Protein AF-A0AA90QHP8-F1 (afdb_monomer_lite)

Structure (mmCIF, N/CA/C/O backbone):
data_AF-A0AA90QHP8-F1
#
_entry.id   AF-A0AA90QHP8-F1
#
loop_
_atom_site.group_PDB
_atom_site.id
_atom_site.type_symbol
_atom_site.label_atom_id
_atom_site.label_alt_id
_atom_site.label_comp_id
_atom_site.label_asym_id
_atom_site.label_entity_id
_atom_site.label_seq_id
_atom_site.pdbx_PDB_ins_code
_atom_site.Cartn_x
_atom_site.Cartn_y
_atom_site.Cartn_z
_atom_site.occupancy
_atom_site.B_iso_or_equiv
_atom_site.auth_seq_id
_atom_site.auth_comp_id
_atom_site.auth_asym_id
_atom_site.auth_atom_id
_atom_site.pdbx_PDB_model_num
ATOM 1 N N . MET A 1 1 ? -7.336 -6.809 40.258 1.00 48.88 1 MET A N 1
ATOM 2 C CA . MET A 1 1 ? -8.769 -7.104 40.022 1.00 48.88 1 MET A CA 1
ATOM 3 C C . MET A 1 1 ? -8.972 -8.608 40.079 1.00 48.88 1 MET A C 1
ATOM 5 O O . MET A 1 1 ? -8.190 -9.326 39.473 1.00 48.88 1 MET A O 1
ATOM 9 N N . THR A 1 2 ? -9.960 -9.103 40.824 1.00 44.78 2 THR A N 1
ATOM 10 C CA . THR A 1 2 ? -10.292 -10.537 40.837 1.00 44.78 2 THR A CA 1
ATOM 11 C C . THR A 1 2 ? -11.044 -10.922 39.548 1.00 44.78 2 THR A C 1
ATOM 13 O O . THR A 1 2 ? -11.820 -10.106 39.043 1.00 44.78 2 THR A O 1
ATOM 16 N N . PRO A 1 3 ? -10.878 -12.151 39.017 1.00 57.00 3 PRO A N 1
ATOM 17 C CA . PRO A 1 3 ? -11.449 -12.572 37.725 1.00 57.00 3 PRO A CA 1
ATOM 18 C C . PRO A 1 3 ? -12.969 -12.378 37.604 1.00 57.00 3 PRO A C 1
ATOM 20 O O . PRO A 1 3 ? -13.498 -12.141 36.523 1.00 57.00 3 PRO A O 1
ATOM 23 N N . LYS A 1 4 ? -13.679 -12.438 38.736 1.00 54.69 4 LYS A N 1
ATOM 24 C CA . LYS A 1 4 ? -15.134 -12.278 38.807 1.00 54.69 4 LYS A CA 1
ATOM 25 C C . LYS A 1 4 ? -15.592 -10.843 38.506 1.00 54.69 4 LYS A C 1
ATOM 27 O O . LYS A 1 4 ? -16.574 -10.673 37.799 1.00 54.69 4 LYS A O 1
ATOM 32 N N . PHE A 1 5 ? -14.862 -9.829 38.982 1.00 53.56 5 PHE A N 1
ATOM 33 C CA . PHE A 1 5 ? -15.186 -8.420 38.717 1.00 53.56 5 PHE A CA 1
ATOM 34 C C . PHE A 1 5 ? -14.917 -8.033 37.261 1.00 53.56 5 PHE A C 1
ATOM 36 O O . PHE A 1 5 ? -15.706 -7.300 36.672 1.00 53.56 5 PHE A O 1
ATOM 43 N N . ALA A 1 6 ? -13.840 -8.562 36.671 1.00 63.06 6 ALA A N 1
ATOM 44 C CA . ALA A 1 6 ? -13.540 -8.353 35.256 1.00 63.06 6 ALA A CA 1
ATOM 45 C C . ALA A 1 6 ? -14.659 -8.911 34.361 1.00 63.06 6 ALA A C 1
ATOM 47 O O . ALA A 1 6 ? -15.100 -8.238 33.436 1.00 63.06 6 ALA A O 1
ATOM 48 N N . ARG A 1 7 ? -15.183 -10.099 34.691 1.00 68.56 7 ARG A N 1
ATOM 49 C CA . ARG A 1 7 ? -16.277 -10.724 33.939 1.00 68.56 7 ARG A CA 1
ATOM 50 C C . ARG A 1 7 ? -17.572 -9.911 33.996 1.00 68.56 7 ARG A C 1
ATOM 52 O O . ARG A 1 7 ? -18.142 -9.623 32.957 1.00 68.56 7 ARG A O 1
ATOM 59 N N . THR A 1 8 ? -17.976 -9.445 35.179 1.00 74.69 8 THR A N 1
ATOM 60 C CA . THR A 1 8 ? -19.186 -8.616 35.327 1.00 74.69 8 THR A CA 1
ATOM 61 C C . THR A 1 8 ? -19.090 -7.282 34.580 1.00 74.69 8 THR A C 1
ATOM 63 O O . THR A 1 8 ? -20.080 -6.828 34.013 1.00 74.69 8 THR A O 1
ATOM 66 N N . ALA A 1 9 ? -17.910 -6.653 34.551 1.00 74.12 9 ALA A N 1
ATOM 67 C CA . ALA A 1 9 ? -17.699 -5.421 33.790 1.00 74.12 9 ALA A CA 1
ATOM 68 C C . ALA A 1 9 ? -17.788 -5.652 32.270 1.00 74.12 9 ALA A C 1
ATOM 70 O O . ALA A 1 9 ? -18.388 -4.841 31.567 1.00 74.12 9 ALA A O 1
ATOM 71 N N . LEU A 1 10 ? -17.241 -6.768 31.776 1.00 77.19 10 LEU A N 1
ATOM 72 C CA . LEU A 1 10 ? -17.340 -7.166 30.368 1.00 77.19 10 LEU A CA 1
ATOM 73 C C . LEU A 1 10 ? -18.781 -7.512 29.965 1.00 77.19 10 LEU A C 1
ATOM 75 O O . LEU A 1 10 ? -19.226 -7.095 28.900 1.00 77.19 10 LEU A O 1
ATOM 79 N N . ASP A 1 11 ? -19.532 -8.203 30.825 1.00 82.19 11 ASP A N 1
ATOM 80 C CA . ASP A 1 11 ? -20.940 -8.538 30.567 1.00 82.19 11 ASP A CA 1
ATOM 81 C C . ASP A 1 11 ? -21.809 -7.267 30.469 1.00 82.19 11 ASP A C 1
ATOM 83 O O . ASP A 1 11 ? -22.664 -7.142 29.585 1.00 82.19 11 ASP A O 1
ATOM 87 N N . ALA A 1 12 ? -21.559 -6.284 31.344 1.00 83.38 12 ALA A N 1
ATOM 88 C CA . ALA A 1 12 ? -22.233 -4.987 31.306 1.00 83.38 12 ALA A CA 1
ATOM 89 C C . ALA A 1 12 ? -21.887 -4.192 30.035 1.00 83.38 12 ALA A C 1
ATOM 91 O O . ALA A 1 12 ? -22.782 -3.618 29.413 1.00 83.38 12 ALA A O 1
ATOM 92 N N . LEU A 1 13 ? -20.612 -4.198 29.626 1.00 84.12 13 LEU A N 1
ATOM 93 C CA . LEU A 1 13 ? -20.160 -3.581 28.377 1.00 84.12 13 LEU A CA 1
ATOM 94 C C . LEU A 1 13 ? -20.830 -4.234 27.162 1.00 84.12 13 LEU A C 1
ATOM 96 O O . LEU A 1 13 ? -21.380 -3.532 26.321 1.00 84.12 13 LEU A O 1
ATOM 100 N N . SER A 1 14 ? -20.837 -5.566 27.099 1.00 83.88 14 SER A N 1
ATOM 101 C CA . SER A 1 14 ? -21.453 -6.311 25.999 1.00 83.88 14 SER A CA 1
ATOM 102 C C . SER A 1 14 ? -22.949 -6.015 25.887 1.00 83.88 14 SER A C 1
ATOM 104 O O . SER A 1 14 ? -23.439 -5.734 24.798 1.00 83.88 14 SER A O 1
ATOM 106 N N . THR A 1 15 ? -23.666 -5.980 27.014 1.00 86.00 15 THR A N 1
ATOM 107 C CA . THR A 1 15 ? -25.095 -5.622 27.034 1.00 86.00 15 THR A CA 1
ATOM 108 C C . THR A 1 15 ? -25.328 -4.213 26.484 1.00 86.00 15 THR A C 1
ATOM 110 O O . THR A 1 15 ? -26.223 -4.004 25.667 1.00 86.00 15 THR A O 1
ATOM 113 N N . LEU A 1 16 ? -24.503 -3.250 26.902 1.00 87.62 16 LEU A N 1
ATOM 114 C CA . LEU A 1 16 ? -24.586 -1.861 26.456 1.00 87.62 16 LEU A CA 1
ATOM 115 C C . LEU A 1 16 ? -24.309 -1.715 24.954 1.00 87.62 16 LEU A C 1
ATOM 117 O O . LEU A 1 16 ? -25.044 -1.020 24.253 1.00 87.62 16 LEU A O 1
ATOM 121 N N . VAL A 1 17 ? -23.262 -2.377 24.462 1.00 86.06 17 VAL A N 1
ATOM 122 C CA . VAL A 1 17 ? -22.875 -2.344 23.047 1.00 86.06 17 VAL A CA 1
ATOM 123 C C . VAL A 1 17 ? -23.924 -3.023 22.173 1.00 86.06 17 VAL A C 1
ATOM 125 O O . VAL A 1 17 ? -24.247 -2.502 21.107 1.00 86.06 17 VAL A O 1
ATOM 128 N N . ASN A 1 18 ? -24.507 -4.134 22.629 1.00 83.12 18 ASN A N 1
ATOM 129 C CA . ASN A 1 18 ? -25.599 -4.797 21.920 1.00 83.12 18 ASN A CA 1
ATOM 130 C C . ASN A 1 18 ? -26.815 -3.871 21.798 1.00 83.12 18 ASN A C 1
ATOM 132 O O . ASN A 1 18 ? -27.340 -3.718 20.701 1.00 83.12 18 ASN A O 1
ATOM 136 N N . ALA A 1 19 ? -27.196 -3.182 22.880 1.00 84.38 19 ALA A N 1
ATOM 137 C CA . ALA A 1 19 ? -28.291 -2.212 22.847 1.00 84.38 19 ALA A CA 1
ATOM 138 C C . ALA A 1 19 ? -28.018 -1.060 21.864 1.00 84.38 19 ALA A C 1
ATOM 140 O O . ALA A 1 19 ? -28.893 -0.692 21.084 1.00 84.38 19 ALA A O 1
ATOM 141 N N . TRP A 1 20 ? -26.793 -0.520 21.840 1.00 85.94 20 TRP A N 1
ATOM 142 C CA . TRP A 1 20 ? -26.430 0.514 20.862 1.00 85.94 20 TRP A CA 1
ATOM 143 C C . TRP A 1 20 ? -26.394 -0.026 19.424 1.00 85.94 20 TRP A C 1
ATOM 145 O O . TRP A 1 20 ? -26.725 0.671 18.469 1.00 85.94 20 TRP A O 1
ATOM 155 N N . SER A 1 21 ? -26.020 -1.292 19.259 1.00 79.06 21 SER A N 1
ATOM 156 C CA . SER A 1 21 ? -25.985 -1.960 17.960 1.00 79.06 21 SER A CA 1
ATOM 157 C C . SER A 1 21 ? -27.375 -2.260 17.402 1.00 79.06 21 SER A C 1
ATOM 159 O O . SER A 1 21 ? -27.491 -2.446 16.194 1.00 79.06 21 SER A O 1
ATOM 161 N N . GLU A 1 22 ? -28.420 -2.331 18.229 1.00 79.62 22 GLU A N 1
ATOM 162 C CA . GLU A 1 22 ? -29.803 -2.519 17.771 1.00 79.62 22 GLU A CA 1
ATOM 163 C C . GLU A 1 22 ? -30.367 -1.259 17.102 1.00 79.62 22 GLU A C 1
ATOM 165 O O . GLU A 1 22 ? -31.032 -1.379 16.064 1.00 79.62 22 GLU A O 1
ATOM 170 N N . ASP A 1 23 ? -30.049 -0.082 17.658 1.00 80.81 23 ASP A N 1
ATOM 171 C CA . ASP A 1 23 ? -30.383 1.241 17.120 1.00 80.81 23 ASP A CA 1
ATOM 172 C C . ASP A 1 23 ? -29.153 2.182 17.130 1.00 80.81 23 ASP A C 1
ATOM 174 O O . ASP A 1 23 ? -28.923 2.928 18.087 1.00 80.81 23 ASP A O 1
ATOM 178 N N . PRO A 1 24 ? -28.359 2.187 16.040 1.00 77.31 24 PRO A N 1
ATOM 179 C CA . PRO A 1 24 ? -27.145 3.000 15.918 1.00 77.31 24 PRO A CA 1
ATOM 180 C C . PRO A 1 24 ? -27.350 4.511 16.077 1.00 77.31 24 PRO A C 1
ATOM 182 O O . PRO A 1 24 ? -26.395 5.233 16.377 1.00 77.31 24 PRO A O 1
ATOM 185 N N . LEU A 1 25 ? -28.570 5.002 15.838 1.00 78.06 25 LEU A N 1
ATOM 186 C CA . LEU A 1 25 ? -28.900 6.427 15.883 1.00 78.06 25 LEU A CA 1
ATOM 187 C C . LEU A 1 25 ? -29.231 6.910 17.295 1.00 78.06 25 LEU A C 1
ATOM 189 O O . LEU A 1 25 ? -29.163 8.114 17.553 1.00 78.06 25 LEU A O 1
ATOM 193 N N . VAL A 1 26 ? -29.569 5.994 18.201 1.00 83.38 26 VAL A N 1
ATOM 194 C CA . VAL A 1 26 ? -29.993 6.314 19.563 1.00 83.38 26 VAL A CA 1
ATOM 195 C C . VAL A 1 26 ? -28.948 5.779 20.546 1.00 83.38 26 VAL A C 1
ATOM 197 O O . VAL A 1 26 ? -28.985 4.604 20.914 1.00 83.38 26 VAL A O 1
ATOM 200 N N . PRO A 1 27 ? -27.990 6.616 20.995 1.00 85.94 27 PRO A N 1
ATOM 201 C CA . PRO A 1 27 ? -27.003 6.174 21.969 1.00 85.94 27 PRO A CA 1
ATOM 202 C C . PRO A 1 27 ? -27.696 5.794 23.290 1.00 85.94 27 PRO A C 1
ATOM 204 O O . PRO A 1 27 ? -28.555 6.543 23.769 1.00 85.94 27 PRO A O 1
ATOM 207 N N . PRO A 1 28 ? -27.324 4.665 23.922 1.00 91.31 28 PRO A N 1
ATOM 208 C CA . PRO A 1 28 ? -27.885 4.283 25.211 1.00 91.31 28 PRO A CA 1
ATOM 209 C C . PRO A 1 28 ? -27.637 5.343 26.291 1.00 91.31 28 PRO A C 1
ATOM 211 O O . PRO A 1 28 ? -26.601 6.013 26.297 1.00 91.31 28 PRO A O 1
ATOM 214 N N . VAL A 1 29 ? -28.541 5.440 27.272 1.00 92.75 29 VAL A N 1
ATOM 215 C CA . VAL A 1 29 ? -28.478 6.457 28.342 1.00 92.75 29 VAL A CA 1
ATOM 216 C C . VAL A 1 29 ? -27.154 6.443 29.110 1.00 92.75 29 VAL A C 1
ATOM 218 O O . VAL A 1 29 ? -26.658 7.492 29.505 1.00 92.75 29 VAL A O 1
ATOM 221 N N . GLN A 1 30 ? -26.543 5.270 29.284 1.00 92.62 30 GLN A N 1
ATOM 222 C CA . GLN A 1 30 ? -25.252 5.129 29.952 1.00 92.62 30 GLN A CA 1
ATOM 223 C C . GLN A 1 30 ? -24.118 5.767 29.138 1.00 92.62 30 GLN A C 1
ATOM 225 O O . GLN A 1 30 ? -23.208 6.346 29.723 1.00 92.62 30 GLN A O 1
ATOM 230 N N . VAL A 1 31 ? -24.174 5.697 27.802 1.00 92.62 31 VAL A N 1
ATOM 231 C CA . VAL A 1 31 ? -23.197 6.349 26.913 1.00 92.62 31 VAL A CA 1
ATOM 232 C C . VAL A 1 31 ? -23.368 7.864 26.969 1.00 92.62 31 VAL A C 1
ATOM 234 O O . VAL A 1 31 ? -22.379 8.579 27.127 1.00 92.62 31 VAL A O 1
ATOM 237 N N . THR A 1 32 ? -24.610 8.353 26.906 1.00 93.19 32 THR A N 1
ATOM 238 C CA . THR A 1 32 ? -24.903 9.789 27.050 1.00 93.19 32 THR A CA 1
ATOM 239 C C . THR A 1 32 ? -24.450 10.312 28.411 1.00 93.19 32 THR A C 1
ATOM 241 O O . THR A 1 32 ? -23.779 11.334 28.468 1.00 93.19 32 THR A O 1
ATOM 244 N N . GLY A 1 33 ? -24.704 9.569 29.493 1.00 95.75 33 GLY A N 1
ATOM 245 C CA . GLY A 1 33 ? -24.261 9.940 30.840 1.00 95.75 33 GLY A CA 1
ATOM 246 C C . GLY A 1 33 ? -22.738 10.032 30.982 1.00 95.75 33 GLY A C 1
ATOM 247 O O . GLY A 1 33 ? -22.246 10.956 31.624 1.00 95.75 33 GLY A O 1
ATOM 248 N N . LEU A 1 34 ? -21.981 9.130 30.345 1.00 95.38 34 LEU A N 1
ATOM 249 C CA . LEU A 1 34 ? -20.515 9.218 30.302 1.00 95.38 34 LEU A CA 1
ATOM 250 C C . LEU A 1 34 ? -20.036 10.447 29.515 1.00 95.38 34 LEU A C 1
ATOM 252 O O . LEU A 1 34 ? -19.080 11.103 29.922 1.00 95.38 34 LEU A O 1
ATOM 256 N N . TRP A 1 35 ? -20.695 10.789 28.405 1.00 94.38 35 TRP A N 1
ATOM 257 C CA . TRP A 1 35 ? -20.393 12.018 27.664 1.00 94.38 35 TRP A CA 1
ATOM 258 C C . TRP A 1 35 ? -20.705 13.279 28.472 1.00 94.38 35 TRP A C 1
ATOM 260 O O . TRP A 1 35 ? -19.898 14.210 28.472 1.00 94.38 35 TRP A O 1
ATOM 270 N N . ASP A 1 36 ? -21.831 13.300 29.184 1.00 96.38 36 ASP A N 1
ATOM 271 C CA . ASP A 1 36 ? -22.202 14.407 30.064 1.00 96.38 36 ASP A CA 1
ATOM 272 C C . ASP A 1 36 ? -21.186 14.569 31.201 1.00 96.38 36 ASP A C 1
ATOM 274 O O . ASP A 1 36 ? -20.721 15.681 31.450 1.00 96.38 36 ASP A O 1
ATOM 278 N N . GLU A 1 37 ? -20.768 13.472 31.840 1.00 95.94 37 GLU A N 1
ATOM 279 C CA . GLU A 1 37 ? -19.698 13.474 32.846 1.00 95.94 37 GLU A CA 1
ATOM 280 C C . GLU A 1 37 ? -18.388 14.018 32.259 1.00 95.94 37 GLU A C 1
ATOM 282 O O . GLU A 1 37 ? -17.800 14.955 32.806 1.00 95.94 37 GLU A O 1
ATOM 287 N N . LEU A 1 38 ? -17.955 13.493 31.107 1.00 94.94 38 LEU A N 1
ATOM 288 C CA . LEU A 1 38 ? -16.720 13.927 30.457 1.00 94.94 38 LEU A CA 1
ATOM 289 C C . LEU A 1 38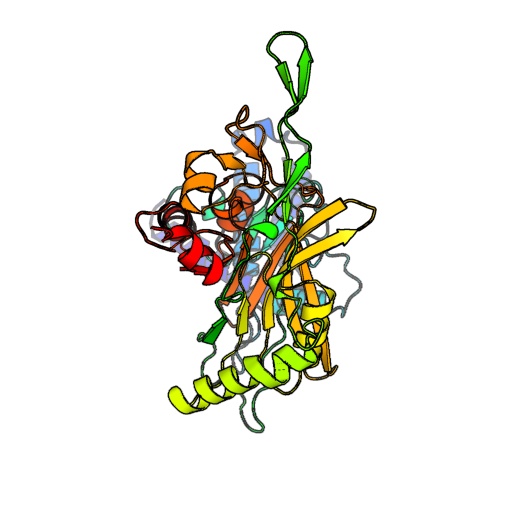 ? -16.737 15.428 30.151 1.00 94.94 38 LEU A C 1
ATOM 291 O O . LEU A 1 38 ? -15.770 16.121 30.449 1.00 94.94 38 LEU A O 1
ATOM 295 N N . VAL A 1 39 ? -17.820 15.939 29.565 1.00 94.56 39 VAL A N 1
ATOM 296 C CA . VAL A 1 39 ? -17.899 17.333 29.109 1.00 94.56 39 VAL A CA 1
ATOM 297 C C . VAL A 1 39 ? -18.139 18.296 30.271 1.00 94.56 39 VAL A C 1
ATOM 299 O O . VAL A 1 39 ? -17.471 19.328 30.348 1.00 94.56 39 VAL A O 1
ATOM 302 N N . GLN A 1 40 ? -19.070 17.984 31.174 1.00 96.06 40 GLN A N 1
ATOM 303 C CA . GLN A 1 40 ? -19.484 18.908 32.235 1.00 96.06 40 GLN A CA 1
ATOM 304 C C . GLN A 1 40 ? -18.536 18.895 33.434 1.00 96.06 40 GLN A C 1
ATOM 306 O O . GLN A 1 40 ? -18.297 19.947 34.029 1.00 96.06 40 GLN A O 1
ATOM 311 N N . VAL A 1 41 ? -17.987 17.728 33.790 1.00 95.38 41 VAL A N 1
ATOM 312 C CA . VAL A 1 41 ? -17.111 17.578 34.964 1.00 95.38 41 VAL A CA 1
ATOM 313 C C . VAL A 1 41 ? -15.647 17.729 34.564 1.00 95.38 41 VAL A C 1
ATOM 315 O O . VAL A 1 41 ? -14.927 18.524 35.166 1.00 95.38 41 VAL A O 1
ATOM 318 N N . HIS A 1 42 ? -15.217 17.021 33.518 1.00 94.69 42 HIS A N 1
ATOM 319 C CA . HIS A 1 42 ? -13.798 16.926 33.150 1.00 94.69 42 HIS A CA 1
ATOM 320 C C . HIS A 1 42 ? -13.407 17.768 31.924 1.00 94.69 42 HIS A C 1
ATOM 322 O O . HIS A 1 42 ? -12.225 17.871 31.604 1.00 94.69 42 HIS A O 1
ATOM 328 N N . GLY A 1 43 ? -14.352 18.428 31.248 1.00 90.81 43 GLY A N 1
ATOM 329 C CA . GLY A 1 43 ? -14.102 19.091 29.960 1.00 90.81 43 GLY A CA 1
ATOM 330 C C . GLY A 1 43 ? -13.157 20.295 30.026 1.00 90.81 43 GLY A C 1
ATOM 331 O O . GLY A 1 43 ? -12.652 20.743 28.999 1.00 90.81 43 GLY A O 1
ATOM 332 N N . LYS A 1 44 ? -12.899 20.823 31.230 1.00 92.25 44 LYS A N 1
ATOM 333 C CA . LYS A 1 44 ? -11.922 21.898 31.478 1.00 92.25 44 LYS A CA 1
ATOM 334 C C . LYS A 1 44 ? -10.562 21.382 31.952 1.00 92.25 44 LYS A C 1
ATOM 336 O O . LYS A 1 44 ? -9.636 22.182 32.099 1.00 92.25 44 LYS A O 1
ATOM 341 N N . THR A 1 45 ? -10.427 20.082 32.205 1.00 92.06 45 THR A N 1
ATOM 342 C CA . THR A 1 45 ? -9.157 19.471 32.594 1.00 92.06 45 THR A CA 1
ATOM 343 C C . THR A 1 45 ? -8.194 19.550 31.413 1.00 92.06 45 THR A C 1
ATOM 345 O O . THR A 1 45 ? -8.476 19.068 30.319 1.00 92.06 45 THR A O 1
ATOM 348 N N . SER A 1 46 ? -7.042 20.187 31.622 1.00 93.00 46 SER A N 1
ATOM 349 C CA . SER A 1 46 ? -5.981 20.224 30.612 1.00 93.00 46 SER A CA 1
ATOM 350 C C . SER A 1 46 ? -5.505 18.803 30.299 1.00 93.00 46 SER A C 1
ATOM 352 O O . SER A 1 46 ? -5.327 18.008 31.219 1.00 93.00 46 SER A O 1
ATOM 354 N N . LEU A 1 47 ? -5.237 18.501 29.022 1.00 89.94 47 LEU A N 1
ATOM 355 C CA . LEU A 1 47 ? -4.774 17.177 28.576 1.00 89.94 47 LEU A CA 1
ATOM 356 C C . LEU A 1 47 ? -3.567 16.667 29.378 1.00 89.94 47 LEU A C 1
ATOM 358 O O . LEU A 1 47 ? -3.507 15.488 29.709 1.00 89.94 47 LEU A O 1
ATOM 362 N N . ALA A 1 48 ? -2.649 17.563 29.756 1.00 92.94 48 ALA A N 1
ATOM 363 C CA . ALA A 1 48 ? -1.468 17.228 30.555 1.00 92.94 48 ALA A CA 1
ATOM 364 C C . ALA A 1 48 ? -1.793 16.721 31.976 1.00 92.94 48 ALA A C 1
ATOM 366 O O . ALA A 1 48 ? -0.938 16.126 32.620 1.00 92.94 48 ALA A O 1
ATOM 367 N N . HIS A 1 49 ? -3.011 16.960 32.466 1.00 93.31 49 HIS A N 1
ATOM 368 C CA . HIS A 1 49 ? -3.463 16.587 33.807 1.00 93.31 49 HIS A CA 1
ATOM 369 C C . HIS A 1 49 ? -4.499 15.455 33.803 1.00 93.31 49 HIS A C 1
ATOM 371 O O . HIS A 1 49 ? -4.932 15.031 34.872 1.00 93.31 49 HIS A O 1
ATOM 377 N N . VAL A 1 50 ? -4.888 14.938 32.632 1.00 92.06 50 VAL A N 1
ATOM 378 C CA . VAL A 1 50 ? -5.865 13.839 32.533 1.00 92.06 50 VAL A CA 1
ATOM 379 C C . VAL A 1 50 ? -5.346 12.577 33.222 1.00 92.06 50 VAL A C 1
ATOM 381 O O . VAL A 1 50 ? -6.102 11.911 33.918 1.00 92.06 50 VAL A O 1
ATOM 384 N N . GLU A 1 51 ? -4.050 12.275 33.101 1.00 90.12 51 GLU A N 1
ATOM 385 C CA . GLU A 1 51 ? -3.434 11.124 33.781 1.00 90.12 51 GLU A CA 1
ATOM 386 C C . GLU A 1 51 ? -3.512 11.242 35.314 1.00 90.12 51 GLU A C 1
ATOM 388 O O . GLU A 1 51 ? -3.684 10.246 36.013 1.00 90.12 51 GLU A O 1
ATOM 393 N N . SER A 1 52 ? -3.447 12.469 35.839 1.00 92.94 52 SER A N 1
ATOM 394 C CA . SER A 1 52 ? -3.566 12.751 37.274 1.00 92.94 52 SER A CA 1
ATOM 395 C C . SER A 1 52 ? -5.008 12.843 37.788 1.00 92.94 52 SER A C 1
ATOM 397 O O . SER A 1 52 ? -5.200 13.027 38.988 1.00 92.94 52 SER A O 1
ATOM 399 N N . ASP A 1 53 ? -6.011 12.705 36.915 1.00 93.88 53 ASP A N 1
ATOM 400 C CA . ASP A 1 53 ? -7.438 12.665 37.255 1.00 93.88 53 ASP A CA 1
ATOM 401 C C . ASP A 1 53 ? -7.997 11.255 36.963 1.00 93.88 53 ASP A C 1
ATOM 403 O O . ASP A 1 53 ? -8.437 10.966 35.844 1.00 93.88 53 ASP A O 1
ATOM 407 N N . PRO A 1 54 ? -7.998 10.342 37.958 1.00 93.62 54 PRO A N 1
ATOM 408 C CA . PRO A 1 54 ? -8.455 8.968 37.762 1.00 93.62 54 PRO A CA 1
ATOM 409 C C . PRO A 1 54 ? -9.914 8.857 37.307 1.00 93.62 54 PRO A C 1
ATOM 411 O O . PRO A 1 54 ? -10.271 7.871 36.659 1.00 93.62 54 PRO A O 1
ATOM 414 N N . ALA A 1 55 ? -10.759 9.838 37.640 1.00 93.31 55 ALA A N 1
ATOM 415 C CA . ALA A 1 55 ? -12.155 9.855 37.219 1.00 93.31 55 ALA A CA 1
ATOM 416 C C . ALA A 1 55 ? -12.262 10.205 35.728 1.00 93.31 55 ALA A C 1
ATOM 418 O O . ALA A 1 55 ? -12.869 9.438 34.975 1.00 93.31 55 ALA A O 1
ATOM 419 N N . ALA A 1 56 ? -11.559 11.252 35.276 1.00 93.62 56 ALA A N 1
ATOM 420 C CA . ALA A 1 56 ? -11.472 11.590 33.852 1.00 93.62 56 ALA A CA 1
ATOM 421 C C . ALA A 1 56 ? -10.902 10.428 33.028 1.00 93.62 56 ALA A C 1
ATOM 423 O O . ALA A 1 56 ? -11.487 10.033 32.016 1.00 93.62 56 ALA A O 1
ATOM 424 N N . ALA A 1 57 ? -9.788 9.841 33.480 1.00 92.62 57 ALA A N 1
ATOM 425 C CA . ALA A 1 57 ? -9.157 8.709 32.809 1.00 92.62 57 ALA A CA 1
ATOM 426 C C . ALA A 1 57 ? -10.095 7.491 32.740 1.00 92.62 57 ALA A C 1
ATOM 428 O O . ALA A 1 57 ? -10.216 6.859 31.690 1.00 92.62 57 ALA A O 1
ATOM 429 N N . SER A 1 58 ? -10.809 7.179 33.829 1.00 92.50 58 SER A N 1
ATOM 430 C CA . SER A 1 58 ? -11.791 6.089 33.844 1.00 92.50 58 SER A CA 1
ATOM 431 C C . SER A 1 58 ? -12.955 6.346 32.886 1.00 92.50 58 SER A C 1
ATOM 433 O O . SER A 1 58 ? -13.363 5.428 32.173 1.00 92.50 58 SER A O 1
ATOM 435 N N . CYS A 1 59 ? -13.476 7.575 32.843 1.00 94.00 59 CYS A N 1
ATOM 436 C CA . CYS A 1 59 ? -14.553 7.961 31.937 1.00 94.00 59 CYS A CA 1
ATOM 437 C C . CYS A 1 59 ? -14.125 7.820 30.464 1.00 94.00 59 CYS A C 1
ATOM 439 O O . CYS A 1 59 ? -14.802 7.146 29.683 1.00 94.00 59 CYS A O 1
ATOM 441 N N . LEU A 1 60 ? -12.943 8.339 30.109 1.00 93.38 60 LEU A N 1
ATOM 442 C CA . LEU A 1 60 ? -12.365 8.219 28.766 1.00 93.38 60 LEU A CA 1
ATOM 443 C C . LEU A 1 60 ? -12.136 6.762 28.350 1.00 93.38 60 LEU A C 1
ATOM 445 O O . LEU A 1 60 ? -12.506 6.384 27.241 1.00 93.38 60 LEU A O 1
ATOM 449 N N . LEU A 1 61 ? -11.575 5.927 29.231 1.00 91.62 61 LEU A N 1
ATOM 450 C CA . LEU A 1 61 ? -11.329 4.509 28.937 1.00 91.62 61 LEU A CA 1
ATOM 451 C C . LEU A 1 61 ? -12.628 3.713 28.748 1.00 91.62 61 LEU A C 1
ATOM 453 O O . LEU A 1 61 ? -12.672 2.817 27.907 1.00 91.62 61 LEU A O 1
ATOM 457 N N . LYS A 1 62 ? -13.699 4.045 29.485 1.00 92.12 62 LYS A N 1
ATOM 458 C CA . LYS A 1 62 ? -15.025 3.440 29.272 1.00 92.12 62 LYS A CA 1
ATOM 459 C C . LYS A 1 62 ? -15.598 3.836 27.916 1.00 92.12 62 LYS A C 1
ATOM 461 O O . LYS A 1 62 ? -16.003 2.956 27.166 1.00 92.12 62 LYS A O 1
ATOM 466 N N . LEU A 1 63 ? -15.602 5.133 27.592 1.00 92.88 63 LEU A N 1
ATOM 467 C CA . LEU A 1 63 ? -16.071 5.625 26.291 1.00 92.88 63 LEU A CA 1
ATOM 468 C C . LEU A 1 63 ? -15.280 4.997 25.139 1.00 92.88 63 LEU A C 1
ATOM 470 O O . LEU A 1 63 ? -15.877 4.563 24.158 1.00 92.88 63 LEU A O 1
ATOM 474 N N . PHE A 1 64 ? -13.960 4.887 25.291 1.00 92.12 64 PHE A N 1
ATOM 475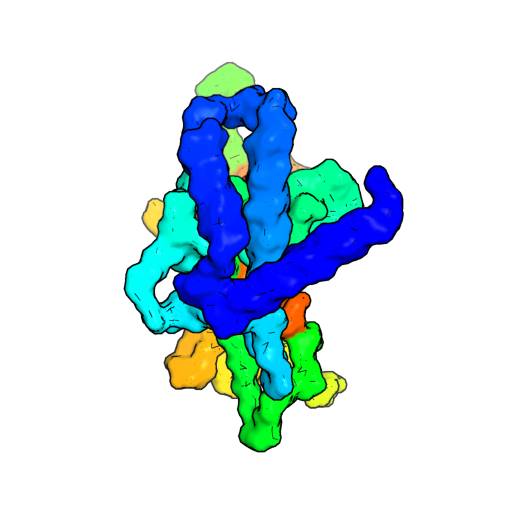 C CA . PHE A 1 64 ? -13.081 4.211 24.343 1.00 92.12 64 PHE A CA 1
ATOM 476 C C . PHE A 1 64 ? -13.465 2.738 24.143 1.00 92.12 64 PHE A C 1
ATOM 478 O O . PHE A 1 64 ? -13.684 2.324 23.008 1.00 92.12 64 PHE A O 1
ATOM 485 N N . ALA A 1 65 ? -13.602 1.962 25.225 1.00 90.62 65 ALA A N 1
ATOM 486 C CA . ALA A 1 65 ? -13.937 0.539 25.139 1.00 90.62 65 ALA A CA 1
ATOM 487 C C . ALA A 1 65 ? -15.324 0.298 24.516 1.00 90.62 65 ALA A C 1
ATOM 489 O O . ALA A 1 65 ? -15.490 -0.623 23.721 1.00 90.62 65 ALA A O 1
ATOM 490 N N . ILE A 1 66 ? -16.309 1.144 24.845 1.00 90.75 66 ILE A N 1
ATOM 491 C CA . ILE A 1 66 ? -17.651 1.088 24.248 1.00 90.75 66 ILE A CA 1
ATOM 492 C C . ILE A 1 66 ? -17.580 1.395 22.748 1.00 90.75 66 ILE A C 1
ATOM 494 O O . ILE A 1 66 ? -18.182 0.676 21.955 1.00 90.75 66 ILE A O 1
ATOM 498 N N . ALA A 1 67 ? -16.860 2.452 22.360 1.00 89.06 67 ALA A N 1
ATOM 499 C CA . ALA A 1 67 ? -16.751 2.868 20.965 1.00 89.06 67 ALA A CA 1
ATOM 500 C C . ALA A 1 67 ? -16.046 1.814 20.099 1.00 89.06 67 ALA A C 1
ATOM 502 O O . ALA A 1 67 ? -16.505 1.537 18.993 1.00 89.06 67 ALA A O 1
ATOM 503 N N . ASP A 1 68 ? -14.961 1.222 20.603 1.00 90.25 68 ASP A N 1
ATOM 504 C CA . ASP A 1 68 ? -14.225 0.179 19.892 1.00 90.25 68 ASP A CA 1
ATOM 505 C C . ASP A 1 68 ? -15.095 -1.071 19.687 1.00 90.25 68 ASP A C 1
ATOM 507 O O . ASP A 1 68 ? -15.295 -1.486 18.548 1.00 90.25 68 ASP A O 1
ATOM 511 N N . GLU A 1 69 ? -15.710 -1.607 20.748 1.00 88.62 69 GLU A N 1
ATOM 512 C CA . GLU A 1 69 ? -16.551 -2.811 20.652 1.00 88.62 69 GLU A CA 1
ATOM 513 C C . GLU A 1 69 ? -17.809 -2.583 19.790 1.00 88.62 69 GLU A C 1
ATOM 515 O O . GLU A 1 69 ? -18.195 -3.458 19.017 1.00 88.62 69 GLU A O 1
ATOM 520 N N . ALA A 1 70 ? -18.422 -1.392 19.835 1.00 85.44 70 ALA A N 1
ATOM 521 C CA . ALA A 1 70 ? -19.542 -1.046 18.949 1.00 85.44 70 ALA A CA 1
ATOM 522 C C . ALA A 1 70 ? -19.143 -1.022 17.462 1.00 85.44 70 ALA A C 1
ATOM 524 O O . ALA A 1 70 ? -19.966 -1.299 16.583 1.00 85.44 70 ALA A O 1
ATOM 525 N N . CYS A 1 71 ? -17.869 -0.743 17.175 1.00 85.44 71 CYS A N 1
ATOM 526 C CA . CYS A 1 71 ? -17.297 -0.764 15.831 1.00 85.44 71 CYS A CA 1
ATOM 527 C C . CYS A 1 71 ? -16.822 -2.154 15.390 1.00 85.44 71 CYS A C 1
ATOM 529 O O . CYS A 1 71 ? -16.169 -2.278 14.352 1.00 85.44 71 CYS A O 1
ATOM 531 N N . ARG A 1 72 ? -17.164 -3.221 16.117 1.00 85.50 72 ARG A N 1
ATOM 532 C CA . ARG A 1 72 ? -16.902 -4.586 15.665 1.00 85.50 72 ARG A CA 1
ATOM 533 C C . ARG A 1 72 ? -17.504 -4.830 14.278 1.00 85.50 72 ARG A C 1
ATOM 535 O O . ARG A 1 72 ? -18.707 -4.676 14.074 1.00 85.50 72 ARG A O 1
ATOM 542 N N . GLY A 1 73 ? -16.660 -5.256 13.339 1.00 78.94 73 GLY A N 1
ATOM 543 C CA . GLY A 1 73 ? -17.036 -5.487 11.938 1.00 78.94 73 GLY A CA 1
ATOM 544 C C . GLY A 1 73 ? -16.944 -4.265 11.032 1.00 78.94 73 GLY A C 1
ATOM 545 O O . GLY A 1 73 ? -17.198 -4.380 9.837 1.00 78.94 73 GLY A O 1
ATOM 546 N N . MET A 1 74 ? -16.583 -3.098 11.570 1.00 82.62 74 MET A N 1
ATOM 547 C CA . MET A 1 74 ? -16.434 -1.882 10.778 1.00 82.62 74 MET A CA 1
ATOM 548 C C . MET A 1 74 ? -15.417 -2.086 9.652 1.00 82.62 74 MET A C 1
ATOM 550 O O . MET A 1 74 ? -14.338 -2.628 9.874 1.00 82.62 74 MET A O 1
ATOM 554 N N . GLY A 1 75 ? -15.755 -1.612 8.453 1.00 78.62 75 GLY A N 1
ATOM 555 C CA . GLY A 1 75 ? -14.888 -1.700 7.277 1.00 78.62 75 GLY A CA 1
ATOM 556 C C . GLY A 1 75 ? -14.990 -3.004 6.483 1.00 78.62 75 GLY A C 1
ATOM 557 O O . GLY A 1 75 ? -14.335 -3.103 5.447 1.00 78.62 75 GLY A O 1
ATOM 558 N N . TRP A 1 76 ? -15.814 -3.959 6.920 1.00 77.25 76 TRP A N 1
ATOM 559 C CA . TRP A 1 76 ? -16.044 -5.236 6.245 1.00 77.25 76 TRP A CA 1
ATOM 560 C C . TRP A 1 76 ? -17.453 -5.321 5.655 1.00 77.25 76 TRP A C 1
ATOM 562 O O . TRP A 1 76 ? -18.385 -4.709 6.170 1.00 77.25 76 TRP A O 1
ATOM 572 N N . GLY A 1 77 ? -17.588 -6.080 4.570 1.00 61.16 77 GLY A N 1
ATOM 573 C CA . GLY A 1 77 ? -18.855 -6.358 3.899 1.00 61.16 77 GLY A CA 1
ATOM 574 C C . GLY A 1 77 ? -19.625 -7.481 4.582 1.00 61.16 77 GLY A C 1
ATOM 575 O O . GLY A 1 77 ? -19.096 -8.169 5.458 1.00 61.16 77 GLY A O 1
ATOM 576 N N . ASP A 1 78 ? -20.876 -7.648 4.165 1.00 54.75 78 ASP A N 1
ATOM 577 C CA . ASP A 1 78 ? -21.819 -8.584 4.769 1.00 54.75 78 ASP A CA 1
ATOM 578 C C . ASP A 1 78 ? -21.318 -10.041 4.682 1.00 54.75 78 ASP A C 1
ATOM 580 O O . ASP A 1 78 ? -20.857 -10.498 3.635 1.00 54.75 78 ASP A O 1
ATOM 584 N N . ASP A 1 79 ? -21.453 -10.797 5.777 1.00 50.56 79 ASP A N 1
ATOM 585 C CA . ASP A 1 79 ? -21.684 -12.239 5.657 1.00 50.56 79 ASP A CA 1
ATOM 586 C C . ASP A 1 79 ? -23.092 -12.357 5.080 1.00 50.56 79 ASP A C 1
ATOM 588 O O . ASP A 1 79 ? -24.045 -11.898 5.722 1.00 50.56 79 ASP A O 1
ATOM 592 N N . VAL A 1 80 ? -23.270 -12.966 3.910 1.00 43.28 80 VAL A N 1
ATOM 593 C CA . VAL A 1 80 ? -24.642 -13.238 3.501 1.00 43.28 80 VAL A CA 1
ATOM 594 C C . VAL A 1 80 ? -25.233 -14.237 4.529 1.00 43.28 80 VAL A C 1
ATOM 596 O O . VAL A 1 80 ? -24.536 -14.993 5.218 1.00 43.28 80 VAL A O 1
ATOM 599 N N . GLY A 1 81 ? -26.523 -14.092 4.839 1.00 41.47 81 GLY A N 1
ATOM 600 C CA . GLY A 1 81 ? -27.211 -14.944 5.816 1.00 41.47 81 GLY A CA 1
ATOM 601 C C . GLY A 1 81 ? -26.846 -14.754 7.300 1.00 41.47 81 GLY A C 1
ATOM 602 O O . GLY A 1 81 ? -27.525 -15.339 8.150 1.00 41.47 81 GLY A O 1
ATOM 603 N N . LYS A 1 82 ? -25.855 -13.924 7.661 1.00 46.00 82 LYS A N 1
ATOM 604 C CA . LYS A 1 82 ? -25.632 -13.490 9.052 1.00 46.00 82 LYS A CA 1
ATOM 605 C C . LYS A 1 82 ? -25.787 -11.975 9.143 1.00 46.00 82 LYS A C 1
ATOM 607 O O . LYS A 1 82 ? -25.197 -11.259 8.344 1.00 46.00 82 LYS A O 1
ATOM 612 N N . PRO A 1 83 ? -26.556 -11.452 10.115 1.00 43.66 83 PRO A N 1
ATOM 613 C CA . PRO A 1 83 ? -26.550 -10.018 10.348 1.00 43.66 83 PRO A CA 1
ATOM 614 C C . PRO A 1 83 ? -25.107 -9.584 10.608 1.00 43.66 83 PRO A C 1
ATOM 616 O O . PRO A 1 83 ? -24.348 -10.333 11.233 1.00 43.66 83 PRO A O 1
ATOM 619 N N . LEU A 1 84 ? -24.740 -8.392 10.129 1.00 52.59 84 LEU A N 1
ATOM 620 C CA . LEU A 1 84 ? -23.459 -7.778 10.464 1.00 52.59 84 LEU A CA 1
ATOM 621 C C . LEU A 1 84 ? -23.152 -7.960 11.937 1.00 52.59 84 LEU A C 1
ATOM 623 O O . LEU A 1 84 ? -24.063 -7.938 12.771 1.00 52.59 84 LEU A O 1
ATOM 627 N N . SER A 1 85 ? -21.867 -8.092 12.265 1.00 55.38 85 SER A N 1
ATOM 628 C CA . SER A 1 85 ? -21.461 -8.252 13.660 1.00 55.38 85 SER A CA 1
ATOM 629 C C . SER A 1 85 ? -22.049 -7.164 14.564 1.00 55.38 85 SER A C 1
ATOM 631 O O . SER A 1 85 ? -22.266 -7.446 15.738 1.00 55.38 85 SER A O 1
ATOM 633 N N . THR A 1 86 ? -22.387 -5.986 14.011 1.00 59.62 86 THR A N 1
ATOM 634 C CA . THR A 1 86 ? -23.325 -5.008 14.592 1.00 59.62 86 THR A CA 1
ATOM 635 C C . THR A 1 86 ? -24.115 -4.263 13.494 1.00 59.62 86 THR A C 1
ATOM 637 O O . THR A 1 86 ? -23.550 -3.951 12.444 1.00 59.62 86 THR A O 1
ATOM 640 N N . ARG A 1 87 ? -25.387 -3.861 13.707 1.00 65.00 87 ARG A N 1
ATOM 641 C CA . ARG A 1 87 ? -26.075 -2.947 12.751 1.00 65.00 87 ARG A CA 1
ATOM 642 C C . ARG A 1 87 ? -25.412 -1.568 12.691 1.00 65.00 87 ARG A C 1
ATOM 644 O O . ARG A 1 87 ? -25.614 -0.833 11.732 1.00 65.00 87 ARG A O 1
ATOM 651 N N . PHE A 1 88 ? -24.617 -1.220 13.702 1.00 63.03 88 PHE A N 1
ATOM 652 C CA . PHE A 1 88 ? -23.827 0.005 13.741 1.00 63.03 88 PHE A CA 1
ATOM 653 C C . PHE A 1 88 ? -22.782 0.041 12.619 1.00 63.03 88 PHE A C 1
ATOM 655 O O . PHE A 1 88 ? -22.700 1.026 11.886 1.00 63.03 88 PHE A O 1
ATOM 662 N N . SER A 1 89 ? -22.048 -1.059 12.419 1.00 67.69 89 SER A N 1
ATOM 663 C CA . SER A 1 89 ? -21.116 -1.193 11.293 1.00 67.69 89 SER A CA 1
ATOM 664 C C . SER A 1 89 ? -21.829 -1.104 9.939 1.00 67.69 89 SER A C 1
ATOM 666 O O . SER A 1 89 ? -21.389 -0.339 9.081 1.00 67.69 89 SER A O 1
ATOM 668 N N . HIS A 1 90 ? -22.984 -1.770 9.788 1.00 67.62 90 HIS A N 1
ATOM 669 C CA . HIS A 1 90 ? -23.830 -1.656 8.591 1.00 67.62 90 HIS A CA 1
ATOM 670 C C . HIS A 1 90 ? -24.222 -0.219 8.307 1.00 67.62 90 HIS A C 1
ATOM 672 O O . HIS A 1 90 ? -24.105 0.260 7.187 1.00 67.62 90 HIS A O 1
ATOM 678 N N . PHE A 1 91 ? -24.719 0.462 9.340 1.00 67.50 91 PHE A N 1
ATOM 679 C CA . PHE A 1 91 ? -25.193 1.821 9.232 1.00 67.50 91 PHE A CA 1
ATOM 680 C C . PHE A 1 91 ? -24.063 2.696 8.707 1.00 67.50 91 PHE A C 1
ATOM 682 O O . PHE A 1 91 ? -24.231 3.333 7.678 1.00 67.50 91 PHE A O 1
ATOM 689 N N . VAL A 1 92 ? -22.884 2.663 9.329 1.00 67.62 92 VAL A N 1
ATOM 690 C CA . VAL A 1 92 ? -21.738 3.452 8.858 1.00 67.62 92 VAL A CA 1
ATOM 691 C C . VAL A 1 92 ? -21.310 3.046 7.441 1.00 67.62 92 VAL A C 1
ATOM 693 O O . VAL A 1 92 ? -21.031 3.931 6.638 1.00 67.62 92 VAL A O 1
ATOM 696 N N . LEU A 1 93 ? -21.337 1.760 7.080 1.00 65.75 93 LEU A N 1
ATOM 697 C CA . LEU A 1 93 ? -21.018 1.296 5.723 1.00 65.75 93 LEU A CA 1
ATOM 698 C C . LEU A 1 93 ? -22.028 1.789 4.668 1.00 65.75 93 LEU A C 1
ATOM 700 O O . LEU A 1 93 ? -21.635 2.313 3.629 1.00 65.75 93 LEU A O 1
ATOM 704 N N . MET A 1 94 ? -23.329 1.731 4.953 1.00 62.44 94 MET A N 1
ATOM 705 C CA . MET A 1 94 ? -24.379 2.306 4.101 1.00 62.44 94 MET A CA 1
ATOM 706 C C . MET A 1 94 ? -24.219 3.823 3.947 1.00 62.44 94 MET A C 1
ATOM 708 O O . MET A 1 94 ? -24.537 4.396 2.903 1.00 62.44 94 MET A O 1
ATOM 712 N N . ARG A 1 95 ? -23.689 4.492 4.979 1.00 65.25 95 ARG A N 1
ATOM 713 C CA . ARG A 1 95 ? -23.340 5.917 4.930 1.00 65.25 95 ARG A CA 1
ATOM 714 C C . ARG A 1 95 ? -22.086 6.170 4.074 1.00 65.25 95 ARG A C 1
ATOM 716 O O . ARG A 1 95 ? -22.067 7.173 3.367 1.00 65.25 95 ARG A O 1
ATOM 723 N N . ILE A 1 96 ? -21.102 5.259 4.058 1.00 57.38 96 ILE A N 1
ATOM 724 C CA . ILE A 1 96 ? -19.974 5.267 3.096 1.00 57.38 96 ILE A CA 1
ATOM 725 C C . ILE A 1 96 ? -20.497 5.203 1.654 1.00 57.38 96 ILE A C 1
ATOM 727 O O . ILE A 1 96 ? -19.976 5.905 0.792 1.00 57.38 96 ILE A O 1
ATOM 731 N N . GLY A 1 97 ? -21.569 4.444 1.410 1.00 53.22 97 GLY A N 1
ATOM 732 C CA . GLY A 1 97 ? -22.241 4.342 0.109 1.00 53.22 97 GLY A CA 1
ATOM 733 C C . GLY A 1 97 ? -23.111 5.541 -0.308 1.00 53.22 97 GLY A C 1
ATOM 734 O O . GLY A 1 97 ? -23.772 5.453 -1.337 1.00 53.22 97 GLY A O 1
ATOM 735 N N . GLY A 1 98 ? -23.156 6.643 0.459 1.00 52.50 98 GLY A N 1
ATOM 736 C CA . GLY A 1 98 ? -23.772 7.911 0.023 1.00 52.50 98 GLY A CA 1
ATOM 737 C C . GLY A 1 98 ? -25.241 8.164 0.407 1.00 52.50 98 GLY A C 1
ATOM 738 O O . GLY A 1 98 ? -25.838 9.121 -0.077 1.00 52.50 98 GLY A O 1
ATOM 739 N N . TRP A 1 99 ? -25.848 7.372 1.296 1.00 44.75 99 TRP A N 1
ATOM 740 C CA . TRP A 1 99 ? -27.298 7.422 1.574 1.00 44.75 99 TRP A CA 1
ATOM 741 C C . TRP A 1 99 ? -27.723 8.404 2.703 1.00 44.75 99 TRP A C 1
ATOM 743 O O . TRP A 1 99 ? -28.606 8.070 3.500 1.00 44.75 99 TRP A O 1
ATOM 753 N N . ALA A 1 100 ? -27.066 9.569 2.898 1.00 49.41 100 ALA A N 1
ATOM 754 C CA . ALA A 1 100 ? -27.239 10.363 4.141 1.00 49.41 100 ALA A CA 1
ATOM 755 C C . ALA A 1 100 ? -26.713 11.803 4.248 1.00 49.41 100 ALA A C 1
ATOM 757 O O . ALA A 1 100 ? -25.679 12.132 3.685 1.00 49.41 100 ALA A O 1
ATOM 758 N N . GLU A 1 101 ? -27.306 12.571 5.174 1.00 50.81 101 GLU A N 1
ATOM 759 C CA . GLU A 1 101 ? -26.935 13.954 5.538 1.00 50.81 101 GLU A CA 1
ATOM 760 C C . GLU A 1 101 ? -25.975 14.103 6.747 1.00 50.81 101 GLU A C 1
ATOM 762 O O . GLU A 1 101 ? -25.667 15.220 7.159 1.00 50.81 101 GLU A O 1
ATOM 767 N N . VAL A 1 102 ? -25.481 13.017 7.358 1.00 55.50 102 VAL A N 1
ATOM 768 C CA . VAL A 1 102 ? -24.484 13.140 8.443 1.00 55.50 102 VAL A CA 1
ATOM 769 C C . VAL A 1 102 ? -23.100 13.345 7.830 1.00 55.50 102 VAL A C 1
ATOM 771 O O . VAL A 1 102 ? -22.575 12.445 7.180 1.00 55.50 102 VAL A O 1
ATOM 774 N N . HIS A 1 103 ? -22.487 14.506 8.074 1.00 62.91 103 HIS A N 1
ATOM 775 C CA . HIS A 1 103 ? -21.121 14.818 7.643 1.00 62.91 103 HIS A CA 1
ATOM 776 C C . HIS A 1 103 ? -20.086 13.965 8.401 1.00 62.91 103 HIS A C 1
ATOM 778 O O . HIS A 1 103 ? -19.531 14.386 9.414 1.00 62.91 103 HIS A O 1
ATOM 784 N N . ILE A 1 104 ? -19.843 12.743 7.933 1.00 73.44 104 ILE A N 1
ATOM 785 C CA . ILE A 1 104 ? -18.691 11.928 8.334 1.00 73.44 104 ILE A CA 1
ATOM 786 C C . ILE A 1 104 ? -17.570 12.197 7.326 1.00 73.44 104 ILE A C 1
ATOM 788 O O . ILE A 1 104 ? -17.833 12.341 6.133 1.00 73.44 104 ILE A O 1
ATOM 792 N N . HIS A 1 105 ? -16.317 12.246 7.773 1.00 87.25 105 HIS A N 1
ATOM 793 C CA . HIS A 1 105 ? -15.157 12.481 6.906 1.00 87.25 105 HIS A CA 1
ATOM 794 C C . HIS A 1 105 ? -14.760 11.257 6.056 1.00 87.25 105 HIS A C 1
ATOM 796 O O . HIS A 1 105 ? -13.582 11.053 5.762 1.00 87.25 105 HIS A O 1
ATOM 802 N N . LEU A 1 106 ? -15.727 10.433 5.654 1.00 83.81 106 LEU A N 1
ATOM 803 C CA . LEU A 1 106 ? -15.512 9.258 4.815 1.00 83.81 106 LEU A CA 1
ATOM 804 C C . LEU A 1 106 ? -15.017 9.669 3.414 1.00 83.81 106 LEU A C 1
ATOM 806 O O . LEU A 1 106 ? -15.375 10.745 2.933 1.00 83.81 106 LEU A O 1
ATOM 810 N N . PRO A 1 107 ? -14.191 8.842 2.746 1.00 87.81 107 PRO A N 1
ATOM 811 C CA . PRO A 1 107 ? -13.566 7.602 3.230 1.00 87.81 107 PRO A CA 1
ATOM 812 C C . PRO A 1 107 ? -12.300 7.836 4.085 1.00 87.81 107 PRO A C 1
ATOM 814 O O . PRO A 1 107 ? -11.559 6.898 4.371 1.00 87.81 107 PRO A O 1
ATOM 817 N N . PHE A 1 108 ? -11.998 9.081 4.461 1.00 92.25 108 PHE A N 1
ATOM 818 C CA . PHE A 1 108 ? -10.728 9.476 5.082 1.00 92.25 108 PHE A CA 1
ATOM 819 C C . PHE A 1 108 ? -10.693 9.307 6.604 1.00 92.25 108 PHE A C 1
ATOM 821 O O . PHE A 1 108 ? -9.614 9.181 7.167 1.00 92.25 108 PHE A O 1
ATOM 828 N N . SER A 1 109 ? -11.841 9.327 7.282 1.00 92.69 109 SER A N 1
ATOM 829 C CA . SER A 1 109 ? -11.966 9.064 8.719 1.00 92.69 109 SER A CA 1
ATOM 830 C C . SER A 1 109 ? -13.402 8.666 9.070 1.00 92.69 109 SER A C 1
ATOM 832 O O . SER A 1 109 ? -14.355 9.189 8.496 1.00 92.69 109 SER A O 1
ATOM 834 N N . LEU A 1 110 ? -13.555 7.774 10.050 1.00 89.00 110 LEU A N 1
ATOM 835 C CA . LEU A 1 110 ? -14.834 7.375 10.647 1.00 89.00 110 LEU A CA 1
ATOM 836 C C . LEU A 1 110 ? -15.404 8.447 11.595 1.00 89.00 110 LEU A C 1
ATOM 838 O O . LEU A 1 110 ? -16.519 8.311 12.098 1.00 89.00 110 LEU A O 1
ATOM 842 N N . CYS A 1 111 ? -14.652 9.515 11.869 1.00 88.06 111 CYS A N 1
ATOM 843 C CA . CYS A 1 111 ? -15.109 10.613 12.710 1.00 88.06 111 CYS A CA 1
ATOM 844 C C . CYS A 1 111 ? -15.952 11.630 11.926 1.00 88.06 111 CYS A C 1
ATOM 846 O O . CYS A 1 111 ? -15.657 11.956 10.777 1.00 88.06 111 CYS A O 1
ATOM 848 N N . SER A 1 112 ? -16.963 12.195 12.591 1.00 82.81 112 SER A N 1
ATOM 849 C CA . SER A 1 112 ? -17.776 13.310 12.078 1.00 82.81 112 SER A CA 1
ATOM 850 C C . SER A 1 112 ? -17.405 14.667 12.679 1.00 82.81 112 SER A C 1
ATOM 852 O O . SER A 1 112 ? -17.489 15.688 12.009 1.00 82.81 112 SER A O 1
ATOM 854 N N . LYS A 1 113 ? -16.994 14.697 13.954 1.00 86.31 113 LYS A N 1
ATOM 855 C CA . LYS A 1 113 ? -16.644 15.938 14.674 1.00 86.31 113 LYS A CA 1
ATOM 856 C C . LYS A 1 113 ? -15.143 16.211 14.765 1.00 86.31 113 LYS A C 1
ATOM 858 O O . LYS A 1 113 ? -14.751 17.325 15.098 1.00 86.31 113 LYS A O 1
ATOM 863 N N . VAL A 1 114 ? -14.310 15.199 14.527 1.00 90.88 114 VAL A N 1
ATOM 864 C CA . VAL A 1 114 ? -12.849 15.317 14.594 1.00 90.88 114 VAL A CA 1
ATOM 865 C C . VAL A 1 114 ? -12.318 15.468 13.178 1.00 90.88 114 VAL A C 1
ATOM 867 O O . VAL A 1 114 ? -12.459 14.551 12.370 1.00 90.88 114 VAL A O 1
ATOM 870 N N . SER A 1 115 ? -11.709 16.622 12.897 1.00 92.81 115 SER A N 1
ATOM 871 C CA . SER A 1 115 ? -11.094 16.895 11.599 1.00 92.81 115 SER A CA 1
ATOM 872 C C . SER A 1 115 ? -9.961 15.896 11.311 1.00 92.81 115 SER A C 1
ATOM 874 O O . SER A 1 115 ? -9.113 15.687 12.190 1.00 92.81 115 SER A O 1
ATOM 876 N N . PRO A 1 116 ? -9.858 15.359 10.077 1.00 94.38 116 PRO A N 1
ATOM 877 C CA . PRO A 1 116 ? -8.723 14.545 9.639 1.00 94.38 116 PRO A CA 1
ATOM 878 C C . PRO A 1 116 ? -7.363 15.247 9.771 1.00 94.38 116 PRO A C 1
ATOM 880 O O . PRO A 1 116 ? -6.327 14.589 9.802 1.00 94.38 116 PRO A O 1
ATOM 883 N N . GLU A 1 117 ? -7.342 16.579 9.868 1.00 94.12 117 GLU A N 1
ATOM 884 C CA . GLU A 1 117 ? -6.119 17.358 10.109 1.00 94.12 117 GLU A CA 1
ATOM 885 C C . GLU A 1 117 ? -5.613 17.264 11.556 1.00 94.12 117 GLU A C 1
ATOM 887 O O . GLU A 1 117 ? -4.464 17.610 11.825 1.00 94.12 117 GLU A O 1
ATOM 892 N N . SER A 1 118 ? -6.457 16.809 12.487 1.00 93.62 118 SER A N 1
ATOM 893 C CA . SER A 1 118 ? -6.106 16.601 13.898 1.00 93.62 118 SER A CA 1
ATOM 894 C C . SER A 1 118 ? -5.852 15.131 14.217 1.00 93.62 118 SER A C 1
ATOM 896 O O . SER A 1 118 ? -4.875 14.810 14.888 1.00 93.62 118 SER A O 1
ATOM 898 N N . ALA A 1 119 ? -6.725 14.241 13.746 1.00 93.19 119 ALA A N 1
ATOM 899 C CA . ALA A 1 119 ? -6.579 12.800 13.900 1.00 93.19 119 ALA A CA 1
ATOM 900 C C . ALA A 1 119 ? -7.450 12.071 12.876 1.00 93.19 119 ALA A C 1
ATOM 902 O O . ALA A 1 119 ? -8.534 12.536 12.518 1.00 93.19 119 ALA A O 1
ATOM 903 N N . VAL A 1 120 ? -6.994 10.900 12.446 1.00 95.62 120 VAL A N 1
ATOM 904 C CA . VAL A 1 120 ? -7.756 10.023 11.558 1.00 95.62 120 VAL A CA 1
ATOM 905 C C . VAL A 1 120 ? -8.086 8.734 12.299 1.00 95.62 120 VAL A C 1
ATOM 907 O O . VAL A 1 120 ? -7.223 8.158 12.957 1.00 95.62 120 VAL A O 1
ATOM 910 N N . VAL A 1 121 ? -9.331 8.271 12.184 1.00 94.94 121 VAL A N 1
ATOM 911 C CA . VAL A 1 121 ? -9.752 6.960 12.689 1.00 94.94 121 VAL A CA 1
ATOM 912 C C . VAL A 1 121 ? -10.237 6.129 11.514 1.00 94.94 121 VAL A C 1
ATOM 914 O O . VAL A 1 121 ? -11.186 6.524 10.844 1.00 94.94 121 VAL A O 1
ATOM 917 N N . LEU A 1 122 ? -9.597 4.991 11.263 1.00 94.25 122 LEU A N 1
ATOM 918 C CA . LEU A 1 122 ? -10.005 4.028 10.237 1.00 94.25 122 LEU A CA 1
ATOM 919 C C . LEU A 1 122 ? -10.362 2.679 10.875 1.00 94.25 122 LEU A C 1
ATOM 921 O O . LEU A 1 122 ? -10.036 2.453 12.044 1.00 94.25 122 LEU A O 1
ATOM 925 N N . PRO A 1 123 ? -11.007 1.768 10.129 1.00 92.19 123 PRO A N 1
ATOM 926 C CA . PRO A 1 123 ? -11.100 0.372 10.530 1.00 92.19 123 PRO A CA 1
ATOM 927 C C . PRO A 1 123 ? -9.727 -0.242 10.828 1.00 92.19 123 PRO A C 1
ATOM 929 O O . PRO A 1 123 ? -8.720 0.109 10.205 1.00 92.19 123 PRO A O 1
ATOM 932 N N . LYS A 1 124 ? -9.696 -1.176 11.778 1.00 92.50 124 LYS A N 1
ATOM 933 C CA . LYS A 1 124 ? -8.540 -2.021 12.085 1.00 92.50 124 LYS A CA 1
ATOM 934 C C . LYS A 1 124 ? -8.820 -3.441 11.617 1.00 92.50 124 LYS A C 1
ATOM 936 O O . LYS A 1 124 ? -9.897 -3.976 11.863 1.00 92.50 124 LYS A O 1
ATOM 941 N N . SER A 1 125 ? -7.837 -4.050 10.965 1.00 89.88 125 SER A N 1
ATOM 942 C CA . SER A 1 125 ? -7.945 -5.414 10.459 1.00 89.88 125 SER A CA 1
ATOM 943 C C . SER A 1 125 ? -7.245 -6.438 11.336 1.00 89.88 125 SER A C 1
ATOM 945 O O . SER A 1 125 ? -7.832 -7.472 11.636 1.00 89.88 125 SER A O 1
ATOM 947 N N . ILE A 1 126 ? -6.031 -6.139 11.796 1.00 88.31 126 ILE A N 1
ATOM 948 C CA . ILE A 1 126 ? -5.295 -6.975 12.745 1.00 88.31 126 ILE A CA 1
ATOM 949 C C . ILE A 1 126 ? -4.959 -6.138 13.974 1.00 88.31 126 ILE A C 1
ATOM 951 O O . ILE A 1 126 ? -4.449 -5.019 13.880 1.00 88.31 126 ILE A O 1
ATOM 955 N N . THR A 1 127 ? -5.220 -6.701 15.152 1.00 83.50 127 THR A N 1
ATOM 956 C CA . THR A 1 127 ? -4.668 -6.178 16.404 1.00 83.50 127 THR A CA 1
ATOM 957 C C . THR A 1 127 ? -3.285 -6.776 16.612 1.00 83.50 127 THR A C 1
ATOM 959 O O . THR A 1 127 ? -3.160 -7.993 16.725 1.00 83.50 127 THR A O 1
ATOM 962 N N . ALA A 1 128 ? -2.255 -5.930 16.669 1.00 73.44 128 ALA A N 1
ATOM 963 C CA . ALA A 1 128 ? -0.888 -6.380 16.910 1.00 73.44 128 ALA A CA 1
ATOM 964 C C . ALA A 1 128 ? -0.816 -7.198 18.213 1.00 73.44 128 ALA A C 1
ATOM 966 O O . ALA A 1 128 ? -1.181 -6.709 19.284 1.00 73.44 128 ALA A O 1
ATOM 967 N N . SER A 1 129 ? -0.341 -8.441 18.117 1.00 69.94 129 SER A N 1
ATOM 968 C CA . SER A 1 129 ? -0.200 -9.363 19.253 1.00 69.94 129 SER A CA 1
ATOM 969 C C . SER A 1 129 ? 1.091 -9.148 20.048 1.00 69.94 129 SER A C 1
ATOM 971 O O . SER A 1 129 ? 1.261 -9.723 21.124 1.00 69.94 129 SER A O 1
ATOM 973 N N . VAL A 1 130 ? 2.009 -8.331 19.523 1.00 68.25 130 VAL A N 1
ATOM 974 C CA . VAL A 1 130 ? 3.332 -8.078 20.095 1.00 68.25 130 VAL A CA 1
ATOM 975 C C . VAL A 1 130 ? 3.460 -6.609 20.489 1.00 68.25 130 VAL A C 1
ATOM 977 O O . VAL A 1 130 ? 3.206 -5.704 19.698 1.00 68.25 130 VAL A O 1
ATOM 980 N N . GLY A 1 131 ? 3.909 -6.375 21.724 1.00 64.75 131 GLY A N 1
ATOM 981 C CA . GLY A 1 131 ? 4.151 -5.041 22.267 1.00 64.75 131 GLY A CA 1
ATOM 982 C C . GLY A 1 131 ? 2.901 -4.379 22.858 1.00 64.75 131 GLY A C 1
ATOM 983 O O . GLY A 1 131 ? 1.836 -4.310 22.245 1.00 64.75 131 GLY A O 1
ATOM 984 N N . CYS A 1 132 ? 3.041 -3.839 24.070 1.00 68.69 132 CYS A N 1
ATOM 985 C CA . CYS A 1 132 ? 2.034 -2.963 24.666 1.00 68.69 132 CYS A CA 1
ATOM 986 C C . CYS A 1 132 ? 2.208 -1.563 24.062 1.00 68.69 132 CYS A C 1
ATOM 988 O O . CYS A 1 132 ? 3.032 -0.774 24.524 1.00 68.69 132 CYS A O 1
ATOM 990 N N . THR A 1 133 ? 1.507 -1.286 22.964 1.00 79.56 133 THR A N 1
ATOM 991 C CA . THR A 1 133 ? 1.533 0.020 22.292 1.00 79.56 133 THR A CA 1
ATOM 992 C C . THR A 1 133 ? 0.116 0.571 22.215 1.00 79.56 133 THR A C 1
ATOM 994 O O . THR A 1 133 ? -0.851 -0.174 22.327 1.00 79.56 133 THR A O 1
ATOM 997 N N . ILE A 1 134 ? -0.041 1.870 21.945 1.00 82.00 134 ILE A N 1
ATOM 998 C CA . ILE A 1 134 ? -1.379 2.454 21.740 1.00 82.00 134 ILE A CA 1
ATOM 999 C C . ILE A 1 134 ? -2.165 1.753 20.614 1.00 82.00 134 ILE A C 1
ATOM 1001 O O . ILE A 1 134 ? -3.390 1.763 20.612 1.00 82.00 134 ILE A O 1
ATOM 1005 N N . ARG A 1 135 ? -1.468 1.090 19.677 1.00 86.00 135 ARG A N 1
ATOM 1006 C CA . ARG A 1 135 ? -2.072 0.339 18.567 1.00 86.00 135 ARG A CA 1
ATOM 1007 C C . ARG A 1 135 ? -2.702 -0.986 18.998 1.00 86.00 135 ARG A C 1
ATOM 1009 O O . ARG A 1 135 ? -3.536 -1.487 18.250 1.00 86.00 135 ARG A O 1
ATOM 1016 N N . SER A 1 136 ? -2.307 -1.541 20.142 1.00 85.44 136 SER A N 1
ATOM 1017 C CA . SER A 1 136 ? -2.890 -2.761 20.715 1.00 85.44 136 SER A CA 1
ATOM 1018 C C . SER A 1 136 ? -3.932 -2.470 21.800 1.00 85.44 136 SER A C 1
ATOM 1020 O O . SER A 1 136 ? -4.469 -3.403 22.387 1.00 85.44 136 SER A O 1
ATOM 1022 N N . LEU A 1 137 ? -4.248 -1.190 22.051 1.00 87.75 137 LEU A N 1
ATOM 1023 C CA . LEU A 1 137 ? -5.292 -0.799 23.000 1.00 87.75 137 LEU A CA 1
ATOM 1024 C C . LEU A 1 137 ? -6.708 -1.028 22.442 1.00 87.75 137 LEU A C 1
ATOM 1026 O O . LEU A 1 137 ? -7.620 -1.298 23.216 1.00 87.75 137 LEU A O 1
ATOM 1030 N N . SER A 1 138 ? -6.888 -0.904 21.123 1.00 90.56 138 SER A N 1
ATOM 1031 C CA . SER A 1 138 ? -8.149 -1.128 20.404 1.00 90.56 138 SER A CA 1
ATOM 1032 C C . SER A 1 138 ? -8.086 -2.375 19.525 1.00 90.56 138 SER A C 1
ATOM 1034 O O . SER A 1 138 ? -7.038 -2.693 18.953 1.00 90.56 138 SER A O 1
ATOM 1036 N N . HIS A 1 139 ? -9.231 -3.030 19.360 1.00 89.19 139 HIS A N 1
ATOM 1037 C CA . HIS A 1 139 ? -9.413 -4.221 18.541 1.00 89.19 139 HIS A CA 1
ATOM 1038 C C . HIS A 1 139 ? -9.959 -3.933 17.141 1.00 89.19 139 HIS A C 1
ATOM 1040 O O . HIS A 1 139 ? -9.589 -4.632 16.197 1.00 89.19 139 HIS A O 1
ATOM 1046 N N . TYR A 1 140 ? -10.794 -2.903 16.980 1.00 90.56 140 TYR A N 1
ATOM 1047 C CA . TYR A 1 140 ? -11.559 -2.686 15.743 1.00 90.56 140 TYR A CA 1
ATOM 1048 C C . TYR A 1 140 ? -11.328 -1.316 15.105 1.00 90.56 140 TYR A C 1
ATOM 1050 O O . TYR A 1 140 ? -11.569 -1.144 13.910 1.00 90.56 140 TYR A O 1
ATOM 1058 N N . LEU A 1 141 ? -10.811 -0.349 15.866 1.00 93.06 141 LEU A N 1
ATOM 1059 C CA . LEU A 1 141 ? -10.511 0.997 15.375 1.00 93.06 141 LEU A CA 1
ATOM 1060 C C . LEU A 1 141 ? -9.015 1.302 15.392 1.00 93.06 141 LEU A C 1
ATOM 1062 O O . LEU A 1 141 ? -8.317 1.067 16.376 1.00 93.06 141 LEU A O 1
ATOM 1066 N N . ALA A 1 142 ? -8.506 1.880 14.311 1.00 94.75 142 ALA A N 1
ATOM 1067 C CA . ALA A 1 142 ? -7.126 2.318 14.180 1.00 94.75 142 ALA A CA 1
ATOM 1068 C C . ALA A 1 142 ? -7.036 3.842 14.284 1.00 94.75 142 ALA A C 1
ATOM 1070 O O . ALA A 1 142 ? -7.569 4.557 13.437 1.00 94.75 142 ALA A O 1
ATOM 1071 N N . LEU A 1 143 ? -6.319 4.338 15.297 1.00 94.81 143 LEU A N 1
ATOM 1072 C CA . LEU A 1 143 ? -5.928 5.744 15.375 1.00 94.81 143 LEU A CA 1
ATOM 1073 C C . LEU A 1 143 ? -4.687 5.980 14.511 1.00 94.81 143 LEU A C 1
ATOM 1075 O O . LEU A 1 143 ? -3.651 5.340 14.707 1.00 94.81 143 LEU A O 1
ATOM 1079 N N . LEU A 1 144 ? -4.800 6.914 13.574 1.00 94.88 144 LEU A N 1
ATOM 1080 C CA . LEU A 1 144 ? -3.783 7.242 12.587 1.00 94.88 144 LEU A CA 1
ATOM 1081 C C . LEU A 1 144 ? -3.274 8.679 12.749 1.00 94.88 144 LEU A C 1
ATOM 1083 O O . LEU A 1 144 ? -3.979 9.529 13.308 1.00 94.88 144 LEU A O 1
ATOM 1087 N N . PRO A 1 145 ? -2.063 8.974 12.235 1.00 92.12 145 PRO A N 1
ATOM 1088 C CA . PRO A 1 145 ? -1.580 10.343 12.138 1.00 92.12 145 PRO A CA 1
ATOM 1089 C C . PRO A 1 145 ? -2.544 11.246 11.351 1.00 92.12 145 PRO A C 1
ATOM 1091 O O . PRO A 1 145 ? -3.316 10.756 10.524 1.00 92.12 145 PRO A O 1
ATOM 1094 N N . PRO A 1 146 ? -2.455 12.569 11.550 1.00 94.06 146 PRO A N 1
ATOM 1095 C CA . PRO A 1 146 ? -3.161 13.540 10.728 1.00 94.06 146 PRO A CA 1
ATOM 1096 C C . PRO A 1 146 ? -2.937 13.375 9.221 1.00 94.06 146 PRO A C 1
ATOM 1098 O O . PRO A 1 146 ? -1.846 13.011 8.770 1.00 94.06 146 PRO A O 1
ATOM 1101 N N . SER A 1 147 ? -3.931 13.789 8.437 1.00 93.81 147 SER A N 1
ATOM 1102 C CA . SER A 1 147 ? -3.938 13.701 6.971 1.00 93.81 147 SER A CA 1
ATOM 1103 C C . SER A 1 147 ? -2.787 14.445 6.279 1.00 93.81 147 SER A C 1
ATOM 1105 O O . SER A 1 147 ? -2.417 14.089 5.160 1.00 93.81 147 SER A O 1
ATOM 1107 N N . HIS A 1 148 ? -2.189 15.448 6.931 1.00 92.00 148 HIS A N 1
ATOM 1108 C CA . HIS A 1 148 ? -1.039 16.187 6.400 1.00 92.00 148 HIS A CA 1
ATOM 1109 C C . HIS A 1 148 ? 0.289 15.409 6.491 1.00 92.00 148 HIS A C 1
ATOM 1111 O O . HIS A 1 148 ? 1.246 15.762 5.805 1.00 92.00 148 HIS A O 1
ATOM 1117 N N . VAL A 1 149 ? 0.367 14.353 7.313 1.00 92.19 149 VAL A N 1
ATOM 1118 C CA . VAL A 1 149 ? 1.537 13.456 7.378 1.00 92.19 149 VAL A CA 1
ATOM 1119 C C . VAL A 1 149 ? 1.487 12.453 6.226 1.00 92.19 149 VAL A C 1
ATOM 1121 O O . VAL A 1 149 ? 2.443 12.316 5.457 1.00 92.19 149 VAL A O 1
ATOM 1124 N N . VAL A 1 150 ? 0.352 11.763 6.113 1.00 93.50 150 VAL A N 1
ATOM 1125 C CA . VAL A 1 150 ? -0.008 10.856 5.023 1.00 93.50 150 VAL A CA 1
ATOM 1126 C C . VAL A 1 150 ? -1.531 10.810 4.939 1.00 93.50 150 VAL A C 1
ATOM 1128 O O . VAL A 1 150 ? -2.209 10.593 5.943 1.00 93.50 150 VAL A O 1
ATOM 1131 N N . ARG A 1 151 ? -2.091 11.029 3.748 1.00 95.81 151 ARG A N 1
ATOM 1132 C CA . ARG A 1 151 ? -3.542 11.004 3.555 1.00 95.81 151 ARG A CA 1
ATOM 1133 C C . ARG A 1 151 ? -4.010 9.570 3.341 1.00 95.81 151 ARG A C 1
ATOM 1135 O O . ARG A 1 151 ? -3.836 9.010 2.259 1.00 95.81 151 ARG A O 1
ATOM 1142 N N . THR A 1 152 ? -4.604 8.980 4.364 1.00 96.19 152 THR A N 1
ATOM 1143 C CA . THR A 1 152 ? -5.145 7.619 4.318 1.00 96.19 152 THR A CA 1
ATOM 1144 C C . THR A 1 152 ? -6.622 7.626 3.938 1.00 96.19 152 THR A C 1
ATOM 1146 O O . THR A 1 152 ? -7.321 8.622 4.125 1.00 96.19 152 THR A O 1
ATOM 1149 N N . SER A 1 153 ? -7.105 6.519 3.381 1.00 94.31 153 SER A N 1
ATOM 1150 C CA . SER A 1 153 ? -8.537 6.279 3.193 1.00 94.31 153 SER A CA 1
ATOM 1151 C C . SER A 1 153 ? -8.853 4.799 3.338 1.00 94.31 153 SER A C 1
ATOM 1153 O O . SER A 1 153 ? -7.991 3.961 3.080 1.00 94.31 153 SER A O 1
ATOM 1155 N N . TRP A 1 154 ? -10.078 4.483 3.748 1.00 92.62 154 TRP A N 1
ATOM 1156 C CA . TRP A 1 154 ? -10.614 3.127 3.719 1.00 92.62 154 TRP A CA 1
ATOM 1157 C C . TRP A 1 154 ? -11.596 2.997 2.561 1.00 92.62 154 TRP A C 1
ATOM 1159 O O . TRP A 1 154 ? -12.650 3.632 2.563 1.00 92.62 154 TRP A O 1
ATOM 1169 N N . ASN A 1 155 ? -11.236 2.196 1.566 1.00 87.81 155 ASN A N 1
ATOM 1170 C CA . ASN A 1 155 ? -12.008 2.026 0.343 1.00 87.81 155 ASN A CA 1
ATOM 1171 C C . ASN A 1 155 ? -12.572 0.609 0.303 1.00 87.81 155 ASN A C 1
ATOM 1173 O O . ASN A 1 155 ? -11.922 -0.347 0.727 1.00 87.81 155 ASN A O 1
ATOM 1177 N N . TRP A 1 156 ? -13.785 0.482 -0.214 1.00 76.75 156 TRP A N 1
ATOM 1178 C CA . TRP A 1 156 ? -14.406 -0.812 -0.438 1.00 76.75 156 TRP A CA 1
ATOM 1179 C C . TRP A 1 156 ? -14.174 -1.213 -1.892 1.00 76.75 156 TRP A C 1
ATOM 1181 O O . TRP A 1 156 ? -14.599 -0.498 -2.800 1.00 76.75 156 TRP A O 1
ATOM 1191 N N . ALA A 1 157 ? -13.464 -2.317 -2.116 1.00 67.50 157 ALA A N 1
ATOM 1192 C CA . ALA A 1 157 ? -13.411 -2.918 -3.442 1.00 67.50 157 ALA A CA 1
ATOM 1193 C C . ALA A 1 157 ? -14.716 -3.707 -3.626 1.00 67.50 157 ALA A C 1
ATOM 1195 O O . ALA A 1 157 ? -15.020 -4.563 -2.800 1.00 67.50 157 ALA A O 1
ATOM 1196 N N . ALA A 1 158 ? -15.532 -3.330 -4.617 1.00 56.59 158 ALA A N 1
ATOM 1197 C CA . ALA A 1 158 ? -16.921 -3.768 -4.748 1.00 56.59 158 ALA A CA 1
ATOM 1198 C C . ALA A 1 158 ? -17.088 -5.293 -4.632 1.00 56.59 158 ALA A C 1
ATOM 1200 O O . ALA A 1 158 ? -16.257 -6.076 -5.093 1.00 56.59 158 ALA A O 1
ATOM 1201 N N . GLY A 1 159 ? -18.177 -5.684 -3.964 1.00 54.03 159 GLY A N 1
ATOM 1202 C CA . GLY A 1 159 ? -18.502 -7.069 -3.661 1.00 54.03 159 GLY A CA 1
ATOM 1203 C C . GLY A 1 159 ? -18.697 -7.885 -4.933 1.00 54.03 159 GLY A C 1
ATOM 1204 O O . GLY A 1 159 ? -19.361 -7.461 -5.871 1.00 54.03 159 GLY A O 1
ATOM 1205 N N . ARG A 1 160 ? -18.098 -9.070 -4.931 1.00 54.59 160 ARG A N 1
ATOM 1206 C CA . ARG A 1 160 ? -18.219 -10.122 -5.939 1.00 54.59 160 ARG A CA 1
ATOM 1207 C C . ARG A 1 160 ? -19.655 -10.234 -6.482 1.00 54.59 160 ARG A C 1
ATOM 1209 O O . ARG A 1 160 ? -20.587 -10.371 -5.690 1.00 54.59 160 ARG A O 1
ATOM 1216 N N . HIS A 1 161 ? -19.828 -10.286 -7.807 1.00 50.50 161 HIS A N 1
ATOM 1217 C CA . HIS A 1 161 ? -21.067 -10.817 -8.381 1.00 50.50 161 HIS A CA 1
ATOM 1218 C C . HIS A 1 161 ? -21.205 -12.277 -7.936 1.00 50.50 161 HIS A C 1
ATOM 1220 O O . HIS A 1 161 ? -20.379 -13.125 -8.282 1.00 50.50 161 HIS A O 1
ATOM 1226 N N . LEU A 1 162 ? -22.217 -12.557 -7.118 1.00 53.22 162 LEU A N 1
ATOM 1227 C CA . LEU A 1 162 ? -22.638 -13.923 -6.831 1.00 53.22 162 LEU A CA 1
ATOM 1228 C C . LEU A 1 162 ? -23.208 -14.520 -8.122 1.00 53.22 162 LEU A C 1
ATOM 1230 O O . LEU A 1 162 ? -23.935 -13.837 -8.846 1.00 53.22 162 LEU A O 1
ATOM 1234 N N . GLU A 1 163 ? -22.868 -15.772 -8.434 1.00 55.19 163 GLU A N 1
ATOM 1235 C CA . GLU A 1 163 ? -23.490 -16.452 -9.573 1.00 55.19 163 GLU A CA 1
ATOM 1236 C C . GLU A 1 163 ? -25.000 -16.593 -9.329 1.00 55.19 163 GLU A C 1
ATOM 1238 O O . GLU A 1 163 ? -25.461 -16.655 -8.187 1.00 55.19 163 GLU A O 1
ATOM 1243 N N . GLU A 1 164 ? -25.789 -16.653 -10.401 1.00 44.53 164 GLU A N 1
ATOM 1244 C CA . GLU A 1 164 ? -27.245 -16.755 -10.303 1.00 44.53 164 GLU A CA 1
ATOM 1245 C C . GLU A 1 164 ? -27.651 -17.994 -9.477 1.00 44.53 164 GLU A C 1
ATOM 1247 O O . GLU A 1 164 ? -27.338 -19.133 -9.824 1.00 44.53 164 GLU A O 1
ATOM 1252 N N . GLY A 1 165 ? -28.315 -17.765 -8.337 1.00 49.31 165 GLY A N 1
ATOM 1253 C CA . GLY A 1 165 ? -28.700 -18.809 -7.378 1.00 49.31 165 GLY A CA 1
ATOM 1254 C C . GLY A 1 165 ? -27.722 -19.040 -6.216 1.00 49.31 165 GLY A C 1
ATOM 1255 O O . GLY A 1 165 ? -28.054 -19.793 -5.299 1.00 49.31 165 GLY A O 1
ATOM 1256 N N . GLN A 1 166 ? -26.558 -18.382 -6.198 1.00 54.16 166 GLN A N 1
ATOM 1257 C CA . GLN A 1 166 ? -25.682 -18.342 -5.026 1.00 54.16 166 GLN A CA 1
ATOM 1258 C C . GLN A 1 166 ? -26.134 -17.241 -4.070 1.00 54.16 166 GLN A C 1
ATOM 1260 O O . GLN A 1 166 ? -26.227 -16.073 -4.437 1.00 54.16 166 GLN A O 1
ATOM 1265 N N . THR A 1 167 ? -26.391 -17.615 -2.818 1.00 51.88 167 THR A N 1
ATOM 1266 C CA . THR A 1 167 ? -26.586 -16.645 -1.736 1.00 51.88 167 THR A CA 1
ATOM 1267 C C . THR A 1 167 ? -25.261 -16.261 -1.086 1.00 51.88 167 THR A C 1
ATOM 1269 O O . THR A 1 167 ? -25.158 -15.161 -0.583 1.00 51.88 167 THR A O 1
ATOM 1272 N N . GLU A 1 168 ? -24.229 -17.110 -1.136 1.00 56.94 168 GLU A N 1
ATOM 1273 C CA . GLU A 1 168 ? -22.923 -16.868 -0.503 1.00 56.94 168 GLU A CA 1
ATOM 1274 C C . GLU A 1 168 ? -21.769 -16.999 -1.501 1.00 56.94 168 GLU A C 1
ATOM 1276 O O . GLU A 1 168 ? -21.829 -17.862 -2.387 1.00 56.94 168 GLU A O 1
ATOM 1281 N N . PRO A 1 169 ? -20.653 -16.270 -1.309 1.00 59.75 169 PRO A N 1
ATOM 1282 C CA . PRO A 1 169 ? -19.395 -16.624 -1.947 1.00 59.75 169 PRO A CA 1
ATOM 1283 C C . PRO A 1 169 ? -18.991 -18.043 -1.532 1.00 59.75 169 PRO A C 1
ATOM 1285 O O . PRO A 1 169 ? -18.913 -18.350 -0.345 1.00 59.75 169 PRO A O 1
ATOM 1288 N N . SER A 1 170 ? -18.632 -18.891 -2.500 1.00 60.50 170 SER A N 1
ATOM 1289 C CA . SER A 1 170 ? -18.140 -20.255 -2.228 1.00 60.50 170 SER A CA 1
ATOM 1290 C C . SER A 1 170 ? -16.935 -20.291 -1.277 1.00 60.50 170 SER A C 1
ATOM 1292 O O . SER A 1 170 ? -16.656 -21.311 -0.659 1.00 60.50 170 SER A O 1
ATOM 1294 N N . ASP A 1 171 ? -16.181 -19.190 -1.244 1.00 67.12 171 ASP A N 1
ATOM 1295 C CA . ASP A 1 171 ? -15.049 -18.980 -0.358 1.00 67.12 171 ASP A CA 1
ATOM 1296 C C . ASP A 1 171 ? -14.908 -17.476 -0.049 1.00 67.12 171 ASP A C 1
ATOM 1298 O O . ASP A 1 171 ? -14.444 -16.712 -0.913 1.00 67.12 171 ASP A O 1
ATOM 1302 N N . PRO A 1 172 ? -15.394 -17.015 1.118 1.00 65.88 172 PRO A N 1
ATOM 1303 C CA . PRO A 1 172 ? -15.371 -15.602 1.481 1.00 65.88 172 PRO A CA 1
ATOM 1304 C C . PRO A 1 172 ? -13.983 -15.118 1.926 1.00 65.88 172 PRO A C 1
ATOM 1306 O O . PRO A 1 172 ? -13.771 -13.908 1.974 1.00 65.88 172 PRO A O 1
ATOM 1309 N N . TYR A 1 173 ? -13.044 -16.028 2.205 1.00 71.31 173 TYR A N 1
ATOM 1310 C CA . TYR A 1 173 ? -11.713 -15.703 2.730 1.00 71.31 173 TYR A CA 1
ATOM 1311 C C . TYR A 1 173 ? -10.607 -15.838 1.674 1.00 71.31 173 TYR A C 1
ATOM 1313 O O . TYR A 1 173 ? -9.577 -15.173 1.772 1.00 71.31 173 TYR A O 1
ATOM 1321 N N . ASP A 1 174 ? -10.819 -16.648 0.635 1.00 79.94 174 ASP A N 1
ATOM 1322 C CA . ASP A 1 174 ? -9.820 -16.864 -0.409 1.00 79.94 174 ASP A CA 1
ATOM 1323 C C . ASP A 1 174 ? -9.624 -15.655 -1.335 1.00 79.94 174 ASP A C 1
ATOM 1325 O O . ASP A 1 174 ? -10.559 -15.155 -1.977 1.00 79.94 174 ASP A O 1
ATOM 1329 N N . ILE A 1 175 ? -8.354 -15.302 -1.549 1.00 85.81 175 ILE A N 1
ATOM 1330 C CA . ILE A 1 175 ? -7.906 -14.403 -2.613 1.00 85.81 175 ILE A CA 1
ATOM 1331 C C . ILE A 1 175 ? -6.975 -15.140 -3.581 1.00 85.81 175 ILE A C 1
ATOM 1333 O O . ILE A 1 175 ? -6.044 -15.831 -3.176 1.00 85.81 175 ILE A O 1
ATOM 1337 N N . ARG A 1 176 ? -7.221 -15.000 -4.888 1.00 91.50 176 ARG A N 1
ATOM 1338 C CA . ARG A 1 176 ? -6.391 -15.588 -5.945 1.00 91.50 176 ARG A CA 1
ATOM 1339 C C . ARG A 1 176 ? -5.821 -14.461 -6.779 1.00 91.50 176 ARG A C 1
ATOM 1341 O O . ARG A 1 176 ? -6.581 -13.677 -7.344 1.00 91.50 176 ARG A O 1
ATOM 1348 N N . LEU A 1 177 ? -4.501 -14.379 -6.833 1.00 95.44 177 LEU A N 1
ATOM 1349 C CA . LEU A 1 177 ? -3.795 -13.311 -7.526 1.00 95.44 177 LEU A CA 1
ATOM 1350 C C . LEU A 1 177 ? -3.063 -13.874 -8.740 1.00 95.44 177 LEU A C 1
ATOM 1352 O O . LEU A 1 177 ? -2.324 -14.850 -8.624 1.00 95.44 177 LEU A O 1
ATOM 1356 N N . LEU A 1 178 ? -3.242 -13.232 -9.890 1.00 98.06 178 LEU A N 1
ATOM 1357 C CA . LEU A 1 178 ? -2.383 -13.418 -11.050 1.00 98.06 178 LEU A CA 1
ATOM 1358 C C . LEU A 1 178 ? -1.227 -12.418 -10.956 1.00 98.06 178 LEU A C 1
ATOM 1360 O O . LEU A 1 178 ? -1.415 -11.211 -11.111 1.00 98.06 178 LEU A O 1
ATOM 1364 N N . LEU A 1 179 ? -0.031 -12.930 -10.679 1.00 98.38 179 LEU A N 1
ATOM 1365 C CA . LEU A 1 179 ? 1.181 -12.126 -10.543 1.00 98.38 179 LEU A CA 1
ATOM 1366 C C . LEU A 1 179 ? 1.903 -12.069 -11.884 1.00 98.38 179 LEU A C 1
ATOM 1368 O O . LEU A 1 179 ? 2.357 -13.093 -12.397 1.00 98.38 179 LEU A O 1
ATOM 1372 N N . ILE A 1 180 ? 2.014 -10.875 -12.456 1.00 98.38 180 ILE A N 1
ATOM 1373 C CA . ILE A 1 180 ? 2.608 -10.678 -13.776 1.00 98.38 180 ILE A CA 1
ATOM 1374 C C . ILE A 1 180 ? 3.893 -9.876 -13.605 1.00 98.38 180 ILE A C 1
ATOM 1376 O O . ILE A 1 180 ? 3.845 -8.660 -13.467 1.00 98.38 180 ILE A O 1
ATOM 1380 N N . ALA A 1 181 ? 5.050 -10.540 -13.663 1.00 97.50 181 ALA A N 1
ATOM 1381 C CA . ALA A 1 181 ? 6.376 -9.925 -13.503 1.00 97.50 181 ALA A CA 1
ATOM 1382 C C . ALA A 1 181 ? 6.826 -9.088 -14.727 1.00 97.50 181 ALA A C 1
ATOM 1384 O O . ALA A 1 181 ? 7.975 -9.166 -15.161 1.00 97.50 181 ALA A O 1
ATOM 1385 N N . PHE A 1 182 ? 5.915 -8.306 -15.306 1.00 97.75 182 PHE A N 1
ATOM 1386 C CA . PHE A 1 182 ? 6.171 -7.407 -16.427 1.00 97.75 182 PHE A CA 1
ATOM 1387 C C . PHE A 1 182 ? 6.835 -6.101 -15.945 1.00 97.75 182 PHE A C 1
ATOM 1389 O O . PHE A 1 182 ? 6.445 -5.584 -14.900 1.00 97.75 182 PHE A O 1
ATOM 1396 N N . PRO A 1 183 ? 7.781 -5.518 -16.702 1.00 97.31 183 PRO A N 1
ATOM 1397 C CA . PRO A 1 183 ? 8.321 -6.004 -17.974 1.00 97.31 183 PRO A CA 1
ATOM 1398 C C . PRO A 1 183 ? 9.299 -7.177 -17.834 1.00 97.31 183 PRO A C 1
ATOM 1400 O O . PRO A 1 183 ? 10.029 -7.301 -16.854 1.00 97.31 183 PRO A O 1
ATOM 1403 N N . PHE A 1 184 ? 9.358 -8.012 -18.873 1.00 96.19 184 PHE A N 1
ATOM 1404 C CA . PHE A 1 184 ? 10.299 -9.140 -18.956 1.00 96.19 184 PHE A CA 1
ATOM 1405 C C . PHE A 1 184 ? 11.703 -8.732 -19.400 1.00 96.19 184 PHE A C 1
ATOM 1407 O O . PHE A 1 184 ? 12.640 -9.500 -19.261 1.00 96.19 184 PHE A O 1
ATOM 1414 N N . HIS A 1 185 ? 11.857 -7.521 -19.928 1.00 95.12 185 HIS A N 1
ATOM 1415 C CA . HIS A 1 185 ? 13.141 -6.964 -20.315 1.00 95.12 185 HIS A CA 1
ATOM 1416 C C . HIS A 1 185 ? 13.130 -5.462 -20.038 1.00 95.12 185 HIS A C 1
ATOM 1418 O O . HIS A 1 185 ? 12.220 -4.759 -20.479 1.00 95.12 185 HIS A O 1
ATOM 1424 N N . VAL A 1 186 ? 14.148 -4.978 -19.327 1.00 95.62 186 VAL A N 1
ATOM 1425 C CA . VAL A 1 186 ? 14.361 -3.551 -19.062 1.00 95.62 186 VAL A CA 1
ATOM 1426 C C . VAL A 1 186 ? 15.645 -3.126 -19.778 1.00 95.62 186 VAL A C 1
ATOM 1428 O O . VAL A 1 186 ? 16.741 -3.472 -19.323 1.00 95.62 186 VAL A O 1
ATOM 1431 N N . PRO A 1 187 ? 15.545 -2.405 -20.908 1.00 93.88 187 PRO A N 1
ATOM 1432 C CA . PRO A 1 187 ? 16.721 -1.896 -21.607 1.00 93.88 187 PRO A CA 1
ATOM 1433 C C . PRO A 1 187 ? 17.536 -0.938 -20.725 1.00 93.88 187 PRO A C 1
ATOM 1435 O O . PRO A 1 187 ? 16.946 -0.187 -19.949 1.00 93.88 187 PRO A O 1
ATOM 1438 N N . SER A 1 188 ? 18.867 -0.921 -20.853 1.00 92.00 188 SER A N 1
ATOM 1439 C CA . SER A 1 188 ? 19.732 -0.050 -20.031 1.00 92.00 188 SER A CA 1
ATOM 1440 C C . SER A 1 188 ? 19.442 1.428 -20.267 1.00 92.00 188 SER A C 1
ATOM 1442 O O . SER A 1 188 ? 19.429 2.202 -19.316 1.00 92.00 188 SER A O 1
ATOM 1444 N N . GLN A 1 189 ? 19.115 1.787 -21.510 1.00 93.75 189 GLN A N 1
ATOM 1445 C CA . GLN A 1 189 ? 18.730 3.141 -21.903 1.00 93.75 189 GLN A CA 1
ATOM 1446 C C . GLN A 1 189 ? 17.434 3.640 -21.247 1.00 93.75 189 GLN A C 1
ATOM 1448 O O . GLN A 1 189 ? 17.116 4.811 -21.369 1.00 93.75 189 GLN A O 1
ATOM 1453 N N . SER A 1 190 ? 16.689 2.770 -20.553 1.00 96.12 190 SER A N 1
ATOM 1454 C CA . SER A 1 190 ? 15.516 3.181 -19.767 1.00 96.12 190 SER A CA 1
ATOM 1455 C C . SER A 1 190 ? 15.900 4.034 -18.566 1.00 96.12 190 SER A C 1
ATOM 1457 O O . SER A 1 190 ? 15.057 4.741 -18.036 1.00 96.12 190 SER A O 1
ATOM 1459 N N . PHE A 1 191 ? 17.151 3.962 -18.116 1.00 96.12 191 PHE A N 1
ATOM 1460 C CA . PHE A 1 191 ? 17.667 4.821 -17.062 1.00 96.12 191 PHE A CA 1
ATOM 1461 C C . PHE A 1 191 ? 18.386 5.997 -17.707 1.00 96.12 191 PHE A C 1
ATOM 1463 O O . PHE A 1 191 ? 19.327 5.805 -18.479 1.00 96.12 191 PHE A O 1
ATOM 1470 N N . VAL A 1 192 ? 17.950 7.209 -17.380 1.00 96.06 192 VAL A N 1
ATOM 1471 C CA . VAL A 1 192 ? 18.456 8.444 -17.992 1.00 96.06 192 VAL A CA 1
ATOM 1472 C C . VAL A 1 192 ? 18.975 9.390 -16.921 1.00 96.06 192 VAL A C 1
ATOM 1474 O O . VAL A 1 192 ? 18.386 9.509 -15.851 1.00 96.06 192 VAL A O 1
ATOM 1477 N N . LEU A 1 193 ? 20.092 10.071 -17.173 1.00 96.25 193 LEU A N 1
ATOM 1478 C CA . LEU A 1 193 ? 20.597 11.097 -16.262 1.00 96.25 193 LEU A CA 1
ATOM 1479 C C . LEU A 1 193 ? 19.878 12.423 -16.531 1.00 96.25 193 LEU A C 1
ATOM 1481 O O . LEU A 1 193 ? 20.231 13.144 -17.462 1.00 96.25 193 LEU A O 1
ATOM 1485 N N . ASN A 1 194 ? 18.904 12.764 -15.690 1.00 95.31 194 ASN A N 1
ATOM 1486 C CA . ASN A 1 194 ? 18.164 14.026 -15.798 1.00 95.31 194 ASN A CA 1
ATOM 1487 C C . ASN A 1 194 ? 18.987 15.214 -15.295 1.00 95.31 194 ASN A C 1
ATOM 1489 O O . ASN A 1 194 ? 18.931 16.310 -15.850 1.00 95.31 194 ASN A O 1
ATOM 1493 N N . SER A 1 195 ? 19.765 14.998 -14.233 1.00 94.62 195 SER A N 1
ATOM 1494 C CA . SER A 1 195 ? 20.617 16.029 -13.649 1.00 94.62 195 SER A CA 1
ATOM 1495 C C . SER A 1 195 ? 21.930 15.429 -13.173 1.00 94.62 195 SER A C 1
ATOM 1497 O O . SER A 1 195 ? 21.953 14.522 -12.340 1.00 94.62 195 SER A O 1
ATOM 1499 N N . ALA A 1 196 ? 23.040 15.940 -13.701 1.00 93.69 196 ALA A N 1
ATOM 1500 C CA . ALA A 1 196 ? 24.368 15.550 -13.254 1.00 93.69 196 ALA A CA 1
ATOM 1501 C C . ALA A 1 196 ? 24.687 16.163 -11.884 1.00 93.69 196 ALA A C 1
ATOM 1503 O O . ALA A 1 196 ? 24.209 17.242 -11.527 1.00 93.69 196 ALA A O 1
ATOM 1504 N N . ARG A 1 197 ? 25.575 15.503 -11.136 1.00 93.00 197 ARG A N 1
ATOM 1505 C CA . ARG A 1 197 ? 26.143 16.080 -9.916 1.00 93.00 197 ARG A CA 1
ATOM 1506 C C . ARG A 1 197 ? 26.813 17.415 -10.255 1.00 93.00 197 ARG A C 1
ATOM 1508 O O . ARG A 1 197 ? 27.651 17.485 -11.152 1.00 93.00 197 ARG A O 1
ATOM 1515 N N . ALA A 1 198 ? 26.486 18.462 -9.505 1.00 91.44 198 ALA A N 1
ATOM 1516 C CA . ALA A 1 198 ? 27.036 19.799 -9.722 1.00 91.44 198 ALA A CA 1
ATOM 1517 C C . ALA A 1 198 ? 27.594 20.380 -8.421 1.00 91.44 198 ALA A C 1
ATOM 1519 O O . ALA A 1 198 ? 27.003 20.217 -7.355 1.00 91.44 198 ALA A O 1
ATOM 1520 N N . GLN A 1 199 ? 28.740 21.058 -8.482 1.00 91.38 199 GLN A N 1
ATOM 1521 C CA . GLN A 1 199 ? 29.313 21.724 -7.312 1.00 91.38 199 GLN A CA 1
ATOM 1522 C C . GLN A 1 199 ? 28.474 22.961 -6.958 1.00 91.38 199 GLN A C 1
ATOM 1524 O O . GLN A 1 199 ? 28.230 23.805 -7.817 1.00 91.38 199 GLN A O 1
ATOM 1529 N N . LEU A 1 200 ? 28.035 23.065 -5.700 1.00 89.81 200 LEU A N 1
ATOM 1530 C CA . LEU A 1 200 ? 27.311 24.235 -5.194 1.00 89.81 200 LEU A CA 1
ATOM 1531 C C . LEU A 1 200 ? 28.295 25.252 -4.603 1.00 89.81 200 LEU A C 1
ATOM 1533 O O . LEU A 1 200 ? 28.356 26.393 -5.051 1.00 89.81 200 LEU A O 1
ATOM 1537 N N . SER A 1 201 ? 29.073 24.839 -3.598 1.00 89.88 201 SER A N 1
ATOM 1538 C CA . SER A 1 201 ? 30.109 25.667 -2.969 1.00 89.88 201 SER A CA 1
ATOM 1539 C C . SER A 1 201 ? 31.072 24.814 -2.140 1.00 89.88 201 SER A C 1
ATOM 1541 O O . SER A 1 201 ? 30.652 23.933 -1.391 1.00 89.88 201 SER A O 1
ATOM 1543 N N . GLY A 1 202 ? 32.381 25.064 -2.256 1.00 87.31 202 GLY A N 1
ATOM 1544 C CA . GLY A 1 202 ? 33.402 24.327 -1.503 1.00 87.31 202 GLY A CA 1
ATOM 1545 C C . GLY A 1 202 ? 33.263 22.809 -1.665 1.00 87.31 202 GLY A C 1
ATOM 1546 O O . GLY A 1 202 ? 33.389 22.289 -2.772 1.00 87.31 202 GLY A O 1
ATOM 1547 N N . ILE A 1 203 ? 32.976 22.114 -0.560 1.00 85.69 203 ILE A N 1
ATOM 1548 C CA . ILE A 1 203 ? 32.771 20.656 -0.510 1.00 85.69 203 ILE A CA 1
ATOM 1549 C C . ILE A 1 203 ? 31.312 20.217 -0.742 1.00 85.69 203 ILE A C 1
ATOM 1551 O O . ILE A 1 203 ? 31.026 19.020 -0.721 1.00 85.69 203 ILE A O 1
ATOM 1555 N N . HIS A 1 204 ? 30.380 21.155 -0.930 1.00 90.00 204 HIS A N 1
ATOM 1556 C CA . HIS A 1 204 ? 28.955 20.877 -1.104 1.00 90.00 204 HIS A CA 1
ATOM 1557 C C . HIS A 1 204 ? 28.589 20.722 -2.581 1.00 90.00 204 HIS A C 1
ATOM 1559 O O . HIS A 1 204 ? 28.983 21.525 -3.430 1.00 90.00 204 HIS A O 1
ATOM 1565 N N . TYR A 1 205 ? 27.785 19.701 -2.870 1.00 91.06 205 TYR A N 1
ATOM 1566 C CA . TYR A 1 205 ? 27.332 19.353 -4.213 1.00 91.06 205 TYR A CA 1
ATOM 1567 C C . TYR A 1 205 ? 25.814 19.209 -4.236 1.00 91.06 205 TYR A C 1
ATOM 1569 O O . TYR A 1 205 ? 25.225 18.667 -3.298 1.00 91.06 205 TYR A O 1
ATOM 1577 N N . TRP A 1 206 ? 25.201 19.633 -5.335 1.00 92.81 206 TRP A N 1
ATOM 1578 C CA . TRP A 1 206 ? 23.877 19.170 -5.713 1.00 92.81 206 TRP A CA 1
ATOM 1579 C C . TRP A 1 206 ? 23.943 17.684 -6.080 1.00 92.81 206 TRP A C 1
ATOM 1581 O O . TRP A 1 206 ? 24.874 17.277 -6.788 1.00 92.81 206 TRP A O 1
ATOM 1591 N N . PRO A 1 207 ? 22.997 16.866 -5.592 1.00 94.25 207 PRO A N 1
ATOM 1592 C CA . PRO A 1 207 ? 22.949 15.458 -5.949 1.00 94.25 207 PRO A CA 1
ATOM 1593 C C . PRO A 1 207 ? 22.628 15.278 -7.434 1.00 94.25 207 PRO A C 1
ATOM 1595 O O . PRO A 1 207 ? 21.945 16.109 -8.029 1.00 94.25 207 PRO A O 1
ATOM 1598 N N . ALA A 1 208 ? 23.095 14.168 -8.002 1.00 95.81 208 ALA A N 1
ATOM 1599 C CA . ALA A 1 208 ? 22.662 13.729 -9.319 1.00 95.81 208 ALA A CA 1
ATOM 1600 C C . ALA A 1 208 ? 21.287 13.054 -9.239 1.00 95.81 208 ALA A C 1
ATOM 1602 O O . ALA A 1 208 ? 20.983 12.375 -8.247 1.00 95.81 208 ALA A O 1
ATOM 1603 N N . TYR A 1 209 ? 20.502 13.196 -10.304 1.00 96.94 209 TYR A N 1
ATOM 1604 C CA . TYR A 1 209 ? 19.177 12.608 -10.433 1.00 96.94 209 TYR A CA 1
ATOM 1605 C C . TYR A 1 209 ? 19.041 11.802 -11.720 1.00 96.94 209 TYR A C 1
ATOM 1607 O O . TYR A 1 209 ? 19.486 12.249 -12.780 1.00 96.94 209 TYR A O 1
ATOM 1615 N N . PHE A 1 210 ? 18.414 10.632 -11.619 1.00 96.81 210 PHE A N 1
ATOM 1616 C CA . PHE A 1 210 ? 18.101 9.776 -12.759 1.00 96.81 210 PHE A CA 1
ATOM 1617 C C . PHE A 1 210 ? 16.587 9.654 -12.955 1.00 96.81 210 PHE A C 1
ATOM 1619 O O . PHE A 1 210 ? 15.841 9.559 -11.982 1.00 96.81 210 PHE A O 1
ATOM 1626 N N . GLY A 1 211 ? 16.150 9.643 -14.209 1.00 96.50 211 GLY A N 1
ATOM 1627 C CA . GLY A 1 211 ? 14.782 9.364 -14.625 1.00 96.50 211 GLY A CA 1
ATOM 1628 C C . GLY A 1 211 ? 14.619 7.934 -15.136 1.00 96.50 211 GLY A C 1
ATOM 1629 O O . GLY A 1 211 ? 15.599 7.199 -15.313 1.00 96.50 211 GLY A O 1
ATOM 1630 N N . LEU A 1 212 ? 13.363 7.558 -15.377 1.00 96.12 212 LEU A N 1
ATOM 1631 C CA . LEU A 1 212 ? 12.991 6.262 -15.928 1.00 96.12 212 LEU A CA 1
ATOM 1632 C C . LEU A 1 212 ? 12.080 6.427 -17.149 1.00 96.12 212 LEU A C 1
ATOM 1634 O O . LEU A 1 212 ? 10.912 6.788 -17.011 1.00 96.12 212 LEU A O 1
ATOM 1638 N N . ASP A 1 213 ? 12.595 6.049 -18.313 1.00 95.62 213 ASP A N 1
ATOM 1639 C CA . ASP A 1 213 ? 11.867 6.011 -19.577 1.00 95.62 213 ASP A CA 1
ATOM 1640 C C . ASP A 1 213 ? 11.379 4.586 -19.853 1.00 95.62 213 ASP A C 1
ATOM 1642 O O . ASP A 1 213 ? 12.163 3.641 -19.961 1.00 95.62 213 ASP A O 1
ATOM 1646 N N . GLN A 1 214 ? 10.065 4.403 -20.003 1.00 95.94 214 GLN A N 1
ATOM 1647 C CA . GLN A 1 214 ? 9.444 3.080 -20.149 1.00 95.94 214 GLN A CA 1
ATOM 1648 C C . GLN A 1 214 ? 9.607 2.495 -21.568 1.00 95.94 214 GLN A C 1
ATOM 1650 O O . GLN A 1 214 ? 8.625 2.172 -22.241 1.00 95.94 214 GLN A O 1
ATOM 1655 N N . HIS A 1 215 ? 10.842 2.324 -22.052 1.00 95.75 215 HIS A N 1
ATOM 1656 C CA . HIS A 1 215 ? 11.122 1.843 -23.414 1.00 95.75 215 HIS A CA 1
ATOM 1657 C C . HIS A 1 215 ? 10.537 0.458 -23.726 1.00 95.75 215 HIS A C 1
ATOM 1659 O O . HIS A 1 215 ? 10.302 0.149 -24.892 1.00 95.75 215 HIS A O 1
ATOM 1665 N N . TRP A 1 216 ? 10.248 -0.367 -22.716 1.00 95.81 216 TRP A N 1
ATOM 1666 C CA . TRP A 1 216 ? 9.557 -1.654 -22.889 1.00 95.81 216 TRP A CA 1
ATOM 1667 C C . TRP A 1 216 ? 8.094 -1.520 -23.339 1.00 95.81 216 TRP A C 1
ATOM 1669 O O . TRP A 1 216 ? 7.505 -2.503 -23.786 1.00 95.81 216 TRP A O 1
ATOM 1679 N N . LEU A 1 217 ? 7.503 -0.324 -23.253 1.00 96.06 217 LEU A N 1
ATOM 1680 C CA . LEU A 1 217 ? 6.184 -0.028 -23.819 1.00 96.06 217 LEU A CA 1
ATOM 1681 C C . LEU A 1 217 ? 6.251 0.319 -25.313 1.00 96.06 217 LEU A C 1
ATOM 1683 O O . LEU A 1 217 ? 5.213 0.475 -25.947 1.00 96.06 217 LEU A O 1
ATOM 1687 N N . SER A 1 218 ? 7.443 0.395 -25.905 1.00 92.88 218 SER A N 1
ATOM 1688 C CA . SER A 1 218 ? 7.635 0.583 -27.343 1.00 92.88 218 SER A CA 1
ATOM 1689 C C . SER A 1 218 ? 8.067 -0.735 -27.978 1.00 92.88 218 SER A C 1
ATOM 1691 O O . SER A 1 218 ? 9.150 -1.249 -27.707 1.00 92.88 218 SER A O 1
ATOM 1693 N N . THR A 1 219 ? 7.222 -1.302 -28.841 1.00 84.50 219 THR A N 1
ATOM 1694 C CA . THR A 1 219 ? 7.511 -2.564 -29.541 1.00 84.50 219 THR A CA 1
ATOM 1695 C C . THR A 1 219 ? 7.862 -2.311 -31.006 1.00 84.50 219 THR A C 1
ATOM 1697 O O . THR A 1 219 ? 7.551 -1.255 -31.555 1.00 84.50 219 THR A O 1
ATOM 1700 N N . GLN A 1 220 ? 8.440 -3.306 -31.688 1.00 82.56 220 GLN A N 1
ATOM 1701 C CA . GLN A 1 220 ? 8.679 -3.234 -33.140 1.00 82.56 220 GLN A CA 1
ATOM 1702 C C . GLN A 1 220 ? 7.392 -2.979 -33.945 1.00 82.56 220 GLN A C 1
ATOM 1704 O O . GLN A 1 220 ? 7.436 -2.382 -35.013 1.00 82.56 220 GLN A O 1
ATOM 1709 N N . SER A 1 221 ? 6.239 -3.408 -33.424 1.00 82.75 221 SER A N 1
ATOM 1710 C CA . SER A 1 221 ? 4.923 -3.204 -34.041 1.00 82.75 221 SER A CA 1
ATOM 1711 C C . SER A 1 221 ? 4.261 -1.878 -33.636 1.00 82.75 221 SER A C 1
ATOM 1713 O O . SER A 1 221 ? 3.060 -1.722 -33.836 1.00 82.75 221 SER A O 1
ATOM 1715 N N . GLY A 1 222 ? 5.009 -0.953 -33.026 1.00 90.06 222 GLY A N 1
ATOM 1716 C CA . GLY A 1 222 ? 4.503 0.310 -32.486 1.00 90.06 222 GLY A CA 1
ATOM 1717 C C . GLY A 1 222 ? 4.330 0.303 -30.958 1.00 90.06 222 GLY A C 1
ATOM 1718 O O . GLY A 1 222 ? 4.733 -0.660 -30.288 1.00 90.06 222 GLY A O 1
ATOM 1719 N N . PRO A 1 223 ? 3.755 1.376 -30.386 1.00 93.38 223 PRO A N 1
ATOM 1720 C CA . PRO A 1 223 ? 3.524 1.478 -28.948 1.00 93.38 223 PRO A CA 1
ATOM 1721 C C . PRO A 1 223 ? 2.594 0.361 -28.456 1.00 93.38 223 PRO A C 1
ATOM 1723 O O . PRO A 1 223 ? 1.648 -0.044 -29.135 1.00 93.38 223 PRO A O 1
ATOM 1726 N N . LEU A 1 224 ? 2.883 -0.164 -27.271 1.00 95.62 224 LEU A N 1
ATOM 1727 C CA . LEU A 1 224 ? 2.047 -1.133 -26.580 1.00 95.62 224 LEU A CA 1
ATOM 1728 C C . LEU A 1 224 ? 0.817 -0.412 -26.026 1.00 95.62 224 LEU A C 1
ATOM 1730 O O . LEU A 1 224 ? 0.948 0.502 -25.218 1.00 95.62 224 LEU A O 1
ATOM 1734 N N . THR A 1 225 ? -0.368 -0.838 -26.453 1.00 96.88 225 THR A N 1
ATOM 1735 C CA . THR A 1 225 ? -1.645 -0.335 -25.936 1.00 96.88 225 THR A CA 1
ATOM 1736 C C . THR A 1 225 ? -2.205 -1.277 -24.875 1.00 96.88 225 THR A C 1
ATOM 1738 O O . THR A 1 225 ? -1.827 -2.456 -24.810 1.00 96.88 225 THR A O 1
ATOM 1741 N N . GLY A 1 226 ? -3.117 -0.772 -24.045 1.00 97.19 226 GLY A N 1
ATOM 1742 C CA . GLY A 1 226 ? -3.787 -1.585 -23.033 1.00 97.19 226 GLY A CA 1
ATOM 1743 C C . GLY A 1 226 ? -4.656 -2.686 -23.641 1.00 97.19 226 GLY A C 1
ATOM 1744 O O . GLY A 1 226 ? -4.621 -3.814 -23.155 1.00 97.19 226 GLY A O 1
ATOM 1745 N N . GLU A 1 227 ? -5.342 -2.422 -24.760 1.00 96.94 227 GLU A N 1
ATOM 1746 C CA . GLU A 1 227 ? -6.121 -3.422 -25.505 1.00 96.94 227 GLU A CA 1
ATOM 1747 C C . GLU A 1 227 ? -5.234 -4.543 -26.036 1.00 96.94 227 GLU A C 1
ATOM 1749 O O . GLU A 1 227 ? -5.546 -5.730 -25.885 1.00 96.94 227 GLU A O 1
ATOM 1754 N N . ARG A 1 228 ? -4.085 -4.187 -26.620 1.00 96.31 228 ARG A N 1
ATOM 1755 C CA . ARG A 1 228 ? -3.140 -5.182 -27.118 1.00 96.31 228 ARG A CA 1
ATOM 1756 C C . ARG A 1 228 ? -2.606 -6.043 -25.976 1.00 96.31 228 ARG A C 1
ATOM 1758 O O . ARG A 1 228 ? -2.548 -7.262 -26.132 1.00 96.31 228 ARG A O 1
ATOM 1765 N N . LEU A 1 229 ? -2.255 -5.428 -24.847 1.00 97.00 229 LEU A N 1
ATOM 1766 C CA . LEU A 1 229 ? -1.789 -6.131 -23.653 1.00 97.00 229 LEU A CA 1
ATOM 1767 C C . LEU A 1 229 ? -2.877 -7.052 -23.074 1.00 97.00 229 LEU A C 1
ATOM 1769 O O . LEU A 1 229 ? -2.594 -8.209 -22.757 1.00 97.00 229 LEU A O 1
ATOM 1773 N N . ALA A 1 230 ? -4.126 -6.587 -23.008 1.00 97.94 230 ALA A N 1
ATOM 1774 C CA . ALA A 1 230 ? -5.267 -7.377 -22.555 1.00 97.94 230 ALA A CA 1
ATOM 1775 C C . ALA A 1 230 ? -5.468 -8.618 -23.434 1.00 97.94 230 ALA A C 1
ATOM 1777 O O . ALA A 1 230 ? -5.451 -9.747 -22.941 1.00 97.94 230 ALA A O 1
ATOM 1778 N N . ARG A 1 231 ? -5.603 -8.411 -24.750 1.00 97.38 231 ARG A N 1
ATOM 1779 C CA . ARG A 1 231 ? -5.923 -9.460 -25.727 1.00 97.38 231 ARG A CA 1
ATOM 1780 C C . ARG A 1 231 ? -4.799 -10.473 -25.905 1.00 97.38 231 ARG A C 1
ATOM 1782 O O . ARG A 1 231 ? -5.063 -11.666 -25.981 1.00 97.38 231 ARG A O 1
ATOM 1789 N N . GLN A 1 232 ? -3.560 -10.005 -26.049 1.00 95.75 232 GLN A N 1
ATOM 1790 C CA . GLN A 1 232 ? -2.440 -10.872 -26.434 1.00 95.75 232 GLN A CA 1
ATOM 1791 C C . GLN A 1 232 ? -1.750 -11.523 -25.239 1.00 95.75 232 GLN A C 1
ATOM 1793 O O . GLN A 1 232 ? -0.997 -12.474 -25.436 1.00 95.75 232 GLN A O 1
ATOM 1798 N N . PHE A 1 233 ? -1.973 -11.016 -24.024 1.00 96.50 233 PHE A N 1
ATOM 1799 C CA . PHE A 1 233 ? -1.198 -11.448 -22.870 1.00 96.50 233 PHE A CA 1
ATOM 1800 C C . PHE A 1 233 ? -2.048 -11.707 -21.628 1.00 96.50 233 PHE A C 1
ATOM 1802 O O . PHE A 1 233 ? -2.104 -12.842 -21.163 1.00 96.50 233 PHE A O 1
ATOM 1809 N N . VAL A 1 234 ? -2.756 -10.702 -21.110 1.00 98.31 234 VAL A N 1
ATOM 1810 C CA . VAL A 1 234 ? -3.428 -10.828 -19.804 1.00 98.31 234 VAL A CA 1
ATOM 1811 C C . VAL A 1 234 ? -4.606 -11.807 -19.844 1.00 98.31 234 VAL A C 1
ATOM 1813 O O . VAL A 1 234 ? -4.677 -12.690 -18.993 1.00 98.31 234 VAL A O 1
ATOM 1816 N N . ARG A 1 235 ? -5.494 -11.726 -20.843 1.00 98.19 235 ARG A N 1
ATOM 1817 C CA . ARG A 1 235 ? -6.620 -12.671 -20.986 1.00 98.19 235 ARG A CA 1
ATOM 1818 C C . ARG A 1 235 ? -6.155 -14.119 -21.190 1.00 98.19 235 ARG A C 1
ATOM 1820 O O . ARG A 1 235 ? -6.620 -14.975 -20.439 1.00 98.19 235 ARG A O 1
ATOM 1827 N N . PRO A 1 236 ? -5.185 -14.410 -22.082 1.00 98.31 236 PRO A N 1
ATOM 1828 C CA . PRO A 1 236 ? -4.594 -15.744 -22.163 1.00 98.31 236 PRO A CA 1
ATOM 1829 C C . PRO A 1 236 ? -4.050 -16.273 -20.828 1.00 98.31 236 PRO A C 1
ATOM 1831 O O . PRO A 1 236 ? -4.207 -17.458 -20.539 1.00 98.31 236 PRO A O 1
ATOM 1834 N N . LEU A 1 237 ? -3.440 -15.419 -19.993 1.00 98.25 237 LEU A N 1
ATOM 1835 C CA . LEU A 1 237 ? -2.968 -15.822 -18.662 1.00 98.25 237 LEU A CA 1
ATOM 1836 C C . LEU A 1 237 ? -4.116 -16.131 -17.693 1.00 98.25 237 LEU A C 1
ATOM 1838 O O . LEU A 1 237 ? -4.022 -17.108 -16.952 1.00 98.25 237 LEU A O 1
ATOM 1842 N N . ILE A 1 238 ? -5.197 -15.343 -17.711 1.00 97.88 238 ILE A N 1
ATOM 1843 C CA . ILE A 1 238 ? -6.408 -15.605 -16.913 1.00 97.88 238 ILE A CA 1
ATOM 1844 C C . ILE A 1 238 ? -6.999 -16.968 -17.292 1.00 97.88 238 ILE A C 1
ATOM 1846 O O . ILE A 1 238 ? -7.217 -17.808 -16.420 1.00 97.88 238 ILE A O 1
ATOM 1850 N N . GLU A 1 239 ? -7.192 -17.216 -18.590 1.00 97.31 239 GLU A N 1
ATOM 1851 C CA . GLU A 1 239 ? -7.717 -18.489 -19.095 1.00 97.31 239 GLU A CA 1
ATOM 1852 C C . GLU A 1 239 ? -6.803 -19.667 -18.747 1.00 97.31 239 GLU A C 1
ATOM 1854 O O . GLU A 1 239 ? -7.274 -20.758 -18.429 1.00 97.31 239 GLU A O 1
ATOM 1859 N N . HIS A 1 240 ? -5.485 -19.473 -18.828 1.00 97.31 240 HIS A N 1
ATOM 1860 C CA . HIS A 1 240 ? -4.523 -20.510 -18.472 1.00 97.31 240 HIS A CA 1
ATOM 1861 C C . HIS A 1 240 ? -4.577 -20.838 -16.977 1.00 97.31 240 HIS A C 1
ATOM 1863 O O . HIS A 1 240 ? -4.610 -22.015 -16.615 1.00 97.31 240 HIS A O 1
ATOM 1869 N N . ALA A 1 241 ? -4.650 -19.818 -16.117 1.00 95.94 241 ALA A N 1
ATOM 1870 C CA . ALA A 1 241 ? -4.795 -19.993 -14.675 1.00 95.94 241 ALA A CA 1
ATOM 1871 C C . ALA A 1 241 ? -6.098 -20.728 -14.322 1.00 95.94 241 ALA A C 1
ATOM 1873 O O . ALA A 1 241 ? -6.082 -21.652 -13.507 1.00 95.94 241 ALA A O 1
ATOM 1874 N N . GLU A 1 242 ? -7.208 -20.382 -14.979 1.00 94.94 242 GLU A N 1
ATOM 1875 C CA . GLU A 1 242 ? -8.491 -21.069 -14.807 1.00 94.94 242 GLU A CA 1
ATOM 1876 C C . GLU A 1 242 ? -8.416 -22.532 -15.255 1.00 94.94 242 GLU A C 1
ATOM 1878 O O . GLU A 1 242 ? -8.812 -23.421 -14.505 1.00 94.94 242 GLU A O 1
ATOM 1883 N N . LYS A 1 243 ? -7.828 -22.814 -16.424 1.00 96.88 243 LYS A N 1
ATOM 1884 C CA . LYS A 1 243 ? -7.643 -24.191 -16.918 1.00 96.88 243 LYS A CA 1
ATOM 1885 C C . LYS A 1 243 ? -6.774 -25.042 -15.988 1.00 96.88 243 LYS A C 1
ATOM 1887 O O . LYS A 1 243 ? -7.029 -26.234 -15.857 1.00 96.88 243 LYS A O 1
ATOM 1892 N N . GLN A 1 244 ? -5.750 -24.457 -15.363 1.00 96.00 244 GLN A N 1
ATOM 1893 C CA . GLN A 1 244 ? -4.843 -25.185 -14.469 1.00 96.00 244 GLN A CA 1
ATOM 1894 C C . GLN A 1 244 ? -5.404 -25.395 -13.062 1.00 96.00 244 GLN A C 1
ATOM 1896 O O . GLN A 1 244 ? -5.158 -26.437 -12.458 1.00 96.00 244 GLN A O 1
ATOM 1901 N N . THR A 1 245 ? -6.123 -24.410 -12.523 1.00 92.38 245 THR A N 1
ATOM 1902 C CA . THR A 1 245 ? -6.556 -24.413 -11.114 1.00 92.38 245 THR A CA 1
ATOM 1903 C C . THR A 1 245 ? -8.049 -24.691 -10.936 1.00 92.38 245 THR A C 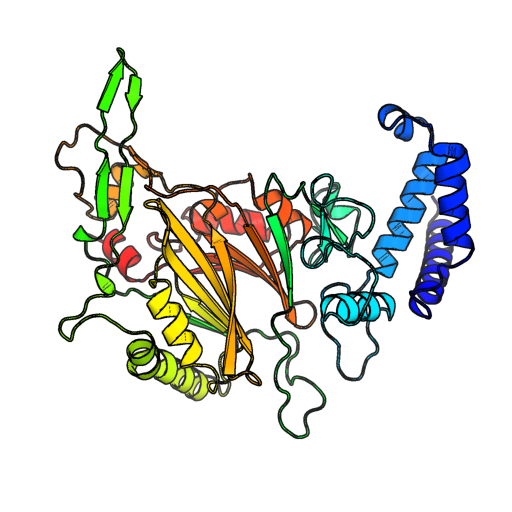1
ATOM 1905 O O . THR A 1 245 ? -8.510 -24.879 -9.812 1.00 92.38 245 THR A O 1
ATOM 1908 N N . GLY A 1 246 ? -8.816 -24.696 -12.029 1.00 90.56 246 GLY A N 1
ATOM 1909 C CA . GLY A 1 246 ? -10.275 -24.782 -12.024 1.00 90.56 246 GLY A CA 1
ATOM 1910 C C . GLY A 1 246 ? -10.975 -23.513 -11.527 1.00 90.56 246 GLY A C 1
ATOM 1911 O O . GLY A 1 246 ? -12.193 -23.527 -11.372 1.00 90.56 246 GLY A O 1
ATOM 1912 N N . LYS A 1 247 ? -10.239 -22.431 -11.232 1.00 90.00 247 LYS A N 1
ATOM 1913 C CA . LYS A 1 247 ? -10.798 -21.174 -10.716 1.00 90.00 247 LYS A CA 1
ATOM 1914 C C . LYS A 1 247 ? -10.142 -19.965 -11.385 1.00 90.00 247 LYS A C 1
ATOM 1916 O O . LYS A 1 247 ? -8.926 -19.923 -11.550 1.00 90.00 247 LYS A O 1
ATOM 1921 N N . LYS A 1 248 ? -10.925 -18.926 -11.682 1.00 91.25 248 LYS A N 1
ATOM 1922 C CA . LYS A 1 248 ? -10.380 -17.639 -12.140 1.00 91.25 248 LYS A CA 1
ATOM 1923 C C . LYS A 1 248 ? -9.630 -16.908 -11.014 1.00 91.25 248 LYS A C 1
ATOM 1925 O O . LYS A 1 248 ? -10.027 -17.033 -9.841 1.00 91.25 248 LYS A O 1
ATOM 1930 N N . PRO A 1 249 ? -8.565 -16.147 -11.334 1.00 93.50 249 PRO A N 1
ATOM 1931 C CA . PRO A 1 249 ? -8.003 -15.153 -10.424 1.00 93.50 249 PRO A CA 1
ATOM 1932 C C . PRO A 1 249 ? -9.062 -14.117 -10.030 1.00 93.50 249 PRO A C 1
ATOM 1934 O O . PRO A 1 249 ? -9.962 -13.833 -10.809 1.00 93.50 249 PRO A O 1
ATOM 1937 N N . HIS A 1 250 ? -8.943 -13.552 -8.831 1.00 91.19 250 HIS A N 1
ATOM 1938 C CA . HIS A 1 250 ? -9.754 -12.411 -8.395 1.00 91.19 250 HIS A CA 1
ATOM 1939 C C . HIS A 1 250 ? -9.047 -11.086 -8.694 1.00 91.19 250 HIS A C 1
ATOM 1941 O O . HIS A 1 250 ? -9.691 -10.111 -9.051 1.00 91.19 250 HIS A O 1
ATOM 1947 N N . GLY A 1 251 ? -7.720 -11.044 -8.555 1.00 94.19 251 GLY A N 1
ATOM 1948 C CA . GLY A 1 251 ? -6.936 -9.828 -8.752 1.00 94.19 251 GLY A CA 1
ATOM 1949 C C . GLY A 1 251 ? -5.713 -10.049 -9.628 1.00 94.19 251 GLY A C 1
ATOM 1950 O O . GLY A 1 251 ? -5.191 -11.162 -9.718 1.00 94.19 251 GLY A O 1
ATOM 1951 N N . ILE A 1 252 ? -5.233 -8.975 -10.247 1.00 98.12 252 ILE A N 1
ATOM 1952 C CA . ILE A 1 252 ? -3.983 -8.957 -11.020 1.00 98.12 252 ILE A CA 1
ATOM 1953 C C . ILE A 1 252 ? -3.003 -7.999 -10.349 1.00 98.12 252 ILE A C 1
ATOM 1955 O O . ILE A 1 252 ? -3.394 -6.910 -9.933 1.00 98.12 252 ILE A O 1
ATOM 1959 N N . VAL A 1 253 ? -1.728 -8.383 -10.265 1.00 98.69 253 VAL A N 1
ATOM 1960 C CA . VAL A 1 253 ? -0.661 -7.524 -9.733 1.00 98.69 253 VAL A CA 1
ATOM 1961 C C . VAL A 1 253 ? 0.462 -7.391 -10.757 1.00 98.69 253 VAL A C 1
ATOM 1963 O O . VAL A 1 253 ? 0.985 -8.398 -11.242 1.00 98.69 253 VAL A O 1
ATOM 1966 N N . LEU A 1 254 ? 0.841 -6.148 -11.059 1.00 98.75 254 LEU A N 1
ATOM 1967 C CA . LEU A 1 254 ? 1.996 -5.790 -11.878 1.00 98.75 254 LEU A CA 1
ATOM 1968 C C . LEU A 1 254 ? 3.003 -4.949 -11.058 1.00 98.75 254 LEU A C 1
ATOM 1970 O O . LEU A 1 254 ? 2.568 -4.105 -10.271 1.00 98.75 254 LEU A O 1
ATOM 1974 N N . PRO A 1 255 ? 4.322 -5.151 -11.251 1.00 98.31 255 PRO A N 1
ATOM 1975 C CA . PRO A 1 255 ? 5.402 -4.450 -10.554 1.00 98.31 255 PRO A CA 1
ATOM 1976 C C . PRO A 1 255 ? 5.383 -2.921 -10.646 1.00 98.31 255 PRO A C 1
ATOM 1978 O O . PRO A 1 255 ? 4.624 -2.311 -11.403 1.00 98.31 255 PRO A O 1
ATOM 1981 N N . GLU A 1 256 ? 6.302 -2.309 -9.897 1.00 98.19 256 GLU A N 1
ATOM 1982 C CA . GLU A 1 256 ? 6.612 -0.880 -9.958 1.00 98.19 256 GLU A CA 1
ATOM 1983 C C . GLU A 1 256 ? 6.949 -0.448 -11.387 1.00 98.19 256 GLU A C 1
ATOM 1985 O O . GLU A 1 256 ? 7.646 -1.155 -12.116 1.00 98.19 256 GLU A O 1
ATOM 1990 N N . CYS A 1 257 ? 6.435 0.720 -11.781 1.00 97.69 257 CYS A N 1
ATOM 1991 C CA . CYS A 1 257 ? 6.645 1.306 -13.102 1.00 97.69 257 CYS A CA 1
ATOM 1992 C C . CYS A 1 257 ? 6.299 0.382 -14.282 1.00 97.69 257 CYS A C 1
ATOM 1994 O O . CYS A 1 257 ? 6.758 0.636 -15.388 1.00 97.69 257 CYS A O 1
ATOM 1996 N N . ALA A 1 258 ? 5.502 -0.674 -14.106 1.00 98.06 258 ALA A N 1
ATOM 1997 C CA . ALA A 1 258 ? 5.214 -1.625 -15.174 1.00 98.06 258 ALA A CA 1
ATOM 1998 C C . ALA A 1 258 ? 4.581 -0.957 -16.407 1.00 98.06 258 ALA A C 1
ATOM 2000 O O . ALA A 1 258 ? 5.016 -1.219 -17.530 1.00 98.06 258 ALA A O 1
ATOM 2001 N N . LEU A 1 259 ? 3.589 -0.080 -16.213 1.00 97.94 259 LEU A N 1
ATOM 2002 C CA . LEU A 1 259 ? 2.813 0.539 -17.297 1.00 97.94 259 LEU A CA 1
ATOM 2003 C C . LEU A 1 259 ? 2.801 2.068 -17.200 1.00 97.94 259 LEU A C 1
ATOM 2005 O O . LEU A 1 259 ? 3.106 2.641 -16.158 1.00 97.94 259 LEU A O 1
ATOM 2009 N N . SER A 1 260 ? 2.435 2.749 -18.282 1.00 96.25 260 SER A N 1
ATOM 2010 C CA . SER A 1 260 ? 2.027 4.154 -18.202 1.00 96.25 260 SER A CA 1
ATOM 2011 C C . SER A 1 260 ? 0.563 4.233 -17.763 1.00 96.25 260 SER A C 1
ATOM 2013 O O . SER A 1 260 ? -0.199 3.273 -17.930 1.00 96.25 260 SER A O 1
ATOM 2015 N N . ARG A 1 261 ? 0.126 5.386 -17.235 1.00 95.19 261 ARG A N 1
ATOM 2016 C CA . ARG A 1 261 ? -1.280 5.573 -16.821 1.00 95.19 261 ARG A CA 1
ATOM 2017 C C . ARG A 1 261 ? -2.271 5.266 -17.951 1.00 95.19 261 ARG A C 1
ATOM 2019 O O . ARG A 1 261 ? -3.277 4.608 -17.703 1.00 95.19 261 ARG A O 1
ATOM 2026 N N . ALA A 1 262 ? -1.983 5.712 -19.174 1.00 95.00 262 ALA A N 1
ATOM 2027 C CA . ALA A 1 262 ? -2.867 5.508 -20.321 1.00 95.00 262 ALA A CA 1
ATOM 2028 C C . ALA A 1 262 ? -3.021 4.018 -20.672 1.00 95.00 262 ALA A C 1
ATOM 2030 O O . ALA A 1 262 ? -4.142 3.534 -20.822 1.00 95.00 262 ALA A O 1
ATOM 2031 N N . VAL A 1 263 ? -1.905 3.281 -20.722 1.00 97.06 263 VAL A N 1
ATOM 2032 C CA . VAL A 1 263 ? -1.907 1.841 -21.025 1.00 97.06 263 VAL A CA 1
ATOM 2033 C C . VAL A 1 263 ? -2.636 1.056 -19.936 1.00 97.06 263 VAL A C 1
ATOM 2035 O O . VAL A 1 263 ? -3.410 0.157 -20.250 1.00 97.06 263 VAL A O 1
ATOM 2038 N N . ALA A 1 264 ? -2.442 1.409 -18.663 1.00 97.62 264 ALA A N 1
ATOM 2039 C CA . ALA A 1 264 ? -3.135 0.761 -17.552 1.00 97.62 264 ALA A CA 1
ATOM 2040 C C . ALA A 1 264 ? -4.655 1.000 -17.579 1.00 97.62 264 ALA A C 1
ATOM 2042 O O . ALA A 1 264 ? -5.420 0.053 -17.424 1.00 97.62 264 ALA A O 1
ATOM 2043 N N . GLN A 1 265 ? -5.100 2.236 -17.825 1.00 96.06 265 GLN A N 1
ATOM 2044 C CA . GLN A 1 265 ? -6.530 2.553 -17.933 1.00 96.06 265 GLN A CA 1
ATOM 2045 C C . GLN A 1 265 ? -7.196 1.801 -19.088 1.00 96.06 265 GLN A C 1
ATOM 2047 O O . GLN A 1 265 ? -8.283 1.254 -18.933 1.00 96.06 265 GLN A O 1
ATOM 2052 N N . GLU A 1 266 ? -6.545 1.755 -20.249 1.00 96.56 266 GLU A N 1
ATOM 2053 C CA . GLU A 1 266 ? -7.046 0.998 -21.394 1.00 96.56 266 GLU A CA 1
ATOM 2054 C C . GLU A 1 266 ? -7.048 -0.513 -21.116 1.00 96.56 266 GLU A C 1
ATOM 2056 O O . GLU A 1 266 ? -8.026 -1.174 -21.444 1.00 96.56 266 GLU A O 1
ATOM 2061 N N . LEU A 1 267 ? -6.016 -1.055 -20.456 1.00 97.69 267 LEU A N 1
ATOM 2062 C CA . LEU A 1 267 ? -5.970 -2.464 -20.053 1.00 97.69 267 LEU A CA 1
ATOM 2063 C C . LEU A 1 267 ? -7.171 -2.818 -19.173 1.00 97.69 267 LEU A C 1
ATOM 2065 O O . LEU A 1 267 ? -7.848 -3.803 -19.441 1.00 97.69 267 LEU A O 1
ATOM 2069 N N . VAL A 1 268 ? -7.451 -2.023 -18.141 1.00 96.44 268 VAL A N 1
ATOM 2070 C CA . VAL A 1 268 ? -8.524 -2.330 -17.187 1.00 96.44 268 VAL A CA 1
ATOM 2071 C C . VAL A 1 268 ? -9.906 -2.232 -17.834 1.00 96.44 268 VAL A C 1
ATOM 2073 O O . VAL A 1 268 ? -10.725 -3.125 -17.627 1.00 96.44 268 VAL A O 1
ATOM 2076 N N . ARG A 1 269 ? -10.139 -1.246 -18.713 1.00 94.88 269 ARG A N 1
ATOM 2077 C CA . ARG A 1 269 ? -11.364 -1.196 -19.537 1.00 94.88 269 ARG A CA 1
ATOM 2078 C C . ARG A 1 269 ? -11.542 -2.430 -20.410 1.00 94.88 269 ARG A C 1
ATOM 2080 O O . ARG A 1 269 ? -12.645 -2.739 -20.819 1.00 94.88 269 ARG A O 1
ATOM 2087 N N . GLN A 1 270 ? -10.467 -3.138 -20.725 1.00 95.88 270 GLN A N 1
ATOM 2088 C CA . GLN A 1 270 ? -10.507 -4.351 -21.533 1.00 95.88 270 GLN A CA 1
ATOM 2089 C C . GLN A 1 270 ? -10.613 -5.607 -20.671 1.00 95.88 270 GLN A C 1
ATOM 2091 O O . GLN A 1 270 ? -10.439 -6.700 -21.201 1.00 95.88 270 GLN A O 1
ATOM 2096 N N . LEU A 1 271 ? -10.869 -5.479 -19.367 1.00 94.75 271 LEU A N 1
ATOM 2097 C CA . LEU A 1 271 ? -11.006 -6.587 -18.420 1.00 94.75 271 LEU A CA 1
ATOM 2098 C C . LEU A 1 271 ? -12.340 -6.566 -17.657 1.00 94.75 271 LEU A C 1
ATOM 2100 O O . LEU A 1 271 ? -12.541 -7.437 -16.813 1.00 94.75 271 LEU A O 1
ATOM 2104 N N . TRP A 1 272 ? -13.259 -5.639 -17.952 1.00 91.25 272 TRP A N 1
ATOM 2105 C CA . TRP A 1 272 ? -14.531 -5.524 -17.224 1.00 91.25 272 TRP A CA 1
ATOM 2106 C C . TRP A 1 272 ? -15.381 -6.805 -17.286 1.00 91.25 272 TRP A C 1
ATOM 2108 O O . TRP A 1 272 ? -16.074 -7.117 -16.336 1.00 91.25 272 TRP A O 1
ATOM 2118 N N . ASP A 1 273 ? -15.292 -7.611 -18.343 1.00 91.00 273 ASP A N 1
ATOM 2119 C CA . ASP A 1 273 ? -16.049 -8.867 -18.498 1.00 91.00 273 ASP A CA 1
ATOM 2120 C C . ASP A 1 273 ? -15.266 -10.116 -18.039 1.00 91.00 273 ASP A C 1
ATOM 2122 O O . ASP A 1 273 ? -15.725 -11.253 -18.168 1.00 91.00 273 ASP A O 1
ATOM 2126 N N . SER A 1 274 ? -14.043 -9.938 -17.531 1.00 90.38 274 SER A N 1
ATOM 2127 C CA . SER A 1 274 ? -13.124 -11.055 -17.283 1.00 90.38 274 SER A CA 1
ATOM 2128 C C . SER A 1 274 ? -13.398 -11.805 -15.973 1.00 90.38 274 SER A C 1
ATOM 2130 O O . SER A 1 274 ? -12.903 -12.920 -15.788 1.00 90.38 274 SER A O 1
ATOM 2132 N N . GLY A 1 275 ? -14.197 -11.213 -15.079 1.00 88.38 275 GLY A N 1
ATOM 2133 C CA . GLY A 1 275 ? -14.404 -11.678 -13.702 1.00 88.38 275 GLY A CA 1
ATOM 2134 C C . GLY A 1 275 ? -13.271 -11.301 -12.739 1.00 88.38 275 GLY A C 1
ATOM 2135 O O . GLY A 1 275 ? -13.235 -11.804 -11.620 1.00 88.38 275 GLY A O 1
ATOM 2136 N N . ILE A 1 276 ? -12.334 -10.452 -13.174 1.00 92.12 276 ILE A N 1
ATOM 2137 C CA . ILE A 1 276 ? -11.330 -9.828 -12.308 1.00 92.12 276 ILE A CA 1
ATOM 2138 C C . ILE A 1 276 ? -11.991 -8.697 -11.517 1.00 92.12 276 ILE A C 1
ATOM 2140 O O . ILE A 1 276 ? -12.662 -7.852 -12.093 1.00 92.12 276 ILE A O 1
ATOM 2144 N N . GLU A 1 277 ? -11.750 -8.669 -10.212 1.00 89.81 277 GLU A N 1
ATOM 2145 C CA . GLU A 1 277 ? -12.323 -7.709 -9.262 1.00 89.81 277 GLU A CA 1
ATOM 2146 C C . GLU A 1 277 ? -11.442 -6.457 -9.130 1.00 89.81 277 GLU A C 1
ATOM 2148 O O . GLU A 1 277 ? -11.931 -5.349 -8.914 1.00 89.81 277 GLU A O 1
ATOM 2153 N N . PHE A 1 278 ? -10.119 -6.611 -9.254 1.00 93.75 278 PHE A N 1
ATOM 2154 C CA . PHE A 1 278 ? -9.191 -5.486 -9.150 1.00 93.75 278 PHE A CA 1
ATOM 2155 C C . PHE A 1 278 ? -7.847 -5.723 -9.851 1.00 93.75 278 PHE A C 1
ATOM 2157 O O . PHE A 1 278 ? -7.386 -6.853 -10.036 1.00 93.75 278 PHE A O 1
ATOM 2164 N N . VAL A 1 279 ? -7.171 -4.626 -10.194 1.00 97.38 279 VAL A N 1
ATOM 2165 C CA . VAL A 1 279 ? -5.817 -4.625 -10.767 1.00 97.38 279 VAL A CA 1
ATOM 2166 C C . VAL A 1 279 ? -4.930 -3.667 -9.980 1.00 97.38 279 VAL A C 1
ATOM 2168 O O . VAL A 1 279 ? -5.232 -2.482 -9.889 1.00 97.38 279 VAL A O 1
ATOM 2171 N N . ILE A 1 280 ? -3.820 -4.164 -9.436 1.00 98.25 280 ILE A N 1
ATOM 2172 C CA . ILE A 1 280 ? -2.771 -3.360 -8.798 1.00 98.25 280 ILE A CA 1
ATOM 2173 C C . ILE A 1 280 ? -1.610 -3.233 -9.782 1.00 98.25 280 ILE A C 1
ATOM 2175 O O . ILE A 1 280 ? -1.076 -4.240 -10.244 1.00 98.25 280 ILE A O 1
ATOM 2179 N N . VAL A 1 281 ? -1.199 -2.010 -10.102 1.00 98.56 281 VAL A N 1
ATOM 2180 C CA . VAL A 1 281 ? -0.130 -1.765 -11.077 1.00 98.56 281 VAL A CA 1
ATOM 2181 C C . VAL A 1 281 ? 0.746 -0.586 -10.675 1.00 98.56 281 VAL A C 1
ATOM 2183 O O . VAL A 1 281 ? 0.246 0.458 -10.255 1.00 98.56 281 VAL A O 1
ATOM 2186 N N . GLY A 1 282 ? 2.061 -0.741 -10.826 1.00 98.50 282 GLY A N 1
ATOM 2187 C CA . GLY A 1 282 ? 3.004 0.368 -10.762 1.00 98.50 282 GLY A CA 1
ATOM 2188 C C . GLY A 1 282 ? 3.019 1.182 -12.056 1.00 98.50 282 GLY A C 1
ATOM 2189 O O . GLY A 1 282 ? 3.048 0.627 -13.156 1.00 98.50 282 GLY A O 1
ATOM 2190 N N . LEU A 1 283 ? 3.018 2.504 -11.922 1.00 97.50 283 LEU A N 1
ATOM 2191 C CA . LEU A 1 283 ? 2.893 3.473 -13.000 1.00 97.50 283 LEU A CA 1
ATOM 2192 C C . LEU A 1 283 ? 3.986 4.536 -12.942 1.00 97.50 283 LEU A C 1
ATOM 2194 O O . LEU A 1 283 ? 4.366 4.987 -11.862 1.00 97.50 283 LEU A O 1
ATOM 2198 N N . ILE A 1 284 ? 4.384 5.015 -14.119 1.00 95.31 284 ILE A N 1
ATOM 2199 C CA . ILE A 1 284 ? 4.980 6.344 -14.278 1.00 95.31 284 ILE A CA 1
ATOM 2200 C C . ILE A 1 284 ? 3.905 7.294 -14.810 1.00 95.31 284 ILE A C 1
ATOM 2202 O O . ILE A 1 284 ? 3.141 6.960 -15.725 1.00 95.31 284 ILE A O 1
ATOM 2206 N N . HIS A 1 285 ? 3.820 8.476 -14.206 1.00 92.75 285 HIS A N 1
ATOM 2207 C CA . HIS A 1 285 ? 2.897 9.532 -14.597 1.00 92.75 285 HIS A CA 1
ATOM 2208 C C . HIS A 1 285 ? 3.595 10.887 -14.593 1.00 92.75 285 HIS A C 1
ATOM 2210 O O . HIS A 1 285 ? 4.259 11.235 -13.624 1.00 92.75 285 HIS A O 1
ATOM 2216 N N . GLU A 1 286 ? 3.387 11.670 -15.644 1.00 92.44 286 GLU A N 1
ATOM 2217 C CA . GLU A 1 286 ? 3.867 13.045 -15.726 1.00 92.44 286 GLU A CA 1
ATOM 2218 C C . GLU A 1 286 ? 2.697 14.031 -15.662 1.00 92.44 286 GLU A C 1
ATOM 2220 O O . GLU A 1 286 ? 1.687 13.858 -16.349 1.00 92.44 286 GLU A O 1
ATOM 2225 N N . GLU A 1 287 ? 2.838 15.058 -14.826 1.00 91.50 287 GLU A N 1
ATOM 2226 C CA . GLU A 1 287 ? 1.877 16.151 -14.642 1.00 91.50 287 GLU A CA 1
ATOM 2227 C C . GLU A 1 287 ? 2.656 17.435 -14.331 1.00 91.50 287 GLU A C 1
ATOM 2229 O O . GLU A 1 287 ? 3.544 17.430 -13.480 1.00 91.50 287 GLU A O 1
ATOM 2234 N N . ASP A 1 288 ? 2.354 18.533 -15.031 1.00 91.44 288 ASP A N 1
ATOM 2235 C CA . ASP A 1 288 ? 2.973 19.853 -14.820 1.00 91.44 288 ASP A CA 1
ATOM 2236 C C . ASP A 1 288 ? 4.518 19.849 -14.811 1.00 91.44 288 ASP A C 1
ATOM 2238 O O . ASP A 1 288 ? 5.162 20.541 -14.019 1.00 91.44 288 ASP A O 1
ATOM 2242 N N . GLY A 1 289 ? 5.130 19.044 -15.688 1.00 90.06 289 GLY A N 1
ATOM 2243 C CA . GLY A 1 289 ? 6.590 18.909 -15.787 1.00 90.06 289 GLY A CA 1
ATOM 2244 C C . GLY A 1 289 ? 7.234 18.140 -14.629 1.00 90.06 289 GLY A C 1
ATOM 2245 O O . GLY A 1 289 ? 8.448 18.205 -14.453 1.00 90.06 289 GLY A O 1
ATOM 2246 N N . LYS A 1 290 ? 6.434 17.434 -13.825 1.00 93.69 290 LYS A N 1
ATOM 2247 C CA . LYS A 1 290 ? 6.893 16.573 -12.735 1.00 93.69 290 LYS A CA 1
ATOM 2248 C C . LYS A 1 290 ? 6.564 15.123 -13.031 1.00 93.69 290 LYS A C 1
ATOM 2250 O O . LYS A 1 290 ? 5.440 14.806 -13.417 1.00 93.69 290 LYS A O 1
ATOM 2255 N N . THR A 1 291 ? 7.517 14.249 -12.746 1.00 95.75 291 THR A N 1
ATOM 2256 C CA . THR A 1 291 ? 7.337 12.802 -12.841 1.00 95.75 291 THR A CA 1
ATOM 2257 C C . THR A 1 291 ? 6.935 12.236 -11.482 1.00 95.75 291 THR A C 1
ATOM 2259 O O . THR A 1 291 ? 7.495 12.585 -10.442 1.00 95.75 291 THR A O 1
ATOM 2262 N N . TYR A 1 292 ? 5.955 11.345 -11.482 1.00 96.31 292 TYR A N 1
ATOM 2263 C CA . TYR A 1 292 ? 5.449 10.634 -10.321 1.00 96.31 292 TYR A CA 1
ATOM 2264 C C . TYR A 1 292 ? 5.575 9.136 -10.568 1.00 96.31 292 TYR A C 1
ATOM 2266 O O . TYR A 1 292 ? 5.058 8.610 -11.553 1.00 96.31 292 TYR A O 1
ATOM 2274 N N . ASN A 1 293 ? 6.208 8.448 -9.627 1.00 97.06 293 ASN A N 1
ATOM 2275 C CA . ASN A 1 293 ? 6.146 6.999 -9.522 1.00 97.06 293 ASN A CA 1
ATOM 2276 C C . ASN A 1 293 ? 4.969 6.641 -8.610 1.00 97.06 293 ASN A C 1
ATOM 2278 O O . ASN A 1 293 ? 4.883 7.128 -7.476 1.00 97.06 293 ASN A O 1
ATOM 2282 N N . GLN A 1 294 ? 4.019 5.874 -9.136 1.00 97.44 294 GLN A N 1
ATOM 2283 C CA . GLN A 1 294 ? 2.732 5.638 -8.495 1.00 97.44 294 GLN A CA 1
ATOM 2284 C C . GLN A 1 294 ? 2.388 4.153 -8.464 1.00 97.44 294 GLN A C 1
ATOM 2286 O O . GLN A 1 294 ? 2.710 3.411 -9.379 1.00 97.44 294 GLN A O 1
ATOM 2291 N N . ALA A 1 295 ? 1.644 3.730 -7.454 1.00 97.88 295 ALA A N 1
ATOM 2292 C CA . ALA A 1 295 ? 0.835 2.526 -7.514 1.00 97.88 295 ALA A CA 1
ATOM 2293 C C . ALA A 1 295 ? -0.603 2.954 -7.782 1.0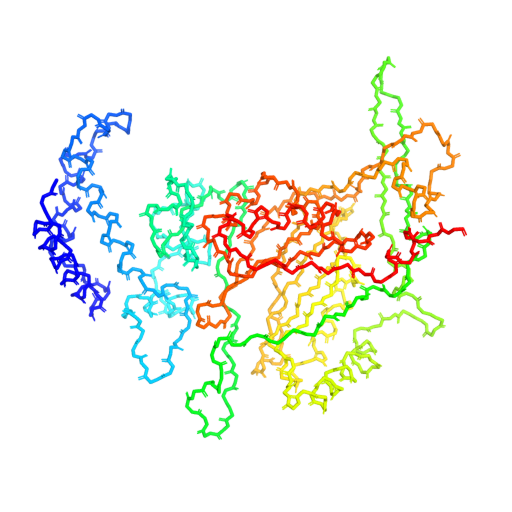0 97.88 295 ALA A C 1
ATOM 2295 O O . ALA A 1 295 ? -1.095 3.919 -7.190 1.00 97.88 295 ALA A O 1
ATOM 2296 N N . CYS A 1 296 ? -1.283 2.236 -8.664 1.00 97.75 296 CYS A N 1
ATOM 2297 C CA . CYS A 1 296 ? -2.706 2.404 -8.879 1.00 97.75 296 CYS A CA 1
ATOM 2298 C C . CYS A 1 296 ? -3.416 1.074 -8.668 1.00 97.75 296 CYS A C 1
ATOM 2300 O O . CYS A 1 296 ? -3.081 0.075 -9.306 1.00 97.75 296 CYS A O 1
ATOM 2302 N N . THR A 1 297 ? -4.389 1.085 -7.765 1.00 97.38 297 THR A N 1
ATOM 2303 C CA . THR A 1 297 ? -5.351 0.000 -7.600 1.00 97.38 297 THR A CA 1
ATOM 2304 C C . THR A 1 297 ? -6.614 0.400 -8.341 1.00 97.38 297 THR A C 1
ATOM 2306 O O . THR A 1 297 ? -7.268 1.372 -7.970 1.00 97.38 297 THR A O 1
ATOM 2309 N N . PHE A 1 298 ? -6.951 -0.338 -9.386 1.00 95.56 298 PHE A N 1
ATOM 2310 C CA . PHE A 1 298 ? -8.234 -0.238 -10.061 1.00 95.56 298 PHE A CA 1
ATOM 2311 C C . PHE A 1 298 ? -9.190 -1.243 -9.437 1.00 95.56 298 PHE A C 1
ATOM 2313 O O . PHE A 1 298 ? -8.876 -2.431 -9.409 1.00 95.56 298 PHE A O 1
ATOM 2320 N N . VAL A 1 299 ? -10.334 -0.775 -8.951 1.00 91.88 299 VAL A N 1
ATOM 2321 C CA . VAL A 1 299 ? -11.457 -1.634 -8.551 1.00 91.88 299 VAL A CA 1
ATOM 2322 C C . VAL A 1 299 ? -12.423 -1.679 -9.725 1.00 91.88 299 VAL A C 1
ATOM 2324 O O . VAL A 1 299 ? -12.885 -0.621 -10.150 1.00 91.88 299 VAL A O 1
ATOM 2327 N N . ILE A 1 300 ? -12.681 -2.868 -10.266 1.00 89.50 300 ILE A N 1
ATOM 2328 C CA . ILE A 1 300 ? -13.535 -3.043 -11.445 1.00 89.50 300 ILE A CA 1
ATOM 2329 C C . ILE A 1 300 ? -15.000 -3.032 -11.005 1.00 89.50 300 ILE A C 1
ATOM 2331 O O . ILE A 1 300 ? -15.396 -3.785 -10.117 1.00 89.50 300 ILE A O 1
ATOM 2335 N N . ASP A 1 301 ? -15.789 -2.165 -11.633 1.00 83.56 301 ASP A N 1
ATOM 2336 C CA . ASP A 1 301 ? -17.242 -2.129 -11.524 1.00 83.56 301 ASP A CA 1
ATOM 2337 C C . ASP A 1 301 ? -17.825 -2.792 -12.777 1.00 83.56 301 ASP A C 1
ATOM 2339 O O . ASP A 1 301 ? -17.827 -2.231 -13.876 1.00 83.56 301 ASP A O 1
ATOM 2343 N N . HIS A 1 302 ? -18.280 -4.029 -12.604 1.00 81.44 302 HIS A N 1
ATOM 2344 C CA . HIS A 1 302 ? -18.845 -4.838 -13.678 1.00 81.44 302 HIS A CA 1
ATOM 2345 C C . HIS A 1 302 ? -20.206 -4.319 -14.165 1.00 81.44 302 HIS A C 1
ATOM 2347 O O . HIS A 1 302 ? -20.566 -4.586 -15.308 1.00 81.44 302 HIS A O 1
ATOM 2353 N N . GLU A 1 303 ? -20.952 -3.583 -13.333 1.00 78.69 303 GLU A N 1
ATOM 2354 C CA . GLU A 1 303 ? -22.259 -3.029 -13.703 1.00 78.69 303 GLU A CA 1
ATOM 2355 C C . GLU A 1 303 ? -22.106 -1.765 -14.551 1.00 78.69 303 GLU A C 1
ATOM 2357 O O . GLU A 1 303 ? -22.880 -1.537 -15.481 1.00 78.69 303 GLU A O 1
ATOM 2362 N N . GLN A 1 304 ? -21.095 -0.950 -14.242 1.00 81.75 304 GLN A N 1
ATOM 2363 C CA . GLN A 1 304 ? -20.800 0.284 -14.975 1.00 81.75 304 GLN A CA 1
ATOM 2364 C C . GLN A 1 304 ? -19.830 0.087 -16.147 1.00 81.75 304 GLN A C 1
ATOM 2366 O O . GLN A 1 304 ? -19.534 1.053 -16.848 1.00 81.75 304 GLN A O 1
ATOM 2371 N N . GLU A 1 305 ? -19.336 -1.139 -16.359 1.00 86.00 305 GLU A N 1
ATOM 2372 C CA . GLU A 1 305 ? -18.301 -1.466 -17.352 1.00 86.00 305 GLU A CA 1
ATOM 2373 C C . GLU A 1 305 ? -17.060 -0.552 -17.237 1.00 86.00 305 GLU A C 1
ATOM 2375 O O . GLU A 1 305 ? -16.405 -0.212 -18.227 1.00 86.00 305 GLU A O 1
ATOM 2380 N N . ASP A 1 306 ? -16.726 -0.139 -16.011 1.00 84.44 306 ASP A N 1
ATOM 2381 C CA . ASP A 1 306 ? -15.649 0.811 -15.718 1.00 84.44 306 ASP A CA 1
ATOM 2382 C C . ASP A 1 306 ? -14.812 0.339 -14.520 1.00 84.44 306 ASP A C 1
ATOM 2384 O O . ASP A 1 306 ? -15.036 -0.725 -13.939 1.00 84.44 306 ASP A O 1
ATOM 2388 N N . ALA A 1 307 ? -13.792 1.109 -14.149 1.00 89.50 307 ALA A N 1
ATOM 2389 C CA . ALA A 1 307 ? -13.019 0.852 -12.950 1.00 89.50 307 ALA A CA 1
ATOM 2390 C C . ALA A 1 307 ? -12.632 2.136 -12.223 1.00 89.50 307 ALA A C 1
ATOM 2392 O O . ALA A 1 307 ? -12.061 3.061 -12.804 1.00 89.50 307 ALA A O 1
ATOM 2393 N N . ALA A 1 308 ? -12.852 2.148 -10.911 1.00 90.44 308 ALA A N 1
ATOM 2394 C CA . ALA A 1 308 ? -12.462 3.249 -10.044 1.00 90.44 308 ALA A CA 1
ATOM 2395 C C . ALA A 1 308 ? -10.946 3.195 -9.757 1.00 90.44 308 ALA A C 1
ATOM 2397 O O . ALA A 1 308 ? -10.471 2.213 -9.172 1.00 90.44 308 ALA A O 1
ATOM 2398 N N . PRO A 1 309 ? -10.164 4.229 -10.131 1.00 94.31 309 PRO A N 1
ATOM 2399 C CA . PRO A 1 309 ? -8.732 4.269 -9.865 1.00 94.31 309 PRO A CA 1
ATOM 2400 C C . PRO A 1 309 ? -8.429 4.870 -8.488 1.00 94.31 309 PRO A C 1
ATOM 2402 O O . PRO A 1 309 ? -8.811 5.999 -8.177 1.00 94.31 309 PRO A O 1
ATOM 2405 N N . PHE A 1 310 ? -7.628 4.166 -7.697 1.00 95.00 310 PHE A N 1
ATOM 2406 C CA . PHE A 1 310 ? -7.093 4.646 -6.426 1.00 95.00 310 PHE A CA 1
ATOM 2407 C C . PHE A 1 310 ? -5.576 4.752 -6.525 1.00 95.00 310 PHE A C 1
ATOM 2409 O O . PHE A 1 310 ? -4.889 3.761 -6.763 1.00 95.00 310 PHE A O 1
ATOM 2416 N N . VAL A 1 311 ? -5.051 5.967 -6.373 1.00 95.25 311 VAL A N 1
ATOM 2417 C CA . VAL A 1 311 ? -3.642 6.276 -6.650 1.00 95.25 311 VAL A CA 1
ATOM 2418 C C . VAL A 1 311 ? -2.866 6.543 -5.363 1.00 95.25 311 VAL A C 1
ATOM 2420 O O . VAL A 1 311 ? -3.295 7.308 -4.491 1.00 95.25 311 VAL A O 1
ATOM 2423 N N . GLN A 1 312 ? -1.680 5.950 -5.293 1.00 95.50 312 GLN A N 1
ATOM 2424 C CA . GLN A 1 312 ? -0.658 6.199 -4.290 1.00 95.50 312 GLN A CA 1
ATOM 2425 C C . GLN A 1 312 ? 0.624 6.673 -4.959 1.00 95.50 312 GLN A C 1
ATOM 2427 O O . GLN A 1 312 ? 1.196 5.954 -5.770 1.00 95.50 312 GLN A O 1
ATOM 2432 N N . ASN A 1 313 ? 1.105 7.854 -4.579 1.00 95.44 313 ASN A N 1
ATOM 2433 C CA . ASN A 1 313 ? 2.458 8.284 -4.925 1.00 95.44 313 ASN A CA 1
ATOM 2434 C C . ASN A 1 313 ? 3.478 7.550 -4.057 1.00 95.44 313 ASN A C 1
ATOM 2436 O O . ASN A 1 313 ? 3.245 7.372 -2.861 1.00 95.44 313 ASN A O 1
ATOM 2440 N N . LYS A 1 314 ? 4.629 7.211 -4.635 1.00 96.31 314 LYS A N 1
ATOM 2441 C CA . LYS A 1 314 ? 5.799 6.728 -3.898 1.00 96.31 314 LYS A CA 1
ATOM 2442 C C . LYS A 1 314 ? 6.259 7.789 -2.900 1.00 96.31 314 LYS A C 1
ATOM 2444 O O . LYS A 1 314 ? 6.404 8.964 -3.251 1.00 96.31 314 LYS A O 1
ATOM 2449 N N . HIS A 1 315 ? 6.460 7.408 -1.639 1.00 95.81 315 HIS A N 1
ATOM 2450 C CA . HIS A 1 315 ? 6.792 8.371 -0.577 1.00 95.81 315 HIS A CA 1
ATOM 2451 C C . HIS A 1 315 ? 8.296 8.629 -0.456 1.00 95.81 315 HIS A C 1
ATOM 2453 O O . HIS A 1 315 ? 8.690 9.690 0.048 1.00 95.81 315 HIS A O 1
ATOM 2459 N N . HIS A 1 316 ? 9.123 7.695 -0.933 1.00 95.94 316 HIS A N 1
ATOM 2460 C CA . HIS A 1 316 ? 10.583 7.778 -0.895 1.00 95.94 316 HIS A CA 1
ATOM 2461 C C . HIS A 1 316 ? 11.209 7.548 -2.261 1.00 95.94 316 HIS A C 1
ATOM 2463 O O . HIS A 1 316 ? 10.995 6.522 -2.897 1.00 95.94 316 HIS A O 1
ATOM 2469 N N . ARG A 1 317 ? 12.074 8.480 -2.665 1.00 95.81 317 ARG A N 1
ATOM 2470 C CA . ARG A 1 317 ? 12.928 8.307 -3.841 1.00 95.81 317 ARG A CA 1
ATOM 2471 C C . ARG A 1 317 ? 13.875 7.142 -3.627 1.00 95.81 317 ARG A C 1
ATOM 2473 O O . ARG A 1 317 ? 14.523 7.052 -2.578 1.00 95.81 317 ARG A O 1
ATOM 2480 N N . TRP A 1 318 ? 14.020 6.319 -4.652 1.00 95.00 318 TRP A N 1
ATOM 2481 C CA . TRP A 1 318 ? 15.100 5.352 -4.683 1.00 95.00 318 TRP A CA 1
ATOM 2482 C C . TRP A 1 318 ? 16.449 6.074 -4.816 1.00 95.00 318 TRP A C 1
ATOM 2484 O O . TRP A 1 318 ? 16.603 7.004 -5.610 1.00 95.00 318 TRP A O 1
ATOM 2494 N N . ARG A 1 319 ? 17.438 5.664 -4.013 1.00 94.81 319 ARG A N 1
ATOM 2495 C CA . ARG A 1 319 ? 18.829 6.101 -4.168 1.00 94.81 319 ARG A CA 1
ATOM 2496 C C . ARG A 1 319 ? 19.681 4.946 -4.659 1.00 94.81 319 ARG A C 1
ATOM 2498 O O . ARG A 1 319 ? 20.072 4.093 -3.861 1.00 94.81 319 ARG A O 1
ATOM 2505 N N . LEU A 1 320 ? 20.026 4.979 -5.936 1.00 94.06 320 LEU A N 1
ATOM 2506 C CA . LEU A 1 320 ? 20.970 4.047 -6.527 1.00 94.06 320 LEU A CA 1
ATOM 2507 C C . LEU A 1 320 ? 22.392 4.414 -6.093 1.00 94.06 320 LEU A C 1
ATOM 2509 O O . LEU A 1 320 ? 22.765 5.589 -6.100 1.00 94.06 320 LEU A O 1
ATOM 2513 N N . ASN A 1 321 ? 23.191 3.420 -5.712 1.00 93.50 321 ASN A N 1
ATOM 2514 C CA . ASN A 1 321 ? 24.631 3.586 -5.509 1.00 93.50 321 ASN A CA 1
ATOM 2515 C C . ASN A 1 321 ? 25.436 2.905 -6.628 1.00 93.50 321 ASN A C 1
ATOM 2517 O O . ASN A 1 321 ? 24.885 2.112 -7.388 1.00 93.50 321 ASN A O 1
ATOM 2521 N N . ARG A 1 322 ? 26.742 3.194 -6.708 1.00 92.56 322 ARG A N 1
ATOM 2522 C CA . ARG A 1 322 ? 27.651 2.614 -7.713 1.00 92.56 322 ARG A CA 1
ATOM 2523 C C . ARG A 1 322 ? 27.551 1.088 -7.781 1.00 92.56 322 ARG A C 1
ATOM 2525 O O . ARG A 1 322 ? 27.313 0.557 -8.851 1.00 92.56 322 ARG A O 1
ATOM 2532 N N . THR A 1 323 ? 27.623 0.394 -6.645 1.00 91.06 323 THR A N 1
ATOM 2533 C CA . THR A 1 323 ? 27.527 -1.074 -6.601 1.00 91.06 323 THR A CA 1
ATOM 2534 C C . THR A 1 323 ? 26.220 -1.598 -7.198 1.00 91.06 323 THR A C 1
ATOM 2536 O O . THR A 1 323 ? 26.237 -2.586 -7.925 1.00 91.06 323 THR A O 1
ATOM 2539 N N . GLN A 1 324 ? 25.086 -0.951 -6.914 1.00 90.88 324 GLN A N 1
ATOM 2540 C CA . GLN A 1 324 ? 23.794 -1.325 -7.494 1.00 90.88 324 GLN A CA 1
ATOM 2541 C C . GLN A 1 324 ? 23.729 -1.002 -8.989 1.00 90.88 324 GLN A C 1
ATOM 2543 O O . GLN A 1 324 ? 23.238 -1.828 -9.751 1.00 90.88 324 GLN A O 1
ATOM 2548 N N . ALA A 1 325 ? 24.234 0.161 -9.410 1.00 92.50 325 ALA A N 1
ATOM 2549 C CA . ALA A 1 325 ? 24.304 0.534 -10.821 1.00 92.50 325 ALA A CA 1
ATOM 2550 C C . ALA A 1 325 ? 25.122 -0.490 -11.619 1.00 92.50 325 ALA A C 1
ATOM 2552 O O . ALA A 1 325 ? 24.635 -1.010 -12.620 1.00 92.50 325 ALA A O 1
ATOM 2553 N N . ASP A 1 326 ? 26.300 -0.855 -11.110 1.00 91.38 326 ASP A N 1
ATOM 2554 C CA . ASP A 1 326 ? 27.184 -1.849 -11.717 1.00 91.38 326 ASP A CA 1
ATOM 2555 C C . ASP A 1 326 ? 26.517 -3.235 -11.743 1.00 91.38 326 ASP A C 1
ATOM 2557 O O . ASP A 1 326 ? 26.515 -3.899 -12.776 1.00 91.38 326 ASP A O 1
ATOM 2561 N N . SER A 1 327 ? 25.868 -3.642 -10.642 1.00 89.94 327 SER A N 1
ATOM 2562 C CA . SER A 1 327 ? 25.140 -4.922 -10.562 1.00 89.94 327 SER A CA 1
ATOM 2563 C C . SER A 1 327 ? 23.978 -5.003 -11.549 1.00 89.94 327 SER A C 1
ATOM 2565 O O . SER A 1 327 ? 23.621 -6.092 -11.973 1.00 89.94 327 SER A O 1
ATOM 2567 N N . TYR A 1 328 ? 23.376 -3.865 -11.903 1.00 92.94 328 TYR A N 1
ATOM 2568 C CA . TYR A 1 328 ? 22.324 -3.769 -12.914 1.00 92.94 328 TYR A CA 1
ATOM 2569 C C . TYR A 1 328 ? 22.858 -3.427 -14.306 1.00 92.94 328 TYR A C 1
ATOM 2571 O O . TYR A 1 328 ? 22.050 -3.154 -15.197 1.00 92.94 328 TYR A O 1
ATOM 2579 N N . ALA A 1 329 ? 24.180 -3.403 -14.506 1.00 92.31 329 ALA A N 1
ATOM 2580 C CA . ALA A 1 329 ? 24.838 -2.999 -15.748 1.00 92.31 329 ALA A CA 1
ATOM 2581 C C . ALA A 1 329 ? 24.314 -1.654 -16.299 1.00 92.31 329 ALA A C 1
ATOM 2583 O O . ALA A 1 329 ? 23.993 -1.526 -17.484 1.00 92.31 329 ALA A O 1
ATOM 2584 N N . LEU A 1 330 ? 24.122 -0.676 -15.413 1.00 91.75 330 LEU A N 1
ATOM 2585 C CA . LEU A 1 330 ? 23.613 0.655 -15.735 1.00 91.75 330 LEU A CA 1
ATOM 2586 C C . LEU A 1 330 ? 24.772 1.636 -15.924 1.00 91.75 330 LEU A C 1
ATOM 2588 O O . LEU A 1 330 ? 25.553 1.856 -15.003 1.00 91.75 330 LEU A O 1
ATOM 2592 N N . ASP A 1 331 ? 24.832 2.267 -17.096 1.00 89.88 331 ASP A N 1
ATOM 2593 C CA . ASP A 1 331 ? 25.830 3.289 -17.436 1.00 89.88 331 ASP A CA 1
ATOM 2594 C C . ASP A 1 331 ? 25.162 4.549 -18.005 1.00 89.88 331 ASP A C 1
ATOM 2596 O O . ASP A 1 331 ? 25.364 4.941 -19.151 1.00 89.88 331 ASP A O 1
ATOM 2600 N N . PHE A 1 332 ? 24.283 5.155 -17.207 1.00 91.62 332 PHE A N 1
ATOM 2601 C CA . PHE A 1 332 ? 23.588 6.391 -17.578 1.00 91.62 332 PHE A CA 1
ATOM 2602 C C . PHE A 1 332 ? 24.369 7.661 -17.186 1.00 91.62 332 PHE A C 1
ATOM 2604 O O . PHE A 1 332 ? 23.977 8.757 -17.573 1.00 91.62 332 PHE A O 1
ATOM 2611 N N . ASP A 1 333 ? 25.470 7.536 -16.432 1.00 91.69 333 ASP A N 1
ATOM 2612 C CA . ASP A 1 333 ? 26.339 8.648 -16.019 1.00 91.69 333 ASP A CA 1
ATOM 2613 C C . ASP A 1 333 ? 27.806 8.396 -16.400 1.00 91.69 333 ASP A C 1
ATOM 2615 O O . ASP A 1 333 ? 28.597 7.848 -15.626 1.00 91.69 333 ASP A O 1
ATOM 2619 N N . HIS A 1 334 ? 28.169 8.876 -17.590 1.00 86.94 334 HIS A N 1
ATOM 2620 C CA . HIS A 1 334 ? 29.490 8.692 -18.198 1.00 86.94 334 HIS A CA 1
ATOM 2621 C C . HIS A 1 334 ? 30.620 9.499 -17.540 1.00 86.94 334 HIS A C 1
ATOM 2623 O O . HIS A 1 334 ? 31.784 9.348 -17.914 1.00 86.94 334 HIS A O 1
ATOM 2629 N N . ARG A 1 335 ? 30.323 10.408 -16.597 1.00 82.75 335 ARG A N 1
ATOM 2630 C CA . ARG A 1 335 ? 31.377 11.192 -15.922 1.00 82.75 335 ARG A CA 1
ATOM 2631 C C . ARG A 1 335 ? 32.124 10.355 -14.891 1.00 82.75 335 ARG A C 1
ATOM 2633 O O . ARG A 1 335 ? 33.266 10.667 -14.569 1.00 82.75 335 ARG A O 1
ATOM 2640 N N . HIS A 1 336 ? 31.471 9.314 -14.369 1.00 77.69 336 HIS A N 1
ATOM 2641 C CA . HIS A 1 336 ? 31.968 8.405 -13.333 1.00 77.69 336 HIS A CA 1
ATOM 2642 C C . HIS A 1 336 ? 32.529 9.085 -12.060 1.00 77.69 336 HIS A C 1
ATOM 2644 O O . HIS A 1 336 ? 33.148 8.424 -11.229 1.00 77.69 336 HIS A O 1
ATOM 2650 N N . ASP A 1 337 ? 32.272 10.383 -11.857 1.00 86.19 337 ASP A N 1
ATOM 2651 C CA . ASP A 1 337 ? 32.701 11.194 -10.704 1.00 86.19 337 ASP A CA 1
ATOM 2652 C C . ASP A 1 337 ? 31.651 11.236 -9.572 1.00 86.19 337 ASP A C 1
ATOM 2654 O O . ASP A 1 337 ? 31.838 11.859 -8.518 1.00 86.19 337 ASP A O 1
ATOM 2658 N N . ASN A 1 338 ? 30.540 10.531 -9.776 1.00 91.44 338 ASN A N 1
ATOM 2659 C CA . ASN A 1 338 ? 29.450 10.369 -8.832 1.00 91.44 338 ASN A CA 1
ATOM 2660 C C . ASN A 1 338 ? 29.276 8.896 -8.432 1.00 91.44 338 ASN A C 1
ATOM 2662 O O . ASN A 1 338 ? 29.530 7.991 -9.221 1.00 91.44 338 ASN A O 1
ATOM 2666 N N . ASP A 1 339 ? 28.846 8.638 -7.199 1.00 93.19 339 ASP A N 1
ATOM 2667 C CA . ASP A 1 339 ? 28.626 7.284 -6.672 1.00 93.19 339 ASP A CA 1
ATOM 2668 C C . ASP A 1 339 ? 27.178 7.043 -6.222 1.00 93.19 339 ASP A C 1
ATOM 2670 O O . ASP A 1 339 ? 26.857 5.934 -5.782 1.00 93.19 339 ASP A O 1
ATOM 2674 N N . LYS A 1 340 ? 26.321 8.075 -6.287 1.00 95.50 340 LYS A N 1
ATOM 2675 C CA . LYS A 1 340 ? 24.947 8.075 -5.761 1.00 95.50 340 LYS A CA 1
ATOM 2676 C C . LYS A 1 340 ? 24.011 8.916 -6.620 1.00 95.50 340 LYS A C 1
ATOM 2678 O O . LYS A 1 340 ? 24.209 10.123 -6.744 1.00 95.50 340 LYS A O 1
ATOM 2683 N N . TRP A 1 341 ? 22.932 8.318 -7.103 1.00 96.75 341 TRP A N 1
ATOM 2684 C CA . TRP A 1 341 ? 21.905 9.001 -7.890 1.00 96.75 341 TRP A CA 1
ATOM 2685 C C . TRP A 1 341 ? 20.550 8.833 -7.220 1.00 96.75 341 TRP A C 1
ATOM 2687 O O . TRP A 1 341 ? 20.210 7.744 -6.755 1.00 96.75 341 TRP A O 1
ATOM 2697 N N . TRP A 1 342 ? 19.789 9.917 -7.140 1.00 97.25 342 TRP A N 1
ATOM 2698 C CA . TRP A 1 342 ? 18.420 9.884 -6.640 1.00 97.25 342 TRP A CA 1
ATOM 2699 C C . TRP A 1 342 ? 17.437 9.774 -7.796 1.00 97.25 342 TRP A C 1
ATOM 2701 O O . TRP A 1 342 ? 17.637 10.368 -8.847 1.00 97.25 342 TRP A O 1
ATOM 2711 N N . GLU A 1 343 ? 16.362 9.035 -7.591 1.00 97.19 343 GLU A N 1
ATOM 2712 C CA . GLU A 1 343 ? 15.256 8.970 -8.538 1.00 97.19 343 GLU A CA 1
ATOM 2713 C C . GLU A 1 343 ? 14.596 10.350 -8.682 1.00 97.19 343 GLU A C 1
ATOM 2715 O O . GLU A 1 343 ? 14.238 10.994 -7.685 1.00 97.19 343 GLU A O 1
ATOM 2720 N N . ASP A 1 344 ? 14.442 10.807 -9.920 1.00 97.00 344 ASP A N 1
ATOM 2721 C CA . ASP A 1 344 ? 13.875 12.109 -10.260 1.00 97.00 344 ASP A CA 1
ATOM 2722 C C . ASP A 1 344 ? 12.348 12.059 -10.309 1.00 97.00 344 ASP A C 1
ATOM 2724 O O . ASP A 1 344 ? 11.719 12.035 -11.364 1.00 97.00 344 ASP A O 1
ATOM 2728 N N . ILE A 1 345 ? 11.745 11.982 -9.125 1.00 96.75 345 ILE A N 1
ATOM 2729 C CA . ILE A 1 345 ? 10.291 12.006 -8.957 1.00 96.75 345 ILE A CA 1
ATOM 2730 C C . ILE A 1 345 ? 9.867 13.044 -7.924 1.00 96.75 345 ILE A C 1
ATOM 2732 O O . ILE A 1 345 ? 10.606 13.378 -6.986 1.00 96.75 345 ILE A O 1
ATOM 2736 N N . ASP A 1 346 ? 8.635 13.521 -8.039 1.00 95.75 346 ASP A N 1
ATOM 2737 C CA . ASP A 1 346 ? 7.965 14.284 -6.997 1.00 95.75 346 ASP A CA 1
ATOM 2738 C C . ASP A 1 346 ? 7.361 13.319 -5.953 1.00 95.75 346 ASP A C 1
ATOM 2740 O O . ASP A 1 346 ? 6.460 12.532 -6.233 1.00 95.75 346 ASP A O 1
ATOM 2744 N N . ALA A 1 347 ? 7.886 13.383 -4.724 1.00 92.88 347 ALA A N 1
ATOM 2745 C CA . ALA A 1 347 ? 7.470 12.549 -3.589 1.00 92.88 347 ALA A CA 1
ATOM 2746 C C . ALA A 1 347 ? 6.449 13.250 -2.660 1.00 92.88 347 ALA A C 1
ATOM 2748 O O . ALA A 1 347 ? 6.314 12.905 -1.476 1.00 92.88 347 ALA A O 1
ATOM 2749 N N . SER A 1 348 ? 5.779 14.296 -3.158 1.00 90.12 348 SER A N 1
ATOM 2750 C CA . SER A 1 348 ? 4.696 14.995 -2.457 1.00 90.12 348 SER A CA 1
ATOM 2751 C C . SER A 1 348 ? 3.340 14.310 -2.686 1.00 90.12 348 SER A C 1
ATOM 2753 O O . SER A 1 348 ? 3.254 13.244 -3.297 1.00 90.12 348 SER A O 1
ATOM 2755 N N . LYS A 1 349 ? 2.257 14.911 -2.163 1.00 88.19 349 LYS A N 1
ATOM 2756 C CA . LYS A 1 349 ? 0.879 14.382 -2.247 1.00 88.19 349 LYS A CA 1
ATOM 2757 C C . LYS A 1 349 ? 0.789 12.922 -1.752 1.00 88.19 349 LYS A C 1
ATOM 2759 O O . LYS A 1 349 ? 0.258 12.044 -2.423 1.00 88.19 349 LYS A O 1
ATOM 2764 N N . ARG A 1 350 ? 1.341 12.664 -0.564 1.00 90.75 350 ARG A N 1
ATOM 2765 C CA . ARG A 1 350 ? 1.427 11.323 0.033 1.00 90.75 350 ARG A CA 1
ATOM 2766 C C . ARG A 1 350 ? 0.040 10.795 0.383 1.00 90.75 350 ARG A C 1
ATOM 2768 O O . ARG A 1 350 ? -0.590 11.287 1.319 1.00 90.75 350 ARG A O 1
ATOM 2775 N N . THR A 1 351 ? -0.405 9.784 -0.347 1.00 95.06 351 THR A N 1
ATOM 2776 C CA . THR A 1 351 ? -1.641 9.039 -0.091 1.00 95.06 351 THR A CA 1
ATOM 2777 C C . THR A 1 351 ? -1.324 7.588 0.254 1.00 95.06 351 THR A C 1
ATOM 2779 O O . THR A 1 351 ? -0.280 7.074 -0.144 1.00 95.06 351 THR A O 1
ATOM 2782 N N . LEU A 1 352 ? -2.201 6.937 1.017 1.00 96.69 352 LEU A N 1
ATOM 2783 C CA . LEU A 1 352 ? -2.086 5.519 1.368 1.00 96.69 352 LEU A CA 1
ATOM 2784 C C . LEU A 1 352 ? -3.497 4.910 1.491 1.00 96.69 352 LEU A C 1
ATOM 2786 O O . LEU A 1 352 ? -4.074 4.910 2.584 1.00 96.69 352 LEU A O 1
ATOM 2790 N N . PRO A 1 353 ? -4.101 4.487 0.368 1.00 95.88 353 PRO A N 1
ATOM 2791 C CA . PRO A 1 353 ? -5.422 3.875 0.366 1.00 95.88 353 PRO A CA 1
ATOM 2792 C C . PRO A 1 353 ? -5.354 2.441 0.907 1.00 95.88 353 PRO A C 1
ATOM 2794 O O . PRO A 1 353 ? -4.587 1.613 0.418 1.00 95.88 353 PRO A O 1
ATOM 2797 N N . PHE A 1 354 ? -6.189 2.149 1.899 1.00 95.81 354 PHE A N 1
ATOM 2798 C CA . PHE A 1 354 ? -6.476 0.798 2.369 1.00 95.81 354 PHE A CA 1
ATOM 2799 C C . PHE A 1 354 ? -7.731 0.278 1.678 1.00 95.81 354 PHE A C 1
ATOM 2801 O O . PHE A 1 354 ? -8.638 1.055 1.362 1.00 95.81 354 PHE A O 1
ATOM 2808 N N . PHE A 1 355 ? -7.788 -1.032 1.469 1.00 91.31 355 PHE A N 1
ATOM 2809 C CA . PHE A 1 355 ? -8.916 -1.691 0.823 1.00 91.31 355 PHE A CA 1
ATOM 2810 C C . PHE A 1 355 ? -9.469 -2.776 1.728 1.00 91.31 355 PHE A C 1
ATOM 2812 O O . PHE A 1 355 ? -8.720 -3.668 2.113 1.00 91.31 355 PHE A O 1
ATOM 2819 N N . GLY A 1 356 ? -10.763 -2.718 2.030 1.00 87.38 356 GLY A N 1
ATOM 2820 C CA . GLY A 1 356 ? -11.531 -3.892 2.435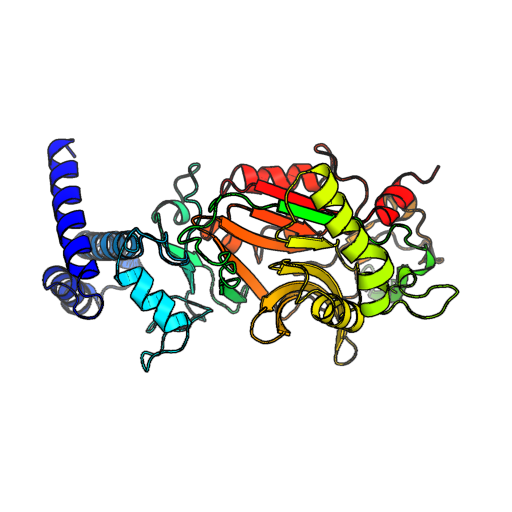 1.00 87.38 356 GLY A CA 1
ATOM 2821 C C . GLY A 1 356 ? -12.049 -4.572 1.172 1.00 87.38 356 GLY A C 1
ATOM 2822 O O . GLY A 1 356 ? -12.717 -3.923 0.368 1.00 87.38 356 GLY A O 1
ATOM 2823 N N . LEU A 1 357 ? -11.686 -5.839 0.962 1.00 77.62 357 LEU A N 1
ATOM 2824 C CA . LEU A 1 357 ? -12.098 -6.598 -0.225 1.00 77.62 357 LEU A CA 1
ATOM 2825 C C . LEU A 1 357 ? -13.200 -7.602 0.114 1.00 77.62 357 LEU A C 1
ATOM 2827 O O . LEU A 1 357 ? -14.191 -7.724 -0.596 1.00 77.62 357 LEU A O 1
ATOM 2831 N N . ARG A 1 358 ? -13.000 -8.362 1.192 1.00 74.62 358 ARG A N 1
ATOM 2832 C CA . ARG A 1 358 ? -13.904 -9.425 1.646 1.00 74.62 358 ARG A CA 1
ATOM 2833 C C . ARG A 1 358 ? -13.926 -9.453 3.158 1.00 74.62 358 ARG A C 1
ATOM 2835 O O . ARG A 1 358 ? -13.232 -8.671 3.814 1.00 74.62 358 ARG A O 1
ATOM 2842 N N . LYS A 1 359 ? -14.694 -10.388 3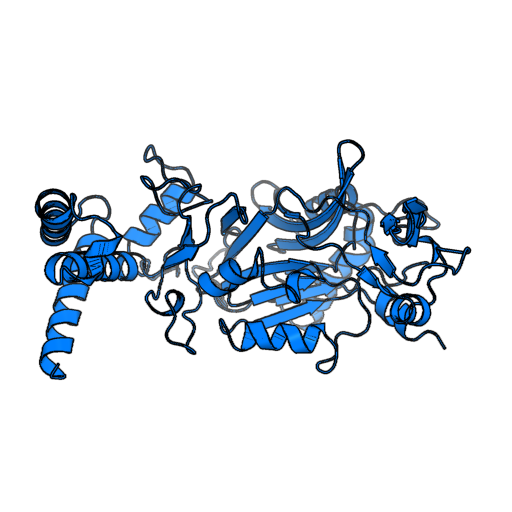.704 1.00 73.12 359 LYS A N 1
ATOM 2843 C CA . LYS A 1 359 ? -14.702 -10.651 5.131 1.00 73.12 359 LYS A CA 1
ATOM 2844 C C . LYS A 1 359 ? -13.283 -10.849 5.647 1.00 73.12 359 LYS A C 1
ATOM 2846 O O . LYS A 1 359 ? -12.584 -11.762 5.220 1.00 73.12 359 LYS A O 1
ATOM 2851 N N . GLU A 1 360 ? -12.891 -9.971 6.565 1.00 76.50 360 GLU A N 1
ATOM 2852 C CA . GLU A 1 360 ? -11.593 -10.021 7.236 1.00 76.50 360 GLU A CA 1
ATOM 2853 C C . GLU A 1 360 ? -10.401 -10.044 6.259 1.00 76.50 360 GLU A C 1
ATOM 2855 O O . GLU A 1 360 ? -9.330 -10.509 6.629 1.00 76.50 360 GLU A O 1
ATOM 2860 N N . MET A 1 361 ? -10.544 -9.524 5.030 1.00 84.44 361 MET A N 1
ATOM 2861 C CA . MET A 1 361 ? -9.468 -9.421 4.035 1.00 84.44 361 MET A CA 1
ATOM 2862 C C . MET A 1 361 ? -9.259 -7.962 3.645 1.00 84.44 361 MET A C 1
ATOM 2864 O O . MET A 1 361 ? -10.097 -7.367 2.955 1.00 84.44 361 MET A O 1
ATOM 2868 N N . SER A 1 362 ? -8.127 -7.396 4.058 1.00 91.38 362 SER A N 1
ATOM 2869 C CA . SER A 1 362 ? -7.726 -6.045 3.694 1.00 91.38 362 SER A CA 1
ATOM 2870 C C . SER A 1 362 ? -6.304 -5.978 3.192 1.00 91.38 362 SER A C 1
ATOM 2872 O O . SER A 1 362 ? -5.414 -6.707 3.638 1.00 91.38 362 SER A O 1
ATOM 2874 N N . PHE A 1 363 ? -6.075 -5.045 2.277 1.00 94.88 363 PHE A N 1
ATOM 2875 C CA . PHE A 1 363 ? -4.742 -4.830 1.757 1.00 94.88 363 PHE A CA 1
ATOM 2876 C C . PHE A 1 363 ? -4.371 -3.365 1.605 1.00 94.88 363 PHE A C 1
ATOM 2878 O O . PHE A 1 363 ? -5.213 -2.463 1.590 1.00 94.88 363 PHE A O 1
ATOM 2885 N N . VAL A 1 364 ? -3.066 -3.154 1.495 1.00 97.25 364 VAL A N 1
ATOM 2886 C CA . VAL A 1 364 ? -2.438 -1.886 1.133 1.00 97.25 364 VAL A CA 1
ATOM 2887 C C . VAL A 1 364 ? -1.271 -2.167 0.193 1.00 97.25 364 VAL A C 1
ATOM 2889 O O . VAL A 1 364 ? -0.654 -3.235 0.262 1.00 97.25 364 VAL A O 1
ATOM 2892 N N . THR A 1 365 ? -0.953 -1.201 -0.662 1.00 97.69 365 THR A N 1
ATOM 2893 C CA . THR A 1 365 ? 0.184 -1.289 -1.580 1.00 97.69 365 THR A CA 1
ATOM 2894 C C . THR A 1 365 ? 1.334 -0.410 -1.086 1.00 97.69 365 THR A C 1
ATOM 2896 O O . THR A 1 365 ? 1.122 0.701 -0.609 1.00 97.69 365 THR A O 1
ATOM 2899 N N . LEU A 1 366 ? 2.572 -0.889 -1.191 1.00 97.62 366 LEU A N 1
ATOM 2900 C CA . LEU A 1 366 ? 3.792 -0.115 -0.941 1.00 97.62 366 LEU A CA 1
ATOM 2901 C C . LEU A 1 366 ? 4.682 -0.148 -2.184 1.00 97.62 366 LEU A C 1
ATOM 2903 O O . LEU A 1 366 ? 4.678 -1.130 -2.923 1.00 97.62 366 LEU A O 1
ATOM 2907 N N . ILE A 1 367 ? 5.457 0.911 -2.414 1.00 97.25 367 ILE A N 1
ATOM 2908 C CA . ILE A 1 367 ? 6.283 1.049 -3.617 1.00 97.25 367 ILE A CA 1
ATOM 2909 C C . ILE A 1 367 ? 7.755 1.072 -3.214 1.00 97.25 367 ILE A C 1
ATOM 2911 O O . ILE A 1 367 ? 8.223 2.021 -2.587 1.00 97.25 367 ILE A O 1
ATOM 2915 N N . CYS A 1 368 ? 8.480 0.016 -3.580 1.00 95.19 368 CYS A N 1
ATOM 2916 C CA . CYS A 1 368 ? 9.917 -0.157 -3.374 1.00 95.19 368 CYS A CA 1
ATOM 2917 C C . CYS A 1 368 ? 10.424 0.339 -2.012 1.00 95.19 368 CYS A C 1
ATOM 2919 O O . CYS A 1 368 ? 10.193 -0.304 -0.992 1.00 95.19 368 CYS A O 1
ATOM 2921 N N . GLU A 1 369 ? 11.114 1.483 -2.001 1.00 95.06 369 GLU A N 1
ATOM 2922 C CA . GLU A 1 369 ? 11.753 2.079 -0.829 1.00 95.06 369 GLU A CA 1
ATOM 2923 C C . GLU A 1 369 ? 10.753 2.343 0.312 1.00 95.06 369 GLU A C 1
ATOM 2925 O O . GLU A 1 369 ? 11.142 2.314 1.478 1.00 95.06 369 GLU A O 1
ATOM 2930 N N . ASP A 1 370 ? 9.460 2.505 0.012 1.00 95.69 370 ASP A N 1
ATOM 2931 C CA . ASP A 1 370 ? 8.411 2.650 1.024 1.00 95.69 370 ASP A CA 1
ATOM 2932 C C . ASP A 1 370 ? 8.309 1.423 1.943 1.00 95.69 370 ASP A C 1
ATOM 2934 O O . ASP A 1 370 ? 7.984 1.591 3.113 1.00 95.69 370 ASP A O 1
ATOM 2938 N N . LEU A 1 371 ? 8.654 0.215 1.473 1.00 95.31 371 LEU A N 1
ATOM 2939 C CA . LEU A 1 371 ? 8.720 -0.994 2.309 1.00 95.31 371 LEU A CA 1
ATOM 2940 C C . LEU A 1 371 ? 9.829 -0.904 3.374 1.00 95.31 371 LEU A C 1
ATOM 2942 O O . LEU A 1 371 ? 9.686 -1.448 4.467 1.00 95.31 371 LEU A O 1
ATOM 2946 N N . ALA A 1 372 ? 10.929 -0.211 3.073 1.00 91.62 372 ALA A N 1
ATOM 2947 C CA . ALA A 1 372 ? 12.116 -0.140 3.927 1.00 91.62 372 ALA A CA 1
ATOM 2948 C C . ALA A 1 372 ? 12.117 1.053 4.901 1.00 91.62 372 ALA A C 1
ATOM 2950 O O . ALA A 1 372 ? 13.007 1.170 5.752 1.00 91.62 372 ALA A O 1
ATOM 2951 N N . ARG A 1 373 ? 11.155 1.976 4.779 1.00 91.56 373 ARG A N 1
ATOM 2952 C CA . ARG A 1 373 ? 11.148 3.260 5.498 1.00 91.56 373 ARG A CA 1
ATOM 2953 C C . ARG A 1 373 ? 9.982 3.351 6.469 1.00 91.56 373 ARG A C 1
ATOM 2955 O O . ARG A 1 373 ? 8.852 3.032 6.138 1.00 91.56 373 ARG A O 1
ATOM 2962 N N . SER A 1 374 ? 10.258 3.826 7.684 1.00 85.50 374 SER A N 1
ATOM 2963 C CA . SER A 1 374 ? 9.264 3.920 8.759 1.00 85.50 374 SER A CA 1
ATOM 2964 C C . SER A 1 374 ? 8.272 5.075 8.568 1.00 85.50 374 SER A C 1
ATOM 2966 O O . SER A 1 374 ? 7.060 4.882 8.563 1.00 85.50 374 SER A O 1
ATOM 2968 N N . ALA A 1 375 ? 8.759 6.301 8.417 1.00 86.81 375 ALA A N 1
ATOM 2969 C CA . ALA A 1 375 ? 7.913 7.437 8.060 1.00 86.81 375 ALA A CA 1
ATOM 2970 C C . ALA A 1 375 ? 7.756 7.499 6.537 1.00 86.81 375 ALA A C 1
ATOM 2972 O O . ALA A 1 375 ? 8.676 7.067 5.863 1.00 86.81 375 ALA A O 1
ATOM 2973 N N . PRO A 1 376 ? 6.665 8.059 5.988 1.00 88.81 376 PRO A N 1
ATOM 2974 C CA . PRO A 1 376 ? 5.471 8.520 6.695 1.00 88.81 376 PRO A CA 1
ATOM 2975 C C . PRO A 1 376 ? 4.399 7.424 6.853 1.00 88.81 376 PRO A C 1
ATOM 2977 O O . PRO A 1 376 ? 3.492 7.592 7.660 1.00 88.81 376 PRO A O 1
ATOM 2980 N N . ALA A 1 377 ? 4.487 6.321 6.100 1.00 91.88 377 ALA A N 1
ATOM 2981 C CA . ALA A 1 377 ? 3.391 5.366 5.934 1.00 91.88 377 ALA A CA 1
ATOM 2982 C C . ALA A 1 377 ? 3.336 4.241 6.980 1.00 91.88 377 ALA A C 1
ATOM 2984 O O . ALA A 1 377 ? 2.237 3.789 7.307 1.00 91.88 377 ALA A O 1
ATOM 2985 N N . MET A 1 378 ? 4.467 3.778 7.533 1.00 91.88 378 MET A N 1
ATOM 2986 C CA . MET A 1 378 ? 4.456 2.542 8.334 1.00 91.88 378 MET A CA 1
ATOM 2987 C C . MET A 1 378 ? 3.654 2.667 9.612 1.00 91.88 378 MET A C 1
ATOM 2989 O O . MET A 1 378 ? 3.062 1.681 10.027 1.00 91.88 378 MET A O 1
ATOM 2993 N N . SER A 1 379 ? 3.596 3.847 10.235 1.00 91.50 379 SER A N 1
ATOM 2994 C CA . SER A 1 379 ? 2.747 4.053 11.413 1.00 91.50 379 SER A CA 1
ATOM 2995 C C . SER A 1 379 ? 1.274 3.791 11.096 1.00 91.50 379 SER A C 1
ATOM 2997 O O . SER A 1 379 ? 0.590 3.172 11.907 1.00 91.50 379 SER A O 1
ATOM 2999 N N . ALA A 1 380 ? 0.811 4.188 9.906 1.00 94.69 380 ALA A N 1
ATOM 3000 C CA . ALA A 1 380 ? -0.545 3.927 9.449 1.00 94.69 380 ALA A CA 1
ATOM 3001 C C . ALA A 1 380 ? -0.767 2.449 9.109 1.00 94.69 380 ALA A C 1
ATOM 3003 O O . ALA A 1 380 ? -1.728 1.860 9.603 1.00 94.69 380 ALA A O 1
ATOM 3004 N N . VAL A 1 381 ? 0.150 1.828 8.353 1.00 95.50 381 VAL A N 1
ATOM 3005 C CA . VAL A 1 381 ? 0.091 0.387 8.029 1.00 95.50 381 VAL A CA 1
ATOM 3006 C C . VAL A 1 381 ? 0.020 -0.449 9.305 1.00 95.50 381 VAL A C 1
ATOM 3008 O O . VAL A 1 381 ? -0.856 -1.289 9.460 1.00 95.50 381 VAL A O 1
ATOM 3011 N N . ARG A 1 382 ? 0.888 -0.157 10.270 1.00 93.56 382 ARG A N 1
ATOM 3012 C CA . ARG A 1 382 ? 0.969 -0.835 11.566 1.00 93.56 382 ARG A CA 1
ATOM 3013 C C . ARG A 1 382 ? -0.223 -0.602 12.488 1.00 93.56 382 ARG A C 1
ATOM 3015 O O . ARG A 1 382 ? -0.449 -1.399 13.396 1.00 93.56 382 ARG A O 1
ATOM 3022 N N . ALA A 1 383 ? -0.920 0.523 12.344 1.00 93.69 383 ALA A N 1
ATOM 3023 C CA . ALA A 1 383 ? -2.077 0.852 13.168 1.00 93.69 383 ALA A CA 1
ATOM 3024 C C . ALA A 1 383 ? -3.363 0.221 12.623 1.00 93.69 383 ALA A C 1
ATOM 3026 O O . ALA A 1 383 ? -4.140 -0.307 13.421 1.00 93.69 383 ALA A O 1
ATOM 3027 N N . VAL A 1 384 ? -3.556 0.250 11.297 1.00 95.38 384 VAL A N 1
ATOM 3028 C CA . VAL A 1 384 ? -4.657 -0.442 10.601 1.00 95.38 384 VAL A CA 1
ATOM 3029 C C . VAL A 1 384 ? -4.457 -1.952 10.650 1.00 95.38 384 VAL A C 1
ATOM 3031 O O . VAL A 1 384 ? -5.399 -2.687 10.916 1.00 95.38 384 VAL A O 1
ATOM 3034 N N . GLY A 1 385 ? -3.232 -2.420 10.432 1.00 94.69 385 GLY A N 1
ATOM 3035 C CA . GLY A 1 385 ? -2.915 -3.839 10.440 1.00 94.69 385 GLY A CA 1
ATOM 3036 C C . GLY A 1 385 ? -3.508 -4.613 9.266 1.00 94.69 385 GLY A C 1
ATOM 3037 O O . GLY A 1 385 ? -4.195 -5.593 9.531 1.00 94.69 385 GLY A O 1
ATOM 3038 N N . PRO A 1 386 ? -3.310 -4.204 7.994 1.00 94.62 386 PRO A N 1
ATOM 3039 C CA . PRO A 1 386 ? -3.859 -4.949 6.866 1.00 94.62 386 PRO A CA 1
ATOM 3040 C C . PRO A 1 386 ? -3.295 -6.371 6.843 1.00 94.62 386 PRO A C 1
ATOM 3042 O O . PRO A 1 386 ? -2.114 -6.572 7.129 1.00 94.62 386 PRO A O 1
ATOM 3045 N N . ASN A 1 387 ? -4.112 -7.364 6.503 1.00 93.00 387 ASN A N 1
ATOM 3046 C CA . ASN A 1 387 ? -3.640 -8.753 6.467 1.00 93.00 387 ASN A CA 1
ATOM 3047 C C . ASN A 1 387 ? -2.804 -9.074 5.227 1.00 93.00 387 ASN A C 1
ATOM 3049 O O . ASN A 1 387 ? -2.005 -10.004 5.287 1.00 93.00 387 ASN A O 1
ATOM 3053 N N . LEU A 1 388 ? -2.904 -8.279 4.161 1.00 95.12 388 LEU A N 1
ATOM 3054 C CA . LEU A 1 388 ? -2.010 -8.353 3.010 1.00 95.12 388 LEU A CA 1
ATOM 3055 C C . LEU A 1 388 ? -1.333 -7.004 2.740 1.00 95.12 388 LEU A C 1
ATOM 3057 O O . LEU A 1 388 ? -1.977 -5.974 2.567 1.00 95.12 388 LEU A O 1
ATOM 3061 N N . VAL A 1 389 ? -0.011 -7.010 2.630 1.00 97.50 389 VAL A N 1
ATOM 3062 C CA . VAL A 1 389 ? 0.765 -5.884 2.104 1.00 97.50 389 VAL A CA 1
ATOM 3063 C C . VAL A 1 389 ? 1.349 -6.305 0.764 1.00 97.50 389 VAL A C 1
ATOM 3065 O O . VAL A 1 389 ? 2.116 -7.264 0.696 1.00 97.50 389 VAL A O 1
ATOM 3068 N N . VAL A 1 390 ? 1.001 -5.584 -0.300 1.00 97.94 390 VAL A N 1
ATOM 3069 C CA . VAL A 1 390 ? 1.565 -5.800 -1.637 1.00 97.94 390 VAL A CA 1
ATOM 3070 C C . VAL A 1 390 ? 2.672 -4.779 -1.860 1.00 97.94 390 VAL A C 1
ATOM 3072 O O . VAL A 1 390 ? 2.409 -3.592 -2.018 1.00 97.94 390 VAL A O 1
ATOM 3075 N N . ALA A 1 391 ? 3.924 -5.219 -1.865 1.00 97.69 391 ALA A N 1
ATOM 3076 C CA . ALA A 1 391 ? 5.057 -4.368 -2.188 1.00 97.69 391 ALA A CA 1
ATOM 3077 C C . ALA A 1 391 ? 5.439 -4.534 -3.662 1.00 97.69 391 ALA A C 1
ATOM 3079 O O . ALA A 1 391 ? 5.709 -5.644 -4.128 1.00 97.69 391 ALA A O 1
ATOM 3080 N N . LEU A 1 392 ? 5.508 -3.414 -4.373 1.00 98.06 392 LEU A N 1
ATOM 3081 C CA . LEU A 1 392 ? 5.925 -3.328 -5.767 1.00 98.06 392 LEU A CA 1
ATOM 3082 C C . LEU A 1 392 ? 7.340 -2.734 -5.823 1.00 98.06 392 LEU A C 1
ATOM 3084 O O . LEU A 1 392 ? 7.480 -1.514 -5.771 1.00 98.06 392 LEU A O 1
ATOM 3088 N N . PRO A 1 393 ? 8.402 -3.553 -5.819 1.00 95.62 393 PRO A N 1
ATOM 3089 C CA . PRO A 1 393 ? 9.757 -3.088 -6.096 1.00 95.62 393 PRO A CA 1
ATOM 3090 C C . PRO A 1 393 ? 10.112 -3.144 -7.590 1.00 95.62 393 PRO A C 1
ATOM 3092 O O . PRO A 1 393 ? 9.683 -4.041 -8.310 1.00 95.62 393 PRO A O 1
ATOM 3095 N N . MET A 1 394 ? 10.984 -2.239 -8.024 1.00 93.62 394 MET A N 1
ATOM 3096 C CA . MET A 1 394 ? 11.773 -2.306 -9.254 1.00 93.62 394 MET A CA 1
ATOM 3097 C C . MET A 1 394 ? 13.222 -2.633 -8.873 1.00 93.62 394 MET A C 1
ATOM 3099 O O . MET A 1 394 ? 14.123 -1.800 -8.929 1.00 93.62 394 MET A O 1
ATOM 3103 N N . ASP A 1 395 ? 13.430 -3.867 -8.415 1.00 92.06 395 ASP A N 1
ATOM 3104 C CA . ASP A 1 395 ? 14.705 -4.346 -7.866 1.00 92.06 395 ASP A CA 1
ATOM 3105 C C . ASP A 1 395 ? 15.080 -5.719 -8.453 1.00 92.06 395 ASP A C 1
ATOM 3107 O O . ASP A 1 395 ? 14.309 -6.330 -9.195 1.00 92.06 395 ASP A O 1
ATOM 3111 N N . GLY A 1 396 ? 16.262 -6.234 -8.113 1.00 91.44 396 GLY A N 1
ATOM 3112 C CA . GLY A 1 396 ? 16.665 -7.603 -8.455 1.00 91.44 396 GLY A CA 1
ATOM 3113 C C . GLY A 1 396 ? 15.858 -8.707 -7.730 1.00 91.44 396 GLY A C 1
ATOM 3114 O O . GLY A 1 396 ? 14.763 -8.460 -7.220 1.00 91.44 396 GLY A O 1
ATOM 3115 N N . PRO A 1 397 ? 16.382 -9.947 -7.652 1.00 91.38 397 PRO A N 1
ATOM 3116 C CA . PRO A 1 397 ? 15.710 -11.099 -7.053 1.00 91.38 397 PRO A CA 1
ATOM 3117 C C . PRO A 1 397 ? 15.087 -10.837 -5.675 1.00 91.38 397 PRO A C 1
ATOM 3119 O O . PRO A 1 397 ? 15.728 -10.296 -4.773 1.00 91.38 397 PRO A O 1
ATOM 3122 N N . GLN A 1 398 ? 13.855 -11.305 -5.484 1.00 92.38 398 GLN A N 1
ATOM 3123 C CA . GLN A 1 398 ? 13.100 -11.166 -4.236 1.00 92.38 398 GLN A CA 1
ATOM 3124 C C . GLN A 1 398 ? 13.411 -12.328 -3.281 1.00 92.38 398 GLN A C 1
ATOM 3126 O O . GLN A 1 398 ? 12.609 -13.236 -3.085 1.00 92.38 398 GLN A O 1
ATOM 3131 N N . LEU A 1 399 ? 14.628 -12.335 -2.733 1.00 90.88 399 LEU A N 1
ATOM 3132 C CA . LEU A 1 399 ? 15.115 -13.382 -1.827 1.00 90.88 399 LEU A CA 1
ATOM 3133 C C . LEU A 1 399 ? 14.971 -12.961 -0.361 1.00 90.88 399 LEU A C 1
ATOM 3135 O O . LEU A 1 399 ? 15.188 -11.797 -0.030 1.00 90.88 399 LEU A O 1
ATOM 3139 N N . ALA A 1 400 ? 14.724 -13.925 0.532 1.00 89.00 400 ALA A N 1
ATOM 3140 C CA . ALA A 1 400 ? 14.583 -13.683 1.974 1.00 89.00 400 ALA A CA 1
ATOM 3141 C C . ALA A 1 400 ? 15.795 -12.960 2.597 1.00 89.00 400 ALA A C 1
ATOM 3143 O O . ALA A 1 400 ? 15.645 -12.142 3.498 1.00 89.00 400 ALA A O 1
ATOM 3144 N N . VAL A 1 401 ? 17.001 -13.238 2.090 1.00 90.12 401 VAL A N 1
ATOM 3145 C CA . VAL A 1 401 ? 18.253 -12.626 2.566 1.00 90.12 401 VAL A CA 1
ATOM 3146 C C . VAL A 1 401 ? 18.476 -11.201 2.054 1.00 90.12 401 VAL A C 1
ATOM 3148 O O . VAL A 1 401 ? 19.316 -10.489 2.600 1.00 90.12 401 VAL A O 1
ATOM 3151 N N . ARG A 1 402 ? 17.759 -10.781 1.005 1.00 91.00 402 ARG A N 1
ATOM 3152 C CA . ARG A 1 402 ? 17.848 -9.426 0.446 1.00 91.00 402 ARG A CA 1
ATOM 3153 C C . ARG A 1 402 ? 16.912 -8.479 1.190 1.00 91.00 402 ARG A C 1
ATOM 3155 O O . ARG A 1 402 ? 16.010 -8.908 1.905 1.00 91.00 402 ARG A O 1
ATOM 3162 N N . TRP A 1 403 ? 17.118 -7.177 0.987 1.00 91.81 403 TRP A N 1
ATOM 3163 C CA . TRP A 1 403 ? 16.358 -6.136 1.678 1.00 91.81 403 TRP A CA 1
ATOM 3164 C C . TRP A 1 403 ? 14.828 -6.325 1.605 1.00 91.81 403 TRP A C 1
ATOM 3166 O O . TRP A 1 403 ? 14.212 -6.199 2.661 1.00 91.81 403 TRP A O 1
ATOM 3176 N N . PRO A 1 404 ? 14.184 -6.719 0.479 1.00 91.62 404 PRO A N 1
ATOM 3177 C CA . PRO A 1 404 ? 12.730 -6.857 0.464 1.00 91.62 404 PRO A CA 1
ATOM 3178 C C . PRO A 1 404 ? 12.256 -7.925 1.453 1.00 91.62 404 PRO A C 1
ATOM 3180 O O . PRO A 1 404 ? 11.288 -7.701 2.168 1.00 91.62 404 PRO A O 1
ATOM 3183 N N . GLY A 1 405 ? 12.983 -9.046 1.559 1.00 92.06 405 GLY A N 1
ATOM 3184 C CA . GLY A 1 405 ? 12.704 -10.100 2.533 1.00 92.06 405 GLY A CA 1
ATOM 3185 C C . GLY A 1 405 ? 12.892 -9.633 3.977 1.00 92.06 405 GLY A C 1
ATOM 3186 O O . GLY A 1 405 ? 12.010 -9.837 4.804 1.00 92.06 405 GLY A O 1
ATOM 3187 N N . GLN A 1 406 ? 13.995 -8.938 4.269 1.00 93.00 406 GLN A N 1
ATOM 3188 C CA . GLN A 1 406 ? 14.289 -8.426 5.616 1.00 93.00 406 GLN A CA 1
ATOM 3189 C C . GLN A 1 406 ? 13.282 -7.374 6.102 1.00 93.00 406 GLN A C 1
ATOM 3191 O O . GLN A 1 406 ? 12.962 -7.319 7.286 1.00 93.00 406 GLN A O 1
ATOM 3196 N N . TYR A 1 407 ? 12.786 -6.510 5.216 1.00 94.31 407 TYR A N 1
ATOM 3197 C CA . TYR A 1 407 ? 11.786 -5.510 5.597 1.00 94.31 407 TYR A CA 1
ATOM 3198 C C . TYR A 1 407 ? 10.359 -6.065 5.553 1.00 94.31 407 TYR A C 1
ATOM 3200 O O . TYR A 1 407 ? 9.515 -5.622 6.330 1.00 94.31 407 TYR A O 1
ATOM 3208 N N . ALA A 1 408 ? 10.092 -7.085 4.733 1.00 94.44 408 ALA A N 1
ATOM 3209 C CA . ALA A 1 408 ? 8.840 -7.830 4.790 1.00 94.44 408 ALA A CA 1
ATOM 3210 C C . ALA A 1 408 ? 8.633 -8.492 6.161 1.00 94.44 408 ALA A C 1
ATOM 3212 O O . ALA A 1 408 ? 7.532 -8.411 6.706 1.00 94.44 408 ALA A O 1
ATOM 3213 N N . THR A 1 409 ? 9.680 -9.067 6.772 1.00 92.69 409 THR A N 1
ATOM 3214 C CA . THR A 1 409 ? 9.549 -9.684 8.107 1.00 92.69 409 THR A CA 1
ATOM 3215 C C . THR A 1 409 ? 9.139 -8.678 9.176 1.00 92.69 409 THR A C 1
ATOM 3217 O O . THR A 1 409 ? 8.394 -9.028 10.077 1.00 92.69 409 THR A O 1
ATOM 3220 N N . VAL A 1 410 ? 9.531 -7.406 9.050 1.00 91.75 410 VAL A N 1
ATOM 3221 C CA . VAL A 1 410 ? 9.123 -6.359 10.001 1.00 91.75 410 VAL A CA 1
ATOM 3222 C C . VAL A 1 410 ? 7.602 -6.184 10.036 1.00 91.75 410 VAL A C 1
ATOM 3224 O O . VAL A 1 410 ? 7.048 -5.977 11.112 1.00 91.75 410 VAL A O 1
ATOM 3227 N N . LEU A 1 411 ? 6.933 -6.255 8.882 1.00 93.00 411 LEU A N 1
ATOM 3228 C CA . LEU A 1 411 ? 5.471 -6.159 8.785 1.00 93.00 411 LEU A CA 1
ATOM 3229 C C . LEU A 1 411 ? 4.774 -7.487 9.099 1.00 93.00 411 LEU A C 1
ATOM 3231 O O . LEU A 1 411 ? 3.666 -7.485 9.637 1.00 93.00 411 LEU A O 1
ATOM 3235 N N . ALA A 1 412 ? 5.436 -8.608 8.807 1.00 93.50 412 ALA A N 1
ATOM 3236 C CA . ALA A 1 412 ? 4.969 -9.927 9.214 1.00 93.50 412 ALA A CA 1
ATOM 3237 C C . ALA A 1 412 ? 4.995 -10.114 10.738 1.00 93.50 412 ALA A C 1
ATOM 3239 O O . ALA A 1 412 ? 4.105 -10.761 11.275 1.00 93.50 412 ALA A O 1
ATOM 3240 N N . ASP A 1 413 ? 5.957 -9.512 11.437 1.00 91.31 413 ASP A N 1
ATOM 3241 C CA . ASP A 1 413 ? 6.038 -9.549 12.901 1.00 91.31 413 ASP A CA 1
ATOM 3242 C C . ASP A 1 413 ? 5.118 -8.502 13.557 1.00 91.31 413 ASP A C 1
ATOM 3244 O O . ASP A 1 413 ? 4.476 -8.775 14.571 1.00 91.31 413 ASP A O 1
ATOM 3248 N N . ASP A 1 414 ? 5.051 -7.291 12.993 1.00 90.19 414 ASP A N 1
ATOM 3249 C CA . ASP A 1 414 ? 4.192 -6.199 13.462 1.00 90.19 414 ASP A CA 1
ATOM 3250 C C . ASP A 1 414 ? 3.729 -5.339 12.268 1.00 90.19 414 ASP A C 1
ATOM 3252 O O . ASP A 1 414 ? 4.506 -4.529 11.740 1.00 90.19 414 ASP A O 1
ATOM 3256 N N . PRO A 1 415 ? 2.463 -5.469 11.833 1.00 91.81 415 PRO A N 1
ATOM 3257 C CA . PRO A 1 415 ? 1.311 -5.876 12.648 1.00 91.81 415 PRO A CA 1
ATOM 3258 C C . PRO A 1 415 ? 0.907 -7.358 12.575 1.00 91.81 415 PRO A C 1
ATOM 3260 O O . PRO A 1 415 ? -0.067 -7.720 13.232 1.00 91.81 415 PRO A O 1
ATOM 3263 N N . GLY A 1 416 ? 1.596 -8.203 11.802 1.00 92.50 416 GLY A N 1
ATOM 3264 C CA . GLY A 1 416 ? 1.138 -9.576 11.529 1.00 92.50 416 GLY A CA 1
ATOM 3265 C C . GLY A 1 416 ? 0.696 -9.808 10.082 1.00 92.50 416 GLY A C 1
ATOM 3266 O O . GLY A 1 416 ? -0.094 -10.711 9.819 1.00 92.50 416 GLY A O 1
ATOM 3267 N N . SER A 1 417 ? 1.123 -8.955 9.148 1.00 94.00 417 SER A N 1
ATOM 3268 C CA . SER A 1 417 ? 0.672 -8.983 7.753 1.00 94.00 417 SER A CA 1
ATOM 3269 C C . SER A 1 417 ? 1.344 -10.096 6.947 1.00 94.00 417 SER A C 1
ATOM 3271 O O . SER A 1 417 ? 2.555 -10.294 7.032 1.00 94.00 417 SER A O 1
ATOM 3273 N N . ALA A 1 418 ? 0.607 -10.738 6.041 1.00 94.75 418 ALA A N 1
ATOM 3274 C CA . ALA A 1 418 ? 1.233 -11.412 4.910 1.00 94.75 418 ALA A CA 1
ATOM 3275 C C . ALA A 1 418 ? 1.821 -10.351 3.969 1.00 94.75 418 ALA A C 1
ATOM 3277 O O . ALA A 1 418 ? 1.141 -9.392 3.604 1.00 94.75 418 ALA A O 1
ATOM 3278 N N . VAL A 1 419 ? 3.082 -10.506 3.566 1.00 96.06 419 VAL A N 1
ATOM 3279 C CA . VAL A 1 419 ? 3.750 -9.556 2.666 1.00 96.06 419 VAL A CA 1
ATOM 3280 C C . VAL A 1 419 ? 4.067 -10.243 1.347 1.00 96.06 419 VAL A C 1
ATOM 3282 O O . VAL A 1 419 ? 4.850 -11.190 1.299 1.00 96.06 419 VAL A O 1
ATOM 3285 N N . LEU A 1 420 ? 3.466 -9.745 0.271 1.00 97.06 420 LEU A N 1
ATOM 3286 C CA . LEU A 1 420 ? 3.735 -10.163 -1.097 1.00 97.06 420 LEU A CA 1
ATOM 3287 C C . LEU A 1 420 ? 4.659 -9.136 -1.748 1.00 97.06 420 LEU A C 1
ATOM 3289 O O . LEU A 1 420 ? 4.266 -7.984 -1.912 1.00 97.06 420 LEU A O 1
ATOM 3293 N N . THR A 1 421 ? 5.857 -9.544 -2.163 1.00 97.00 421 THR A N 1
ATOM 3294 C CA . THR A 1 421 ? 6.739 -8.698 -2.977 1.00 97.00 421 THR A CA 1
ATOM 3295 C C . THR A 1 421 ? 6.737 -9.181 -4.428 1.00 97.00 421 THR A C 1
ATOM 3297 O O . THR A 1 421 ? 6.848 -10.379 -4.693 1.00 97.00 421 THR A O 1
ATOM 3300 N N . LEU A 1 422 ? 6.598 -8.258 -5.384 1.00 97.50 422 LEU A N 1
ATOM 3301 C CA . LEU A 1 422 ? 6.622 -8.581 -6.813 1.00 97.50 422 LEU A CA 1
ATOM 3302 C C . LEU A 1 422 ? 7.479 -7.577 -7.587 1.00 97.50 422 LEU A C 1
ATOM 3304 O O . LEU A 1 422 ? 7.079 -6.432 -7.779 1.00 97.50 422 LEU A O 1
ATOM 3308 N N . THR A 1 423 ? 8.635 -8.037 -8.067 1.00 97.06 423 THR A N 1
ATOM 3309 C CA . THR A 1 423 ? 9.487 -7.279 -8.997 1.00 97.06 423 THR A CA 1
ATOM 3310 C C . THR A 1 423 ? 9.285 -7.731 -10.440 1.00 97.06 423 THR A C 1
ATOM 3312 O O . THR A 1 423 ? 8.743 -8.811 -10.694 1.00 97.06 423 THR A O 1
ATOM 3315 N N . CYS A 1 424 ? 9.741 -6.924 -11.395 1.00 97.06 424 CYS A N 1
ATOM 3316 C CA . CYS A 1 424 ? 9.735 -7.296 -12.802 1.00 97.06 424 CYS A CA 1
ATOM 3317 C C . CYS A 1 424 ? 10.906 -8.225 -13.150 1.00 97.06 424 CYS A C 1
ATOM 3319 O O . CYS A 1 424 ? 12.026 -8.071 -12.655 1.00 97.06 424 CYS A O 1
ATOM 3321 N N . ALA A 1 425 ? 10.651 -9.191 -14.033 1.00 96.69 425 ALA A N 1
ATOM 3322 C CA . ALA A 1 425 ? 11.663 -10.155 -14.457 1.00 96.69 425 ALA A CA 1
ATOM 3323 C C . ALA A 1 425 ? 12.840 -9.465 -15.163 1.00 96.69 425 ALA A C 1
ATOM 3325 O O . ALA A 1 425 ? 13.985 -9.852 -14.960 1.00 96.69 425 ALA A O 1
ATOM 3326 N N . GLY A 1 426 ? 12.585 -8.369 -15.887 1.00 96.25 426 GLY A N 1
ATOM 3327 C CA . GLY A 1 426 ? 13.645 -7.612 -16.544 1.00 96.25 426 GLY A CA 1
ATOM 3328 C C . GLY A 1 426 ? 14.701 -7.078 -15.570 1.00 96.25 426 GLY A C 1
ATOM 3329 O O . GLY A 1 426 ? 15.885 -7.163 -15.873 1.00 96.25 426 GLY A O 1
ATOM 3330 N N . MET A 1 427 ? 14.321 -6.586 -14.384 1.00 95.06 427 MET A N 1
ATOM 3331 C CA . MET A 1 427 ? 15.303 -6.141 -13.380 1.00 95.06 427 MET A CA 1
ATOM 3332 C C . MET A 1 427 ? 16.032 -7.304 -12.704 1.00 95.06 427 MET A C 1
ATOM 3334 O O . MET A 1 427 ? 17.205 -7.168 -12.346 1.00 95.06 427 MET A O 1
ATOM 3338 N N . VAL A 1 428 ? 15.375 -8.459 -12.565 1.00 95.00 428 VAL A N 1
ATOM 3339 C CA . VAL A 1 428 ? 16.028 -9.692 -12.108 1.00 95.00 428 VAL A CA 1
ATOM 3340 C C . VAL A 1 428 ? 17.131 -10.094 -13.082 1.00 95.00 428 VAL A C 1
ATOM 3342 O O . VAL A 1 428 ? 18.264 -10.308 -12.651 1.00 95.00 428 VAL A O 1
ATOM 3345 N N . ASP A 1 429 ? 16.840 -10.104 -14.380 1.00 93.75 429 ASP A N 1
ATOM 3346 C CA . ASP A 1 429 ? 17.816 -10.446 -15.417 1.00 93.75 429 ASP A CA 1
ATOM 3347 C C . ASP A 1 429 ? 18.980 -9.453 -15.450 1.00 93.75 429 ASP A C 1
ATOM 3349 O O . ASP A 1 429 ? 20.139 -9.869 -15.486 1.00 93.75 429 ASP A O 1
ATOM 3353 N N . ARG A 1 430 ? 18.702 -8.146 -15.325 1.00 92.12 430 ARG A N 1
ATOM 3354 C CA . ARG A 1 430 ? 19.760 -7.123 -15.220 1.00 92.12 430 ARG A CA 1
ATOM 3355 C C . ARG A 1 430 ? 20.700 -7.362 -14.044 1.00 92.12 430 ARG A C 1
ATOM 3357 O O . ARG A 1 430 ? 21.876 -7.051 -14.155 1.00 92.12 430 ARG A O 1
ATOM 3364 N N . SER A 1 431 ? 20.190 -7.893 -12.934 1.00 88.94 431 SER A N 1
ATOM 3365 C CA . SER A 1 431 ? 20.981 -8.160 -11.727 1.00 88.94 431 SER A CA 1
ATOM 3366 C C . SER A 1 431 ? 21.880 -9.396 -11.812 1.00 88.94 431 SER A C 1
ATOM 3368 O O . SER A 1 431 ? 22.742 -9.581 -10.956 1.00 88.94 431 SER A O 1
ATOM 3370 N N . ASN A 1 432 ? 21.663 -10.235 -12.827 1.00 82.06 432 ASN A N 1
ATOM 3371 C CA . ASN A 1 432 ? 22.440 -11.441 -13.109 1.00 82.06 432 ASN A CA 1
ATOM 3372 C C . ASN A 1 432 ? 23.425 -11.220 -14.269 1.00 82.06 432 ASN A C 1
ATOM 3374 O O . ASN A 1 432 ? 23.834 -12.178 -14.926 1.00 82.06 432 ASN A O 1
ATOM 3378 N N . TRP A 1 433 ? 23.775 -9.964 -14.559 1.00 63.06 433 TRP A N 1
ATOM 3379 C CA . TRP A 1 433 ? 24.725 -9.633 -15.613 1.00 63.06 433 TRP A CA 1
ATOM 3380 C C . TRP A 1 433 ? 26.126 -10.145 -15.238 1.00 63.06 433 TRP A C 1
ATOM 3382 O O . TRP A 1 433 ? 26.712 -9.705 -14.247 1.00 63.06 433 TRP A O 1
ATOM 3392 N N . HIS A 1 434 ? 26.639 -11.094 -16.024 1.00 49.62 434 HIS A N 1
ATOM 3393 C CA . HIS A 1 434 ? 27.987 -11.658 -15.916 1.00 49.62 434 HIS A CA 1
ATOM 3394 C C . HIS A 1 434 ? 28.803 -11.351 -17.165 1.00 49.62 434 HIS A C 1
ATOM 3396 O O . HIS A 1 434 ? 28.264 -11.551 -18.278 1.00 49.62 434 HIS A O 1
#

pLDDT: mean 87.44, std 13.02, range [41.47, 98.75]

Foldseek 3Di:
DDPVVVVVVVVVLVVLLQVCLVPVVDRDPVLVVLVCCLCVPVVPPDPVCCVVPVVNVVSVLSNVSSVQQNLVQALFDDQQPDPRPGNNSVVLVVVLVPPDDQQAVPQQARDRPDALQQKHKHFALFQAPDDDDPLNSGDTIFIAHRVQFFGEGRAEQDAADDPVPDSGDPDQPDAFEAEAQPPQADDLVQKAWPADWADDDDPDIDFTAIEGHPCVQADPVGGNALLNCQVVPVLVSQVVCCVVPVDGGQEYEYFAQREAPRRVQRNLLSCLVVNHQKYWYWYWDDDPNFIFTKIWIWGHDNVVSHTDIDIFTAQAWDKDFQVQCVLLVHDNDVVPPDGIYTYRHDNPPGYWYKYHHGVSAIETEHEACRLVDCPDPVSVCLSNLGQEYEYRYQAADPDCPDPNNVSQVVSCNGRNHDYHYHHHSNRNVSSPDD

Radius of gyration: 24.64 Å; chains: 1; bounding box: 64×51×75 Å

Sequence (434 aa):
MTPKFARTALDALSTLVNAWSEDPLVPPVQVTGLWDELVQVHGKTSLAHVESDPAAASCLLKLFAIADEACRGMGWGDDVGKPLSTRFSHFVLMRIGGWAEVHIHLPFSLCSKVSPESAVVLPKSITASVGCTIRSLSHYLALLPPSHVVRTSWNWAAGRHLEEGQTEPSDPYDIRLLLIAFPFHVPSQSFVLNSARAQLSGIHYWPAYFGLDQHWLSTQSGPLTGERLARQFVRPLIEHAEKQTGKKPHGIVLPECALSRAVAQELVRQLWDSGIEFVIVGLIHEEDGKTYNQACTFVIDHEQEDAAPFVQNKHHRWRLNRTQADSYALDFDHRHDNDKWWEDIDASKRTLPFFGLRKEMSFVTLICEDLARSAPAMSAVRAVGPNLVVALPMDGPQLAVRWPGQYATVLADDPGSAVLTLTCAGMVDRSNWH

Secondary structure (DSSP, 8-state):
--HHHHHHHHHHHHHHHHHHHH-TTS--HHHHHHHHHHHHTSTTS-GGGSTT-HHHHHHHHHHHHHHHHHTTTTT-PPPTTS--S-HHHHHHHHHHTT--S----TTT-S-SSS-TTT-EEEE-S---SSS--GGGS-SSEEEE--TTT-EEEEEEPPP--PPTT-SS-S-SS---EEE----S---GGGEEEEE--EEEETTEEEPEEEEE--GGGEETTEEPPHHHHIIIIIHHHHHHHHHHHSS--SEEEEEEEEEEHHHHHHHHHTSTTTT--EEEEEEEEEETTEEEEEEEEEEEETTTTEEEEEEEE-SS--EEEHHHHHHTT----TT---SEEEE-----S-EEEEEEEETTEEEEEEEGGGGG--TTTHHHHHHH--SEEEEE--SS---TTSHHHHHHHHHHHTT--EEEE---HHHHHHHT--